Protein AF-D3BR55-F1 (afdb_monomer_lite)

Sequence (523 aa):
MELQQLQPLLLLDELRQHQLASVERQKSLVGGGTTEFDCYLAEEEEYYVKKAKELRVMCASFVQHQRTFVGAIDFNPEFDTQYAMALAQEISQGITIIRTFVDCIRQLVFHAEFVVSYNLLHKCVDLENLSRHLAILLKEIESFQQSGVGCPAAVLVYSRQPFPGILKRYKQIPADEMIVEMLTTSQFPYTYGKLKIHHLNNQSTQYHHNHSLIPNNNSNSNINSSSSSSNNINSSNSSSSINSSSCSNSIKHNNNNNNKNNLFEQQTFDIQLEGSRYLAKVPIKLMHGTTQFSSLGFSLNLIHKSTKHQVLIETEPSDKFIAFVNDSQWVQYFSLLLKEEIYLLDKEQYVYEKVSHSRIINILQKYFHLCLKIYKRMTSHHRPLPIEPLKSMLNKISDKLTIEQFDKFMSVLSPSLKVIKYQRHAKDLWNQGLIFYYIEKEEFSLDHAYCWMIKYFSGGEIKEIIVDMKTDLTGDRQTKSIINYIDSNLQDFTEICQFDYRNNTISFVNKDEILTLPAITTT

Organism: Heterostelium pallidum (strain ATCC 26659 / Pp 5 / PN500) (NCBI:txid670386)

Foldseek 3Di:
DVVVLCVLVVLLVVLVVVLVVLVVVLVVCPPPDPVVLVVSLVVVLVVLLVVLVVLLVQLVVLLVLLLVLVVPCPPPPVVNLVSLVSSLVSLVSSLVSLVSSVVSVVCCVLPVVRDRFPSSVLSNLVSVVSSVLSVLSSQVSVCSVDVDDDRDFKAKGWNAAQPPEEAEAQDKDFLVRTKIWIRGYSDDQWDWDWKFKFWADPVVPPDPPPPPPDPPDDDDDDDDDDDDDDDDDDDDDDDDDDDDDDDDDDPPPPDDDDPPPPQWPDGTFAFDQDPNIGMTRDITHGNDWDPDWIWMKMWMWIARNPPRDIDIHMYDTDHTYGYDHDLVCRLVVVLVVLLCSSQPQDPNDRSHQWGALVSSQSSCQSCLCNLLVHGSVCSVQFDTPDSVQSVLLLVVQDRIDGSVSSVVSSLLVSLLSSCCRQAQCSVVCRRQQLDDPDDDNPDSPPVQRQWDWDWDDDPNDIDIDIGHQPPRQDDDSVRRHPLVSCVPPVVVDQWGWGQDPVVRDIDIDGSVVVSPDPSNVPD

Secondary structure (DSSP, 8-state):
-HHHHHHHHHHHHHHHHHHHHHHHHHHHTTTS-HHHHHHHHHHHHHHHHHHHHHHHHHHHHHHHHHHHHHHT----HHHHHHHHHHHHHHHHHHHHHHHHHHHHHHHHHHHS-----HHHHHHHHHHHHHHHHHHHHHHHHHHHHS--S----EEEEEEE---SEEEETTPEEPTTTSEEEEEE-SS--EEE--EEEEEE--TT-----------------------------------------------------S----SBS--EE--EEETTEEEEE--EEBSS--SS-BEEEEEEEEEETTT--EEEEEPPPPPPEEEESSHHHHHHHHHHHHHHHHTTEETTEES-SEEEHHHHHHHHHHHHHHHHT--GGGGGGSPPPPHHHHHHHHHTT-SEEEHHHHHHHHHHHHHHHHHHHHSBTHHHHHHTT-S-----SS---GGGTTEEEEEEEETTEEEEEEEETTTTS-S-TTT-BHHHHHHHH-TT--EEEEEETTTTEEEEEEHHHHHT-HHHH--

pLDDT: mean 83.22, std 20.59, range [25.64, 98.44]

Radius of gyration: 29.05 Å; chains: 1; bounding box: 83×53×99 Å

Structure (mmCIF, N/CA/C/O backbone):
data_AF-D3BR55-F1
#
_entry.id   AF-D3BR55-F1
#
loop_
_atom_site.group_PDB
_atom_site.id
_atom_site.type_symbol
_atom_site.label_atom_id
_atom_site.label_alt_id
_atom_site.label_comp_id
_atom_site.label_asym_id
_atom_site.label_entity_id
_atom_site.label_seq_id
_atom_site.pdbx_PDB_ins_code
_atom_site.Cartn_x
_atom_site.Cartn_y
_atom_site.Cartn_z
_atom_site.occupancy
_atom_site.B_iso_or_equiv
_atom_site.auth_seq_id
_atom_site.auth_comp_id
_atom_site.auth_asym_id
_atom_site.auth_atom_id
_atom_site.pdbx_PDB_model_num
ATOM 1 N N . MET A 1 1 ? 0.912 8.151 -39.244 1.00 49.25 1 MET A N 1
ATOM 2 C CA . MET A 1 1 ? 2.017 8.181 -38.262 1.00 49.25 1 MET A CA 1
ATOM 3 C C . MET A 1 1 ? 2.011 9.459 -37.429 1.00 49.25 1 MET A C 1
ATOM 5 O O . MET A 1 1 ? 2.064 9.336 -36.218 1.00 49.25 1 MET A O 1
ATOM 9 N N . GLU A 1 2 ? 1.848 10.655 -38.010 1.00 44.94 2 GLU A N 1
ATOM 10 C CA . GLU A 1 2 ? 1.914 11.928 -37.250 1.00 44.94 2 GLU A CA 1
ATOM 11 C C . GLU A 1 2 ? 0.882 12.073 -36.108 1.00 44.94 2 GLU A C 1
ATOM 13 O O . GLU A 1 2 ? 1.207 12.605 -35.052 1.00 44.94 2 GLU A O 1
ATOM 18 N N . LEU A 1 3 ? -0.337 11.532 -36.249 1.00 43.84 3 LEU A N 1
ATOM 19 C CA . LEU A 1 3 ? -1.362 11.601 -35.190 1.00 43.84 3 LEU A CA 1
ATOM 20 C C . LEU A 1 3 ? -1.058 10.737 -33.950 1.00 43.84 3 LEU A C 1
ATOM 22 O O . LEU A 1 3 ? -1.565 11.039 -32.875 1.00 43.84 3 LEU A O 1
ATOM 26 N N . GLN A 1 4 ? -0.236 9.686 -34.068 1.00 57.09 4 GLN A N 1
ATOM 27 C CA . GLN A 1 4 ? 0.139 8.842 -32.920 1.00 57.09 4 GLN A CA 1
ATOM 28 C C . GLN A 1 4 ? 1.275 9.458 -32.087 1.00 57.09 4 GLN A C 1
ATOM 30 O O . GLN A 1 4 ? 1.308 9.263 -30.876 1.00 57.09 4 GLN A O 1
ATOM 35 N N . GLN A 1 5 ? 2.148 10.266 -32.698 1.00 59.69 5 GLN A N 1
ATOM 36 C CA . GLN A 1 5 ? 3.270 10.917 -32.005 1.00 59.69 5 GLN A CA 1
ATOM 37 C C . GLN A 1 5 ? 2.853 12.124 -31.147 1.00 59.69 5 GLN A C 1
ATOM 39 O O . GLN A 1 5 ? 3.572 12.502 -30.226 1.00 59.69 5 GLN A O 1
ATOM 44 N N . LEU A 1 6 ? 1.686 12.725 -31.405 1.00 66.31 6 LEU A N 1
ATOM 45 C CA . LEU A 1 6 ? 1.181 13.867 -30.627 1.00 66.31 6 LEU A CA 1
ATOM 46 C C . LEU A 1 6 ? 0.586 13.463 -29.268 1.00 66.31 6 LEU A C 1
ATOM 48 O O . LEU A 1 6 ? 0.503 14.288 -28.359 1.00 66.31 6 LEU A O 1
ATOM 52 N N . GLN A 1 7 ? 0.186 12.201 -29.100 1.00 80.62 7 GLN A N 1
ATOM 53 C CA . GLN A 1 7 ? -0.556 11.752 -27.921 1.00 80.62 7 GLN A CA 1
ATOM 54 C C . GLN A 1 7 ? 0.230 11.857 -26.591 1.00 80.62 7 GLN A C 1
ATOM 56 O O . GLN A 1 7 ? -0.366 12.290 -25.602 1.00 80.62 7 GLN A O 1
ATOM 61 N N . PRO A 1 8 ? 1.537 11.525 -26.513 1.00 83.00 8 PRO A N 1
ATOM 62 C CA . PRO A 1 8 ? 2.298 11.645 -25.266 1.00 83.00 8 PRO A CA 1
ATOM 63 C C . PRO A 1 8 ? 2.525 13.100 -24.832 1.00 83.00 8 PRO A C 1
ATOM 65 O O . PRO A 1 8 ? 2.440 13.406 -23.643 1.00 83.00 8 PRO A O 1
ATOM 68 N N . LEU A 1 9 ? 2.773 14.008 -25.784 1.00 83.75 9 LEU A N 1
ATOM 69 C CA . LEU A 1 9 ? 2.959 15.436 -25.496 1.00 83.75 9 LEU A CA 1
ATOM 70 C C . LEU A 1 9 ? 1.680 16.061 -24.934 1.00 83.75 9 LEU A C 1
ATOM 72 O O . LEU A 1 9 ? 1.734 16.738 -23.911 1.00 83.75 9 LEU A O 1
ATOM 76 N N . LEU A 1 10 ? 0.529 15.743 -25.536 1.00 89.81 10 LEU A N 1
ATOM 77 C CA . LEU A 1 10 ? -0.772 16.186 -25.033 1.00 89.81 10 LEU A CA 1
ATOM 78 C C . LEU A 1 10 ? -1.025 15.709 -23.598 1.00 89.81 10 LEU A C 1
ATOM 80 O O . LEU A 1 10 ? -1.548 16.471 -22.792 1.00 89.81 10 LEU A O 1
ATOM 84 N N . LEU A 1 11 ? -0.617 14.483 -23.254 1.00 91.38 11 LEU A N 1
ATOM 85 C CA . LEU A 1 11 ? -0.787 13.953 -21.900 1.00 91.38 11 LEU A CA 1
ATOM 86 C C . LEU A 1 11 ? 0.138 14.635 -20.879 1.00 91.38 11 LEU A C 1
ATOM 88 O O . LEU A 1 11 ? -0.264 14.857 -19.738 1.00 91.38 11 LEU A O 1
ATOM 92 N N . LEU A 1 12 ? 1.373 14.967 -21.268 1.00 93.06 12 LEU A N 1
ATOM 93 C CA . LEU A 1 12 ? 2.290 15.715 -20.404 1.00 93.06 12 LEU A CA 1
ATOM 94 C C . LEU A 1 12 ? 1.746 17.114 -20.102 1.00 93.06 12 LEU A C 1
ATOM 96 O O . LEU A 1 12 ? 1.771 17.551 -18.949 1.00 93.06 12 LEU A O 1
ATOM 100 N N . ASP A 1 13 ? 1.255 17.801 -21.131 1.00 93.94 13 ASP A N 1
ATOM 101 C CA . ASP A 1 13 ? 0.670 19.130 -20.989 1.00 93.94 13 ASP A CA 1
ATOM 102 C C . ASP A 1 13 ? -0.634 19.077 -20.188 1.00 93.94 13 ASP A C 1
ATOM 104 O O . ASP A 1 13 ? -0.822 19.908 -19.303 1.00 93.94 13 ASP A O 1
ATOM 108 N N . GLU A 1 14 ? -1.477 18.060 -20.396 1.00 95.94 14 GLU A N 1
ATOM 109 C CA . GLU A 1 14 ? -2.675 17.816 -19.583 1.00 95.94 14 GLU A CA 1
ATOM 110 C C . GLU A 1 14 ? -2.322 17.634 -18.100 1.00 95.94 14 GLU A C 1
ATOM 112 O O . GLU A 1 14 ? -2.927 18.277 -17.245 1.00 95.94 14 GLU A O 1
ATOM 117 N N . LEU A 1 15 ? -1.316 16.812 -17.769 1.00 94.81 15 LEU A N 1
ATOM 118 C CA . LEU A 1 15 ? -0.885 16.617 -16.378 1.00 94.81 15 LEU A CA 1
ATOM 119 C C . LEU A 1 15 ? -0.389 17.919 -15.743 1.00 94.81 15 LEU A C 1
ATOM 121 O O . LEU A 1 15 ? -0.724 18.204 -14.595 1.00 94.81 15 LEU A O 1
ATOM 125 N N . ARG A 1 16 ? 0.379 18.724 -16.485 1.00 95.38 16 ARG A N 1
ATOM 126 C CA . ARG A 1 16 ? 0.868 20.027 -16.011 1.00 95.38 16 ARG A CA 1
ATOM 127 C C . ARG A 1 16 ? -0.264 21.032 -15.829 1.00 95.38 16 ARG A C 1
ATOM 129 O O . ARG A 1 16 ? -0.285 21.748 -14.834 1.00 95.38 16 ARG A O 1
ATOM 136 N N . GLN A 1 17 ? -1.209 21.083 -16.763 1.00 96.50 17 GLN A N 1
ATOM 137 C CA . GLN A 1 17 ? -2.386 21.943 -16.660 1.00 96.50 17 GLN A CA 1
ATOM 138 C C . GLN A 1 17 ? -3.262 21.537 -15.474 1.00 96.50 17 GLN A C 1
ATOM 140 O O . GLN A 1 17 ? -3.645 22.399 -14.685 1.00 96.50 17 GLN A O 1
ATOM 145 N N . HIS A 1 18 ? -3.509 20.236 -15.295 1.00 96.75 18 HIS A N 1
ATOM 146 C CA . HIS A 1 18 ? -4.234 19.711 -14.137 1.00 96.75 18 HIS A CA 1
ATOM 147 C C . HIS A 1 18 ? -3.522 20.063 -12.833 1.00 96.75 18 HIS A C 1
ATOM 149 O O . HIS A 1 18 ? -4.156 20.539 -11.903 1.00 96.75 18 HIS A O 1
ATOM 155 N N . GLN A 1 19 ?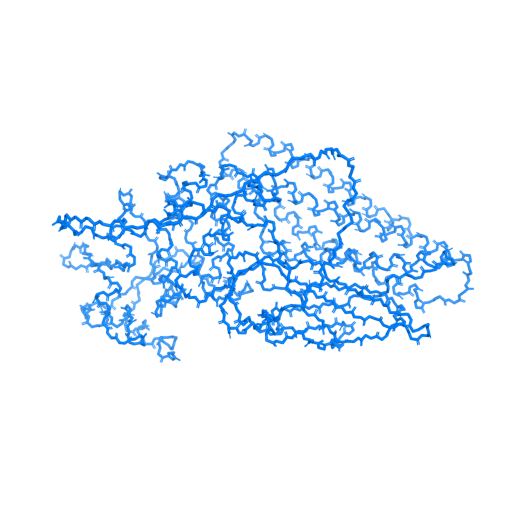 -2.199 19.908 -12.769 1.00 95.44 19 GLN A N 1
ATOM 156 C CA . GLN A 1 19 ? -1.407 20.292 -11.601 1.00 95.44 19 GLN A CA 1
ATOM 157 C C . GLN A 1 19 ? -1.553 21.781 -11.264 1.00 95.44 19 GLN A C 1
ATOM 159 O O . GLN A 1 19 ? -1.765 22.122 -10.101 1.00 95.44 19 GLN A O 1
ATOM 164 N N . LEU A 1 20 ? -1.462 22.670 -12.257 1.00 95.69 20 LEU A N 1
ATOM 165 C CA . LEU A 1 20 ? -1.640 24.109 -12.048 1.00 95.69 20 LEU A CA 1
ATOM 166 C C . LEU A 1 20 ? -3.051 24.426 -11.538 1.00 95.69 20 LEU A C 1
ATOM 168 O O . LEU A 1 20 ? -3.191 25.103 -10.519 1.00 95.69 20 LEU A O 1
ATOM 172 N N . ALA A 1 21 ? -4.078 23.870 -12.184 1.00 96.75 21 ALA A N 1
ATOM 173 C CA . ALA A 1 21 ? -5.471 24.040 -11.779 1.00 96.75 21 ALA A CA 1
ATOM 174 C C . ALA A 1 21 ? -5.737 23.482 -10.370 1.00 96.75 21 ALA A C 1
ATOM 176 O O . ALA A 1 21 ? -6.432 24.104 -9.568 1.00 96.75 21 ALA A O 1
ATOM 177 N N . SER A 1 22 ? -5.138 22.337 -10.041 1.00 95.69 22 SER A N 1
ATOM 178 C CA . SER A 1 22 ? -5.230 21.693 -8.733 1.00 95.69 22 SER A CA 1
ATOM 179 C C . SER A 1 22 ? -4.605 22.566 -7.640 1.00 95.69 22 SER A C 1
ATOM 181 O O . SER A 1 22 ? -5.235 22.802 -6.612 1.00 95.69 22 SER A O 1
ATOM 183 N N . VAL A 1 23 ? -3.429 23.156 -7.887 1.00 94.56 23 VAL A N 1
ATOM 184 C CA . VAL A 1 23 ? -2.773 24.095 -6.957 1.00 94.56 23 VAL A CA 1
ATOM 185 C C . VAL A 1 23 ? -3.587 25.381 -6.769 1.00 94.56 23 VAL A C 1
ATOM 187 O O . VAL A 1 23 ? -3.685 25.894 -5.653 1.00 94.56 23 VAL A O 1
ATOM 190 N N . GLU A 1 24 ? -4.170 25.930 -7.834 1.00 95.44 24 GLU A N 1
ATOM 191 C CA . GLU A 1 24 ? -5.036 27.114 -7.746 1.00 95.44 24 GLU A CA 1
ATOM 192 C C . GLU A 1 24 ? -6.313 26.824 -6.955 1.00 95.44 24 GLU A C 1
ATOM 194 O O . GLU A 1 24 ? -6.654 27.570 -6.031 1.00 95.44 24 GLU A O 1
ATOM 199 N N . ARG A 1 25 ? -6.972 25.697 -7.245 1.00 95.38 25 ARG A N 1
ATOM 200 C CA . ARG A 1 25 ? -8.153 25.247 -6.507 1.00 95.38 25 ARG A CA 1
ATOM 201 C C . ARG A 1 25 ? -7.822 25.005 -5.041 1.00 95.38 25 ARG A C 1
ATOM 203 O O . ARG A 1 25 ? -8.539 25.500 -4.175 1.00 95.38 25 ARG A O 1
ATOM 210 N N . GLN A 1 26 ? -6.703 24.347 -4.752 1.00 93.50 26 GLN A N 1
ATOM 211 C CA . GLN A 1 26 ? -6.232 24.134 -3.390 1.00 93.50 26 GLN A CA 1
ATOM 212 C C . GLN A 1 26 ? -6.098 25.462 -2.636 1.00 93.50 26 GLN A C 1
ATOM 214 O O . GLN A 1 26 ? -6.622 25.584 -1.532 1.00 93.50 26 GLN A O 1
ATOM 219 N N . LYS A 1 27 ? -5.448 26.471 -3.235 1.00 93.62 27 LYS A N 1
ATOM 220 C CA . LYS A 1 27 ? -5.302 27.809 -2.635 1.00 93.62 27 LYS A CA 1
ATOM 221 C C . LYS A 1 27 ? -6.651 28.472 -2.367 1.00 93.62 27 LYS A C 1
ATOM 223 O O . LYS A 1 27 ? -6.814 29.074 -1.311 1.00 93.62 27 LYS A O 1
ATOM 228 N N . SER A 1 28 ? -7.609 28.342 -3.286 1.00 94.44 28 SER A N 1
ATOM 229 C CA . SER A 1 28 ? -8.956 28.907 -3.117 1.00 94.44 28 SER A CA 1
ATOM 230 C C . SER A 1 28 ? -9.747 28.261 -1.973 1.00 94.44 28 SER A C 1
ATOM 232 O O . SER A 1 28 ? -10.592 28.913 -1.369 1.00 94.44 28 SER A O 1
ATOM 234 N N . LEU A 1 29 ? -9.433 27.005 -1.639 1.00 92.69 29 LEU A N 1
ATOM 235 C CA . LEU A 1 29 ? -10.068 26.250 -0.559 1.00 92.69 29 LEU A CA 1
ATOM 236 C C . LEU A 1 29 ? -9.387 26.455 0.805 1.00 92.69 29 LEU A C 1
ATOM 238 O O . LEU A 1 29 ? -9.904 25.979 1.817 1.00 92.69 29 LEU A O 1
ATOM 242 N N . VAL A 1 30 ? -8.255 27.172 0.878 1.00 84.88 30 VAL A N 1
ATOM 243 C CA . VAL A 1 30 ? -7.611 27.531 2.154 1.00 84.88 30 VAL A CA 1
ATOM 244 C C . VAL A 1 30 ? -8.502 28.543 2.886 1.00 84.88 30 VAL A C 1
ATOM 246 O O . VAL A 1 30 ? -8.413 29.746 2.667 1.00 84.88 30 VAL A O 1
ATOM 249 N N . GLY A 1 31 ? -9.387 28.036 3.746 1.00 80.00 31 GLY A N 1
ATOM 250 C CA . GLY A 1 31 ? -10.417 28.810 4.454 1.00 80.00 31 GLY A CA 1
ATOM 251 C C . GLY A 1 31 ? -11.856 28.394 4.124 1.00 80.00 31 GLY A C 1
ATOM 252 O O . GLY A 1 31 ? -12.780 28.869 4.780 1.00 80.00 31 GLY A O 1
ATOM 253 N N . GLY A 1 32 ? -12.044 27.500 3.148 1.00 78.12 32 GLY A N 1
ATOM 254 C CA . GLY A 1 32 ? -13.329 26.873 2.838 1.00 78.12 32 GLY A CA 1
ATOM 255 C C . GLY A 1 32 ? -13.754 25.829 3.878 1.00 78.12 32 GLY A C 1
ATOM 256 O O . GLY A 1 32 ? -12.987 25.445 4.766 1.00 78.12 32 GLY A O 1
ATOM 257 N N . GLY A 1 33 ? -15.000 25.362 3.776 1.00 83.19 33 GLY A N 1
ATOM 258 C CA . GLY A 1 33 ? -15.525 24.307 4.645 1.00 83.19 33 GLY A CA 1
ATOM 259 C C . GLY A 1 33 ? -14.797 22.972 4.439 1.00 83.19 33 GLY A C 1
ATOM 260 O O . GLY A 1 33 ? -14.389 22.638 3.329 1.00 83.19 33 GLY A O 1
ATOM 261 N N . THR A 1 34 ? -14.673 22.171 5.503 1.00 84.31 34 THR A N 1
ATOM 262 C CA . THR A 1 34 ? -13.981 20.863 5.468 1.00 84.31 34 THR A CA 1
ATOM 263 C C . THR A 1 34 ? -14.535 19.918 4.398 1.00 84.31 34 THR A C 1
ATOM 265 O O . THR A 1 34 ? -13.766 19.239 3.727 1.00 84.31 34 THR A O 1
ATOM 268 N N . THR A 1 35 ? -15.850 19.941 4.174 1.00 88.56 35 THR A N 1
ATOM 269 C CA . THR A 1 35 ? -16.527 19.107 3.174 1.00 88.56 35 THR A CA 1
ATOM 270 C C . THR A 1 35 ? -16.077 19.393 1.740 1.00 88.56 35 THR A C 1
ATOM 272 O O . THR A 1 35 ? -15.866 18.458 0.977 1.00 88.56 35 THR A O 1
ATOM 275 N N . GLU A 1 36 ? -15.904 20.662 1.356 1.00 92.75 36 GLU A N 1
ATOM 276 C CA . GLU A 1 36 ? -15.492 21.018 -0.013 1.00 92.75 36 GLU A CA 1
ATOM 277 C C . GLU A 1 36 ? -14.061 20.560 -0.299 1.00 92.75 36 GLU A C 1
ATOM 279 O O . GLU A 1 36 ? -13.761 20.079 -1.393 1.00 92.75 36 GLU A O 1
ATOM 284 N N . PHE A 1 37 ? -13.187 20.666 0.705 1.00 92.12 37 PHE A N 1
ATOM 285 C CA . PHE A 1 37 ? -11.813 20.193 0.605 1.00 92.12 37 PHE A CA 1
ATOM 286 C C . PHE A 1 37 ? -11.742 18.666 0.495 1.00 92.12 37 PHE A C 1
ATOM 288 O O . PHE A 1 37 ? -11.017 18.151 -0.353 1.00 92.12 37 PHE A O 1
ATOM 295 N N . ASP A 1 38 ? -12.536 17.937 1.286 1.00 90.88 38 ASP A N 1
ATOM 296 C CA . ASP A 1 38 ? -12.623 16.476 1.192 1.00 90.88 38 ASP A CA 1
ATOM 297 C C . ASP A 1 38 ? -13.143 16.024 -0.190 1.00 90.88 38 ASP A C 1
ATOM 299 O O . ASP A 1 38 ? -12.596 15.087 -0.776 1.00 90.88 38 ASP A O 1
ATOM 303 N N . CYS A 1 39 ? -14.143 16.716 -0.756 1.00 94.44 39 CYS A N 1
ATOM 304 C CA . CYS A 1 39 ? -14.615 16.467 -2.124 1.00 94.44 39 CYS A CA 1
ATOM 305 C C . CYS A 1 39 ? -13.514 16.700 -3.168 1.00 94.44 39 CYS A C 1
ATOM 307 O O . CYS A 1 39 ? -13.313 15.857 -4.040 1.00 94.44 39 CYS A O 1
ATOM 309 N N . TYR A 1 40 ? -12.761 17.797 -3.052 1.00 95.75 40 TYR A N 1
ATOM 310 C CA . TYR A 1 40 ? -11.618 18.072 -3.925 1.00 95.75 40 TYR A CA 1
ATOM 311 C C . TYR A 1 40 ? -10.574 16.944 -3.883 1.00 95.75 40 TYR A C 1
ATOM 313 O O . TYR A 1 40 ? -10.161 16.462 -4.935 1.00 95.75 40 TYR A O 1
ATOM 321 N N . LEU A 1 41 ? -10.183 16.467 -2.696 1.00 95.31 41 LEU A N 1
ATOM 322 C CA . LEU A 1 41 ? -9.209 15.374 -2.589 1.00 95.31 41 LEU A CA 1
ATOM 323 C C . LEU A 1 41 ? -9.733 14.062 -3.196 1.00 95.31 41 LEU A C 1
ATOM 325 O O . LEU A 1 41 ? -8.957 13.315 -3.792 1.00 95.31 41 LEU A O 1
ATOM 329 N N . ALA A 1 42 ? -11.034 13.782 -3.076 1.00 95.19 42 ALA A N 1
ATOM 330 C CA . ALA A 1 42 ? -11.649 12.615 -3.707 1.00 95.19 42 ALA A CA 1
ATOM 331 C C . ALA A 1 42 ? -11.625 12.706 -5.245 1.00 95.19 42 ALA A C 1
ATOM 333 O O . ALA A 1 42 ? -11.313 11.719 -5.914 1.00 95.19 42 ALA A O 1
ATOM 334 N N . GLU A 1 43 ? -11.895 13.890 -5.804 1.00 96.81 43 GLU A N 1
ATOM 335 C CA . GLU A 1 43 ? -11.799 14.148 -7.246 1.00 96.81 43 GLU A CA 1
ATOM 336 C C . GLU A 1 43 ? -10.356 14.000 -7.759 1.00 96.81 43 GLU A C 1
ATOM 338 O O . GLU A 1 43 ? -10.133 13.387 -8.806 1.00 96.81 43 GLU A O 1
ATOM 343 N N . GLU A 1 44 ? -9.363 14.491 -7.007 1.00 97.62 44 GLU A N 1
ATOM 344 C CA . GLU A 1 44 ? -7.948 14.274 -7.336 1.00 97.62 44 GLU A CA 1
ATOM 345 C C . GLU A 1 44 ? -7.608 12.778 -7.348 1.00 97.62 44 GLU A C 1
ATOM 347 O O . GLU A 1 44 ? -6.985 12.291 -8.294 1.00 97.62 44 GLU A O 1
ATOM 352 N N . GLU A 1 45 ? -8.047 12.013 -6.342 1.00 96.62 45 GLU A N 1
ATOM 353 C CA . GLU A 1 45 ? -7.819 10.567 -6.316 1.00 96.62 45 GLU A CA 1
ATOM 354 C C . GLU A 1 45 ? -8.404 9.875 -7.556 1.00 96.62 45 GLU A C 1
ATOM 356 O O . GLU A 1 45 ? -7.713 9.077 -8.202 1.00 96.62 45 GLU A O 1
ATOM 361 N N . GLU A 1 46 ? -9.651 10.187 -7.915 1.00 97.38 46 GLU A N 1
ATOM 362 C CA . GLU A 1 46 ? -10.307 9.620 -9.094 1.00 97.38 46 GLU A CA 1
ATOM 363 C C . GLU A 1 46 ? -9.535 9.944 -10.381 1.00 97.38 46 GLU A C 1
ATOM 365 O O . GLU A 1 46 ? -9.265 9.043 -11.191 1.00 97.38 46 GLU A O 1
ATOM 370 N N . TYR A 1 47 ? -9.117 11.204 -10.536 1.00 97.94 47 TYR A N 1
ATOM 371 C CA . TYR A 1 47 ? -8.324 11.660 -11.672 1.00 97.94 47 TYR A CA 1
ATOM 372 C C . TYR A 1 47 ? -7.031 10.847 -11.823 1.00 97.94 47 TYR A C 1
ATOM 374 O O . TYR A 1 47 ? -6.804 10.234 -12.874 1.00 97.94 47 TYR A O 1
ATOM 382 N N . TYR A 1 48 ? -6.204 10.754 -10.774 1.00 98.00 48 TYR A N 1
ATOM 383 C CA . TYR A 1 48 ? -4.931 10.030 -10.865 1.00 98.00 48 TYR A CA 1
ATOM 384 C C . TYR A 1 48 ? -5.125 8.519 -11.026 1.00 98.00 48 TYR A C 1
ATOM 386 O O . TYR A 1 48 ? -4.357 7.869 -11.741 1.00 98.00 48 TYR A O 1
ATOM 394 N N . VAL A 1 49 ? -6.174 7.933 -10.438 1.00 97.44 49 VAL A N 1
ATOM 395 C CA . VAL A 1 49 ? -6.512 6.514 -10.642 1.00 97.44 49 VAL A CA 1
ATOM 396 C C . VAL A 1 49 ? -6.864 6.232 -12.102 1.00 97.44 49 VAL A C 1
ATOM 398 O O . VAL A 1 49 ? -6.453 5.192 -12.636 1.00 97.44 49 VAL A O 1
ATOM 401 N N . LYS A 1 50 ? -7.617 7.126 -12.753 1.00 96.88 50 LYS A N 1
ATOM 402 C CA . LYS A 1 50 ? -7.951 7.029 -14.179 1.00 96.88 50 LYS A CA 1
ATOM 403 C C . LYS A 1 50 ? -6.703 7.213 -15.040 1.00 96.88 50 LYS A C 1
ATOM 405 O O . LYS A 1 50 ? -6.394 6.335 -15.849 1.00 96.88 50 LYS A O 1
ATOM 410 N N . LYS A 1 51 ? -5.935 8.277 -14.802 1.00 97.19 51 LYS A N 1
ATOM 411 C CA . LYS A 1 51 ? -4.720 8.589 -15.566 1.00 97.19 51 LYS A CA 1
ATOM 412 C C . LYS A 1 51 ? -3.661 7.503 -15.469 1.00 97.19 51 LYS A C 1
ATOM 414 O O . LYS A 1 51 ? -3.056 7.150 -16.478 1.00 97.19 51 LYS A O 1
ATOM 419 N N . ALA A 1 52 ? -3.503 6.870 -14.311 1.00 97.44 52 ALA A N 1
ATOM 420 C CA . ALA A 1 52 ? -2.572 5.759 -14.185 1.00 97.44 52 ALA A CA 1
ATOM 421 C C . ALA A 1 52 ? -2.936 4.549 -15.065 1.00 97.44 52 ALA A C 1
ATOM 423 O O . ALA A 1 52 ? -2.047 3.840 -15.539 1.00 97.44 52 ALA A O 1
ATOM 424 N N . LYS A 1 53 ? -4.231 4.297 -15.312 1.00 96.31 53 LYS A N 1
ATOM 425 C CA . LYS A 1 53 ? -4.665 3.235 -16.237 1.00 96.31 53 LYS A CA 1
ATOM 426 C C . LYS A 1 53 ? -4.309 3.586 -17.682 1.00 96.31 53 LYS A C 1
ATOM 428 O O . LYS A 1 53 ? -3.795 2.725 -18.390 1.00 96.31 53 LYS A O 1
ATOM 433 N N . GLU A 1 54 ? -4.549 4.831 -18.093 1.00 95.62 54 GLU A N 1
ATOM 434 C CA . GLU A 1 54 ? -4.204 5.334 -19.431 1.00 95.62 54 GLU A CA 1
ATOM 435 C C . GLU A 1 54 ? -2.690 5.233 -19.681 1.00 95.62 54 GLU A C 1
ATOM 437 O O . GLU A 1 54 ? -2.258 4.644 -20.675 1.00 95.62 54 GLU A O 1
ATOM 442 N N . LEU A 1 55 ? -1.880 5.694 -18.720 1.00 96.00 55 LEU A N 1
ATOM 443 C CA . LEU A 1 55 ? -0.416 5.622 -18.770 1.00 96.00 55 LEU A CA 1
ATOM 444 C C . LEU A 1 55 ? 0.107 4.193 -18.882 1.00 96.00 55 LEU A C 1
ATOM 446 O O . LEU A 1 55 ? 1.013 3.921 -19.671 1.00 96.00 55 LEU A O 1
ATOM 450 N N . ARG A 1 56 ? -0.477 3.264 -18.120 1.00 96.25 56 ARG A N 1
ATOM 451 C CA . ARG A 1 56 ? -0.097 1.851 -18.170 1.00 96.25 56 ARG A CA 1
ATOM 452 C C . ARG A 1 56 ? -0.315 1.258 -19.561 1.00 96.25 56 ARG A C 1
ATOM 454 O O . ARG A 1 56 ? 0.547 0.525 -20.036 1.00 96.25 56 ARG A O 1
ATOM 461 N N . VAL A 1 57 ? -1.445 1.559 -20.203 1.00 95.25 57 VAL A N 1
ATOM 462 C CA . VAL A 1 57 ? -1.754 1.068 -21.557 1.00 95.25 57 VAL A CA 1
ATOM 463 C C . VAL A 1 57 ? -0.780 1.655 -22.578 1.00 95.25 57 VAL A C 1
ATOM 465 O O . VAL A 1 57 ? -0.201 0.903 -23.361 1.00 95.25 57 VAL A O 1
ATOM 468 N N . MET A 1 58 ? -0.542 2.969 -22.526 1.00 95.06 58 MET A N 1
ATOM 469 C CA . MET A 1 58 ? 0.414 3.648 -23.407 1.00 95.06 58 MET A CA 1
ATOM 470 C C . MET A 1 58 ? 1.810 3.021 -23.302 1.00 95.06 58 MET A C 1
ATOM 472 O O . MET A 1 58 ? 2.380 2.580 -24.299 1.00 95.06 58 MET A O 1
ATOM 476 N N . CYS A 1 59 ? 2.336 2.914 -22.083 1.00 95.56 59 CYS A N 1
ATOM 477 C CA . CYS A 1 59 ? 3.687 2.418 -21.846 1.00 95.56 59 CYS A CA 1
ATOM 478 C C . CYS A 1 59 ? 3.831 0.921 -22.166 1.00 95.56 59 CYS A C 1
ATOM 480 O O . CYS A 1 59 ? 4.887 0.496 -22.631 1.00 95.56 59 CYS A O 1
ATOM 482 N N . ALA A 1 60 ? 2.775 0.119 -21.988 1.00 94.50 60 ALA A N 1
ATOM 483 C CA . ALA A 1 60 ? 2.768 -1.268 -22.449 1.00 94.50 60 ALA A CA 1
ATOM 484 C C . ALA A 1 60 ? 2.911 -1.368 -23.980 1.00 94.50 60 ALA A C 1
ATOM 486 O O . ALA A 1 60 ? 3.599 -2.268 -24.463 1.00 94.50 60 ALA A O 1
ATOM 487 N N . SER A 1 61 ? 2.326 -0.430 -24.738 1.00 95.31 61 SER A N 1
ATOM 488 C CA . SER A 1 61 ? 2.519 -0.376 -26.193 1.00 95.31 61 SER A CA 1
ATOM 489 C C . SER A 1 61 ? 3.971 -0.067 -26.565 1.00 95.31 61 SER A C 1
ATOM 491 O O . SER A 1 61 ? 4.520 -0.740 -27.432 1.00 95.31 61 SER A O 1
ATOM 493 N N . PHE A 1 62 ? 4.641 0.840 -25.842 1.00 95.25 62 PHE A N 1
ATOM 494 C CA . PHE A 1 62 ? 6.053 1.161 -26.080 1.00 95.25 62 PHE A CA 1
ATOM 495 C C . PHE A 1 62 ? 6.965 -0.044 -25.838 1.00 95.25 62 PHE A C 1
ATOM 497 O O . PHE A 1 62 ? 7.838 -0.332 -26.655 1.00 95.25 62 PHE A O 1
ATOM 504 N N . VAL A 1 63 ? 6.724 -0.808 -24.765 1.00 95.25 63 VAL A N 1
ATOM 505 C CA . VAL A 1 63 ? 7.439 -2.072 -24.512 1.00 95.25 63 VAL A CA 1
ATOM 506 C C . VAL A 1 63 ? 7.231 -3.059 -25.667 1.00 95.25 63 VAL A C 1
ATOM 508 O O . VAL A 1 63 ? 8.179 -3.709 -26.107 1.00 95.25 63 VAL A O 1
ATOM 511 N N . GLN A 1 64 ? 6.005 -3.170 -26.186 1.00 95.38 64 GLN A N 1
ATOM 512 C CA . GLN A 1 64 ? 5.696 -4.077 -27.291 1.00 95.38 64 GLN A CA 1
ATOM 513 C C . GLN A 1 64 ? 6.329 -3.630 -28.617 1.00 95.38 64 GLN A C 1
ATOM 515 O O . GLN A 1 64 ? 6.888 -4.466 -29.332 1.00 95.38 64 GLN A O 1
ATOM 520 N N . HIS A 1 65 ? 6.276 -2.336 -28.942 1.00 94.56 65 HIS A N 1
ATOM 521 C CA . HIS A 1 65 ? 6.935 -1.765 -30.120 1.00 94.56 65 HIS A CA 1
ATOM 522 C C . HIS A 1 65 ? 8.441 -1.996 -30.063 1.00 94.56 65 HIS A C 1
ATOM 524 O O . HIS A 1 65 ? 9.031 -2.403 -31.059 1.00 94.56 65 HIS A O 1
ATOM 530 N N . GLN A 1 66 ? 9.046 -1.832 -28.886 1.00 94.75 66 GLN A N 1
ATOM 531 C CA . GLN A 1 66 ? 10.468 -2.078 -28.698 1.00 94.75 66 GLN A CA 1
ATOM 532 C C . GLN A 1 66 ? 10.855 -3.537 -28.908 1.00 94.75 66 GLN A C 1
ATOM 534 O O . GLN A 1 66 ? 11.799 -3.815 -29.645 1.00 94.75 66 GLN A O 1
ATOM 539 N N . ARG A 1 67 ? 10.096 -4.475 -28.339 1.00 93.44 67 ARG A N 1
ATOM 540 C CA . ARG A 1 67 ? 10.329 -5.911 -28.548 1.00 93.44 67 ARG A CA 1
ATOM 541 C C . ARG A 1 67 ? 10.184 -6.310 -30.008 1.00 93.44 67 ARG A C 1
ATOM 543 O O . ARG A 1 67 ? 10.979 -7.095 -30.514 1.00 93.44 67 ARG A O 1
ATOM 550 N N . THR A 1 68 ? 9.173 -5.757 -30.675 1.00 93.62 68 THR A N 1
ATOM 551 C CA . THR A 1 68 ? 8.917 -6.008 -32.097 1.00 93.62 68 THR A CA 1
ATOM 552 C C . THR A 1 68 ? 10.057 -5.462 -32.950 1.00 93.62 68 THR A C 1
ATOM 554 O O . THR A 1 68 ? 10.553 -6.178 -33.810 1.00 93.62 68 THR A O 1
ATOM 557 N N . PHE A 1 69 ? 10.515 -4.240 -32.664 1.00 92.62 69 PHE A N 1
ATOM 558 C CA . PHE A 1 69 ? 11.652 -3.623 -33.340 1.00 92.62 69 PHE A CA 1
ATOM 559 C C . PHE A 1 69 ? 12.913 -4.469 -33.202 1.00 92.62 69 PHE A C 1
ATOM 561 O O . PHE A 1 69 ? 13.446 -4.910 -34.210 1.00 92.62 69 PHE A O 1
ATOM 568 N N . VAL A 1 70 ? 13.340 -4.777 -31.971 1.00 90.00 70 VAL A N 1
ATOM 569 C CA . VAL A 1 70 ? 14.569 -5.550 -31.723 1.00 90.00 70 VAL A CA 1
ATOM 570 C C . VAL A 1 70 ? 14.499 -6.960 -32.319 1.00 90.00 70 VAL A C 1
ATOM 572 O O . VAL A 1 70 ? 15.521 -7.495 -32.743 1.00 90.00 70 VAL A O 1
ATOM 575 N N . GLY A 1 71 ? 13.308 -7.563 -32.374 1.00 89.12 71 GLY A N 1
ATOM 576 C CA . GLY A 1 71 ? 13.096 -8.868 -33.003 1.00 89.12 71 GLY A CA 1
ATOM 577 C C . GLY A 1 71 ? 13.107 -8.855 -34.536 1.00 89.12 71 GLY A C 1
ATOM 578 O O . GLY A 1 71 ? 13.273 -9.919 -35.123 1.00 89.12 71 GLY A O 1
ATOM 579 N N . ALA A 1 72 ? 12.931 -7.691 -35.166 1.00 88.44 72 ALA A N 1
ATOM 580 C CA . ALA A 1 72 ? 12.828 -7.520 -36.618 1.00 88.44 72 ALA A CA 1
ATOM 581 C C . ALA A 1 72 ? 14.050 -6.824 -37.248 1.00 88.44 72 ALA A C 1
ATOM 583 O O . ALA A 1 72 ? 13.999 -6.462 -38.421 1.00 88.44 72 ALA A O 1
ATOM 584 N N . ILE A 1 73 ? 15.127 -6.598 -36.485 1.00 83.50 73 ILE A N 1
ATOM 585 C CA . ILE A 1 73 ? 16.355 -5.975 -37.001 1.00 83.50 73 ILE A CA 1
ATOM 586 C C . ILE A 1 73 ? 16.997 -6.912 -38.038 1.00 83.50 73 ILE A C 1
ATOM 588 O O . ILE A 1 73 ? 17.691 -7.862 -37.679 1.00 83.50 73 ILE A O 1
ATOM 592 N N . ASP A 1 74 ? 16.789 -6.592 -39.317 1.00 68.75 74 ASP A N 1
ATOM 593 C CA . ASP A 1 74 ? 17.370 -7.273 -40.485 1.00 68.75 74 ASP A CA 1
ATOM 594 C C . ASP A 1 74 ? 18.551 -6.483 -41.107 1.00 68.75 74 ASP A C 1
ATOM 596 O O . ASP A 1 74 ? 19.013 -6.798 -42.204 1.00 68.75 74 ASP A O 1
ATOM 600 N N . PHE A 1 75 ? 19.091 -5.488 -40.388 1.00 63.53 75 PHE A N 1
ATOM 601 C CA . PHE A 1 75 ? 20.260 -4.673 -40.759 1.00 63.53 75 PHE A CA 1
ATOM 602 C C . PHE A 1 75 ? 20.081 -3.817 -42.029 1.00 63.53 75 PHE A C 1
ATOM 604 O O . PHE A 1 75 ? 20.989 -3.759 -42.863 1.00 63.53 75 PHE A O 1
ATOM 611 N N . ASN A 1 76 ? 18.962 -3.093 -42.172 1.00 73.81 76 ASN A N 1
ATOM 612 C CA . ASN A 1 76 ? 18.933 -1.934 -43.072 1.00 73.81 76 ASN A CA 1
ATOM 613 C C . ASN A 1 76 ? 19.315 -0.681 -42.263 1.00 73.81 76 ASN A C 1
ATOM 615 O O . ASN A 1 76 ? 18.450 -0.074 -41.626 1.00 73.81 76 ASN A O 1
ATOM 619 N N . PRO A 1 77 ? 20.596 -0.268 -42.280 1.00 72.56 77 PRO A N 1
ATOM 620 C CA . PRO A 1 77 ? 21.136 0.663 -41.294 1.00 72.56 77 PRO A CA 1
ATOM 621 C C . PRO A 1 77 ? 20.443 2.030 -41.299 1.00 72.56 77 PRO A C 1
ATOM 623 O O . PRO A 1 77 ? 20.314 2.644 -40.242 1.00 72.56 77 PRO A O 1
ATOM 626 N N . GLU A 1 78 ? 19.966 2.516 -42.447 1.00 76.25 78 GLU A N 1
ATOM 627 C CA . GLU A 1 78 ? 19.318 3.831 -42.528 1.00 76.25 78 GLU A CA 1
ATOM 628 C C . GLU A 1 78 ? 17.887 3.814 -41.975 1.00 76.25 78 GLU A C 1
ATOM 630 O O . GLU A 1 78 ? 17.523 4.683 -41.177 1.00 76.25 78 GLU A O 1
ATOM 635 N N . PHE A 1 79 ? 17.087 2.811 -42.351 1.00 77.88 79 PHE A N 1
ATOM 636 C CA . PHE A 1 79 ? 15.708 2.667 -41.872 1.00 77.88 79 PHE A CA 1
ATOM 637 C C . PHE A 1 79 ? 15.669 2.342 -40.374 1.00 77.88 79 PHE A C 1
ATOM 639 O O . PHE A 1 79 ? 14.914 2.960 -39.617 1.00 77.88 79 PHE A O 1
ATOM 646 N N . ASP A 1 80 ? 16.546 1.438 -39.935 1.00 83.75 80 ASP A N 1
ATOM 647 C CA . ASP A 1 80 ? 16.629 1.004 -38.542 1.00 83.75 80 ASP A CA 1
ATOM 648 C C . ASP A 1 80 ? 17.047 2.161 -37.623 1.00 83.75 80 ASP A C 1
ATOM 650 O O . ASP A 1 80 ? 16.519 2.295 -36.519 1.00 83.75 80 ASP A O 1
ATOM 654 N N . THR A 1 81 ? 17.927 3.058 -38.091 1.00 87.50 81 THR A N 1
ATOM 655 C CA . THR A 1 81 ? 18.368 4.224 -37.307 1.00 87.50 81 THR A CA 1
ATOM 656 C C . THR A 1 81 ? 17.236 5.226 -37.085 1.00 87.50 81 THR A C 1
ATOM 658 O O . THR A 1 81 ? 17.030 5.673 -35.955 1.00 87.50 81 THR A O 1
ATOM 661 N N . GLN A 1 82 ? 16.477 5.574 -38.130 1.00 89.31 82 GLN A N 1
ATOM 662 C CA . GLN A 1 82 ? 15.370 6.530 -38.000 1.00 89.31 82 GLN A CA 1
ATOM 663 C C . GLN A 1 82 ? 14.259 5.991 -37.093 1.00 89.31 82 GLN A C 1
ATOM 665 O O . GLN A 1 82 ? 13.767 6.711 -36.220 1.00 89.31 82 GLN A O 1
ATOM 670 N N . TYR A 1 83 ? 13.898 4.716 -37.256 1.00 90.00 83 TYR A N 1
ATOM 671 C CA . TYR A 1 83 ? 12.891 4.082 -36.411 1.00 90.00 83 TYR A CA 1
ATOM 672 C C . TYR A 1 83 ? 13.363 3.965 -34.952 1.00 90.00 83 TYR A C 1
ATOM 674 O O . TYR A 1 83 ? 12.608 4.289 -34.034 1.00 90.00 83 TYR A O 1
ATOM 682 N N . ALA A 1 84 ? 14.628 3.587 -34.724 1.00 91.25 84 ALA A N 1
ATOM 683 C CA . ALA A 1 84 ? 15.234 3.563 -33.394 1.00 91.25 84 ALA A CA 1
ATOM 684 C C . ALA A 1 84 ? 15.181 4.938 -32.712 1.00 91.25 84 ALA A C 1
ATOM 686 O O . ALA A 1 84 ? 14.817 5.023 -31.542 1.00 91.25 84 ALA A O 1
ATOM 687 N N . MET A 1 85 ? 15.502 6.021 -33.432 1.00 92.38 85 MET A N 1
ATOM 688 C CA . MET A 1 85 ? 15.421 7.385 -32.895 1.00 92.38 85 MET A CA 1
ATOM 689 C C . MET A 1 85 ? 13.993 7.757 -32.481 1.00 92.38 85 MET A C 1
ATOM 691 O O . MET A 1 85 ? 13.795 8.273 -31.381 1.00 92.38 85 MET A O 1
ATOM 695 N N . ALA A 1 86 ? 13.000 7.467 -33.328 1.00 92.31 86 ALA A N 1
ATOM 696 C CA . ALA A 1 86 ? 11.598 7.749 -33.025 1.00 92.31 86 ALA A CA 1
ATOM 697 C C . ALA A 1 86 ? 11.117 6.970 -31.789 1.00 92.31 86 ALA A C 1
ATOM 699 O O . ALA A 1 86 ? 10.544 7.550 -30.867 1.00 92.31 86 ALA A O 1
ATOM 700 N N . LEU A 1 87 ? 11.423 5.673 -31.719 1.00 94.06 87 LEU A N 1
ATOM 701 C CA . LEU A 1 87 ? 11.049 4.830 -30.587 1.00 94.06 87 LEU A CA 1
ATOM 702 C C . LEU A 1 87 ? 11.767 5.239 -29.289 1.00 94.06 87 LEU A C 1
ATOM 704 O O . LEU A 1 87 ? 11.156 5.256 -28.220 1.00 94.06 87 LEU A O 1
ATOM 708 N N . ALA A 1 88 ? 13.052 5.598 -29.363 1.00 94.69 88 ALA A N 1
ATOM 709 C CA . ALA A 1 88 ? 13.797 6.121 -28.219 1.00 94.69 88 ALA A CA 1
ATOM 710 C C . ALA A 1 88 ? 13.151 7.406 -27.675 1.00 94.69 88 ALA A C 1
ATOM 712 O O . ALA A 1 88 ? 12.997 7.565 -26.461 1.00 94.69 88 ALA A O 1
ATOM 713 N N . GLN A 1 89 ? 12.706 8.297 -28.567 1.00 94.88 89 GLN A N 1
ATOM 714 C CA . GLN A 1 89 ? 11.982 9.507 -28.191 1.00 94.88 89 GLN A CA 1
ATOM 715 C C . GLN A 1 89 ? 10.641 9.187 -27.509 1.00 94.88 89 GLN A C 1
ATOM 717 O O . GLN A 1 89 ? 10.363 9.757 -26.453 1.00 94.88 89 GLN A O 1
ATOM 722 N N . GLU A 1 90 ? 9.841 8.261 -28.049 1.00 94.50 90 GLU A N 1
ATOM 723 C CA . GLU A 1 90 ? 8.570 7.827 -27.440 1.00 94.50 90 GLU A CA 1
ATOM 724 C C . GLU A 1 90 ? 8.775 7.262 -26.026 1.00 94.50 90 GLU A C 1
ATOM 726 O O . GLU A 1 90 ? 8.093 7.658 -25.076 1.00 94.50 90 GLU A O 1
ATOM 731 N N . ILE A 1 91 ? 9.765 6.382 -25.855 1.00 96.12 91 ILE A N 1
ATOM 732 C CA . ILE A 1 91 ? 10.089 5.778 -24.559 1.00 96.12 91 ILE A CA 1
ATOM 733 C C . ILE A 1 91 ? 10.566 6.839 -23.558 1.00 96.12 91 ILE A C 1
ATOM 735 O O . ILE A 1 91 ? 10.115 6.855 -22.410 1.00 96.12 91 ILE A O 1
ATOM 739 N N . SER A 1 92 ? 11.444 7.749 -23.986 1.00 96.88 92 SER A N 1
ATOM 740 C CA . SER A 1 92 ? 11.942 8.854 -23.157 1.00 96.88 92 SER A CA 1
ATOM 741 C C . SER A 1 92 ? 10.811 9.788 -22.700 1.00 96.88 92 SER A C 1
ATOM 743 O O . SER A 1 92 ? 10.739 10.177 -21.525 1.00 96.88 92 SER A O 1
ATOM 745 N N . GLN A 1 93 ? 9.861 10.084 -23.593 1.00 95.31 93 GLN A N 1
ATOM 746 C CA . GLN A 1 93 ? 8.646 10.825 -23.253 1.00 95.31 93 GLN A CA 1
ATOM 747 C C . GLN A 1 93 ? 7.790 10.055 -22.241 1.00 95.31 93 GLN A C 1
ATOM 749 O O . GLN A 1 93 ? 7.413 10.629 -21.221 1.00 95.31 93 GLN A O 1
ATOM 754 N N . GLY A 1 94 ? 7.557 8.754 -22.443 1.00 96.38 94 GLY A N 1
ATOM 755 C CA . GLY A 1 94 ? 6.825 7.906 -21.494 1.00 96.38 94 GLY A CA 1
ATOM 756 C C . GLY A 1 94 ? 7.418 7.933 -20.078 1.00 96.38 94 GLY A C 1
ATOM 757 O O . GLY A 1 94 ? 6.695 8.140 -19.102 1.00 96.38 94 GLY A O 1
ATOM 758 N N . ILE A 1 95 ? 8.747 7.822 -19.958 1.00 97.56 95 ILE A N 1
ATOM 759 C CA . ILE A 1 95 ? 9.468 7.937 -18.676 1.00 97.56 95 ILE A CA 1
ATOM 760 C C . ILE A 1 95 ? 9.226 9.309 -18.031 1.00 97.56 95 ILE A C 1
ATOM 762 O O . ILE A 1 95 ? 8.960 9.395 -16.830 1.00 97.56 95 ILE A O 1
ATOM 766 N N . THR A 1 96 ? 9.308 10.383 -18.820 1.00 97.31 96 THR A N 1
ATOM 767 C CA . THR A 1 96 ? 9.112 11.763 -18.349 1.00 97.31 96 THR A CA 1
ATOM 768 C C . THR A 1 96 ? 7.686 12.002 -17.853 1.00 97.31 96 THR A C 1
ATOM 770 O O . THR A 1 96 ? 7.490 12.629 -16.809 1.00 97.31 96 THR A O 1
ATOM 773 N N . ILE A 1 97 ? 6.690 11.465 -18.558 1.00 97.06 97 ILE A N 1
ATOM 774 C CA . ILE A 1 97 ? 5.280 11.568 -18.179 1.00 97.06 97 ILE A CA 1
ATOM 775 C C . ILE A 1 97 ? 5.023 10.820 -16.867 1.00 97.06 97 ILE A C 1
ATOM 777 O O . ILE A 1 97 ? 4.400 11.382 -15.969 1.00 97.06 97 ILE A O 1
ATOM 781 N N . ILE A 1 98 ? 5.546 9.595 -16.710 1.00 97.94 98 ILE A N 1
ATOM 782 C CA . ILE A 1 98 ? 5.408 8.840 -15.453 1.00 97.94 98 ILE A CA 1
ATOM 783 C C . ILE A 1 98 ? 6.033 9.607 -14.282 1.00 97.94 98 ILE A C 1
ATOM 785 O O . ILE A 1 98 ? 5.410 9.715 -13.229 1.00 97.94 98 ILE A O 1
ATOM 789 N N . ARG A 1 99 ? 7.240 10.166 -14.454 1.00 97.31 99 ARG A N 1
ATOM 790 C CA . ARG A 1 99 ? 7.885 10.977 -13.405 1.00 97.31 99 ARG A CA 1
ATOM 791 C C . ARG A 1 99 ? 7.027 12.175 -13.017 1.00 97.31 99 ARG A C 1
ATOM 793 O O . ARG A 1 99 ? 6.749 12.357 -11.840 1.00 97.31 99 ARG A O 1
ATOM 800 N N . THR A 1 100 ? 6.535 12.916 -14.010 1.00 97.06 100 THR A N 1
ATOM 801 C CA . THR A 1 100 ? 5.650 14.069 -13.787 1.00 97.06 100 THR A CA 1
ATOM 802 C C . THR A 1 100 ? 4.389 13.653 -13.028 1.00 97.06 100 THR A C 1
ATOM 804 O O . THR A 1 100 ? 4.037 14.285 -12.041 1.00 97.06 100 THR A O 1
ATOM 807 N N . PHE A 1 101 ? 3.747 12.551 -13.426 1.00 97.94 101 PHE A N 1
ATOM 808 C CA . PHE A 1 101 ? 2.571 12.001 -12.749 1.00 97.94 101 PHE A CA 1
ATOM 809 C C . PHE A 1 101 ? 2.836 11.698 -11.263 1.00 97.94 101 PHE A C 1
ATOM 811 O O . PHE A 1 101 ? 2.054 12.103 -10.400 1.00 97.94 101 PHE A O 1
ATOM 818 N N . VAL A 1 102 ? 3.943 11.012 -10.952 1.00 97.25 102 VAL A N 1
ATOM 819 C CA . VAL A 1 102 ? 4.320 10.682 -9.566 1.00 97.25 102 VAL A CA 1
ATOM 820 C C . VAL A 1 102 ? 4.645 11.948 -8.771 1.00 97.25 102 VAL A C 1
ATOM 822 O O . VAL A 1 102 ? 4.214 12.078 -7.623 1.00 97.25 102 VAL A O 1
ATOM 825 N N . ASP A 1 103 ? 5.337 12.909 -9.383 1.00 96.56 103 ASP A N 1
ATOM 826 C CA . ASP A 1 103 ? 5.669 14.188 -8.757 1.00 96.56 103 ASP A CA 1
ATOM 827 C C . ASP A 1 103 ? 4.417 15.020 -8.442 1.00 96.56 103 ASP A C 1
ATOM 829 O O . ASP A 1 103 ? 4.346 15.621 -7.370 1.00 96.56 103 ASP A O 1
ATOM 833 N N . CYS A 1 104 ? 3.398 15.016 -9.309 1.00 97.25 104 CYS A N 1
ATOM 834 C CA . CYS A 1 104 ? 2.119 15.680 -9.039 1.00 97.25 104 CYS A CA 1
ATOM 835 C C . CYS A 1 104 ? 1.427 15.093 -7.798 1.00 97.25 104 CYS A C 1
ATOM 837 O O . CYS A 1 104 ? 1.024 15.837 -6.903 1.00 97.25 104 CYS A O 1
ATOM 839 N N . ILE A 1 105 ? 1.357 13.761 -7.688 1.00 97.69 105 ILE A N 1
ATOM 840 C CA . ILE A 1 105 ? 0.793 13.095 -6.501 1.00 97.69 105 ILE A CA 1
ATOM 841 C C . ILE A 1 105 ? 1.623 13.426 -5.261 1.00 97.69 105 ILE A C 1
ATOM 843 O O . ILE A 1 105 ? 1.067 13.735 -4.207 1.00 97.69 105 ILE A O 1
ATOM 847 N N . ARG A 1 106 ? 2.956 13.401 -5.373 1.00 96.31 106 ARG A N 1
ATOM 848 C CA . ARG A 1 106 ? 3.846 13.768 -4.269 1.00 96.31 106 ARG A CA 1
ATOM 849 C C . ARG A 1 106 ? 3.568 15.194 -3.800 1.00 96.31 106 ARG A C 1
ATOM 851 O O . ARG A 1 106 ? 3.448 15.414 -2.603 1.00 96.31 106 ARG A O 1
ATOM 858 N N . GLN A 1 107 ? 3.406 16.154 -4.704 1.00 95.69 107 GLN A N 1
ATOM 859 C CA . GLN A 1 107 ? 3.082 17.529 -4.320 1.00 95.69 107 GLN A CA 1
ATOM 860 C C . GLN A 1 107 ? 1.761 17.629 -3.554 1.00 95.69 107 GLN A C 1
ATOM 862 O O . GLN A 1 107 ? 1.715 18.327 -2.545 1.00 95.69 107 GLN A O 1
ATOM 867 N N . LEU A 1 108 ? 0.726 16.881 -3.944 1.00 96.38 108 LEU A N 1
ATOM 868 C CA . LEU A 1 108 ? -0.518 16.813 -3.170 1.00 96.38 108 LEU A CA 1
ATOM 869 C C . LEU A 1 108 ? -0.293 16.229 -1.772 1.00 96.38 108 LEU A C 1
ATOM 871 O O . LEU A 1 108 ? -0.812 16.755 -0.788 1.00 96.38 108 LEU A O 1
ATOM 875 N N . VAL A 1 109 ? 0.518 15.173 -1.662 1.00 96.25 109 VAL A N 1
ATOM 876 C CA . VAL A 1 109 ? 0.858 14.559 -0.369 1.00 96.25 109 VAL A CA 1
ATOM 877 C C . VAL A 1 109 ? 1.613 15.518 0.541 1.00 96.25 109 VAL A C 1
ATOM 879 O O . VAL A 1 109 ? 1.413 15.433 1.742 1.00 96.25 109 VAL A O 1
ATOM 882 N N . PHE A 1 110 ? 2.468 16.392 0.002 1.00 95.00 110 PHE A N 1
ATOM 883 C CA . PHE A 1 110 ? 3.253 17.351 0.788 1.00 95.00 110 PHE A CA 1
ATOM 884 C C . PHE A 1 110 ? 2.481 18.641 1.089 1.00 95.00 110 PHE A C 1
ATOM 886 O O . PHE A 1 110 ? 2.606 19.190 2.183 1.00 95.00 110 PHE A O 1
ATOM 893 N N . HIS A 1 111 ? 1.658 19.127 0.162 1.00 94.44 111 HIS A N 1
ATOM 894 C CA . HIS A 1 111 ? 1.047 20.453 0.273 1.00 94.44 111 HIS A CA 1
ATOM 895 C C . HIS A 1 111 ? -0.434 20.430 0.643 1.00 94.44 111 HIS A C 1
ATOM 897 O O . HIS A 1 111 ? -0.899 21.404 1.228 1.00 94.44 111 HIS A O 1
ATOM 903 N N . ALA A 1 112 ? -1.168 19.357 0.343 1.00 93.81 112 ALA A N 1
ATOM 904 C CA . ALA A 1 112 ? -2.626 19.290 0.486 1.00 93.81 112 ALA A CA 1
ATOM 905 C C . ALA A 1 112 ? -3.099 18.263 1.527 1.00 93.81 112 ALA A C 1
ATOM 907 O O . ALA A 1 112 ? -4.274 17.911 1.543 1.00 93.81 112 ALA A O 1
ATOM 908 N N . GLU A 1 113 ? -2.200 17.748 2.376 1.00 94.44 113 GLU A N 1
ATOM 909 C CA . GLU A 1 113 ? -2.503 16.672 3.331 1.00 94.44 113 GLU A CA 1
ATOM 910 C C . GLU A 1 113 ? -3.082 15.405 2.651 1.00 94.44 113 GLU A C 1
ATOM 912 O O . GLU A 1 113 ? -3.645 14.539 3.330 1.00 94.44 113 GLU A O 1
ATOM 917 N N . PHE A 1 114 ? -2.898 15.249 1.330 1.00 96.38 114 PHE A N 1
ATOM 918 C CA . PHE A 1 114 ? -3.490 14.173 0.536 1.00 96.38 114 PHE A CA 1
ATOM 919 C C . PHE A 1 114 ? -3.033 12.799 1.030 1.00 96.38 114 PHE A C 1
ATOM 921 O O . PHE A 1 114 ? -1.853 12.562 1.327 1.00 96.38 114 PHE A O 1
ATOM 928 N N . VAL A 1 115 ? -3.986 11.875 1.123 1.00 96.69 115 VAL A N 1
ATOM 929 C CA . VAL A 1 115 ? -3.746 10.496 1.542 1.00 96.69 115 VAL A CA 1
ATOM 930 C C . VAL A 1 115 ? -3.860 9.592 0.328 1.00 96.69 115 VAL A C 1
ATOM 932 O O . VAL A 1 115 ? -4.950 9.329 -0.163 1.00 96.69 115 VAL A O 1
ATOM 935 N N . VAL A 1 116 ? -2.727 9.055 -0.123 1.00 95.69 116 VAL A N 1
ATOM 936 C CA . VAL A 1 116 ? -2.716 8.090 -1.227 1.00 95.69 116 VAL A CA 1
ATOM 937 C C . VAL A 1 116 ? -3.367 6.786 -0.766 1.00 95.69 116 VAL A C 1
ATOM 939 O O . VAL A 1 116 ? -2.834 6.085 0.111 1.00 95.69 116 VAL A O 1
ATOM 942 N N . SER A 1 117 ? -4.508 6.451 -1.368 1.00 93.38 117 SER A N 1
ATOM 943 C CA . SER A 1 117 ? -5.197 5.181 -1.141 1.00 93.38 117 SER A CA 1
ATOM 944 C C . SER A 1 117 ? -4.372 3.988 -1.626 1.00 93.38 117 SER A C 1
ATOM 946 O O . SER A 1 117 ? -3.434 4.121 -2.414 1.00 93.38 117 SER A O 1
ATOM 948 N N . TYR A 1 118 ? -4.729 2.775 -1.193 1.00 89.31 118 TYR A N 1
ATOM 949 C CA . TYR A 1 118 ? -4.025 1.573 -1.654 1.00 89.31 118 TYR A CA 1
ATOM 950 C C . TYR A 1 118 ? -4.131 1.342 -3.153 1.00 89.31 118 TYR A C 1
ATOM 952 O O . TYR A 1 118 ? -3.173 0.866 -3.754 1.00 89.31 118 TYR A O 1
ATOM 960 N N . ASN A 1 119 ? -5.285 1.649 -3.745 1.00 91.88 119 ASN A N 1
ATOM 961 C CA . ASN A 1 119 ? -5.497 1.456 -5.172 1.00 91.88 119 ASN A CA 1
ATOM 962 C C . ASN A 1 119 ? -4.569 2.372 -5.974 1.00 91.88 119 ASN A C 1
ATOM 964 O O . ASN A 1 119 ? -3.883 1.901 -6.879 1.00 91.88 119 ASN A O 1
ATOM 968 N N . LEU A 1 120 ? -4.505 3.656 -5.609 1.00 95.69 120 LEU A N 1
ATOM 969 C CA . LEU A 1 120 ? -3.618 4.604 -6.271 1.00 95.69 120 LEU A CA 1
ATOM 970 C C . LEU A 1 120 ? -2.142 4.264 -6.020 1.00 95.69 120 LEU A C 1
ATOM 972 O O . LEU A 1 120 ? -1.374 4.196 -6.974 1.00 95.69 120 LEU A O 1
ATOM 976 N N . LEU A 1 121 ? -1.763 3.932 -4.780 1.00 94.25 121 LEU A N 1
ATOM 977 C CA . LEU A 1 121 ? -0.393 3.535 -4.437 1.00 94.25 121 LEU A CA 1
ATOM 978 C C . LEU A 1 121 ? 0.090 2.346 -5.281 1.00 94.25 121 LEU A C 1
ATOM 980 O O . LEU A 1 121 ? 1.186 2.390 -5.832 1.00 94.25 121 LEU A O 1
ATOM 984 N N . HIS A 1 122 ? -0.736 1.305 -5.435 1.00 92.81 122 HIS A N 1
ATOM 985 C CA . HIS A 1 122 ? -0.385 0.144 -6.259 1.00 92.81 122 HIS A CA 1
ATOM 986 C C . HIS A 1 122 ? -0.154 0.524 -7.724 1.00 92.81 122 HIS A C 1
ATOM 988 O O . HIS A 1 122 ? 0.744 -0.009 -8.368 1.00 92.81 122 HIS A O 1
ATOM 994 N N . LYS A 1 123 ? -0.957 1.455 -8.250 1.00 96.12 123 LYS A N 1
ATOM 995 C CA . LYS A 1 123 ? -0.793 1.956 -9.615 1.00 96.12 123 LYS A CA 1
ATOM 996 C C . LYS A 1 123 ? 0.476 2.787 -9.774 1.00 96.12 123 LYS A C 1
ATOM 998 O O . LYS A 1 123 ? 1.135 2.645 -10.796 1.00 96.12 123 LYS A O 1
ATOM 1003 N N . CYS A 1 124 ? 0.831 3.607 -8.785 1.00 96.75 124 CYS A N 1
ATOM 1004 C CA . CYS A 1 124 ? 2.090 4.350 -8.795 1.00 96.75 124 CYS A CA 1
ATOM 1005 C C . CYS A 1 124 ? 3.287 3.396 -8.838 1.00 96.75 124 CYS A C 1
ATOM 1007 O O . CYS A 1 124 ? 4.132 3.540 -9.713 1.00 96.75 124 CYS A O 1
ATOM 1009 N N . VAL A 1 125 ? 3.306 2.367 -7.983 1.00 95.69 125 VAL A N 1
ATOM 1010 C CA . VAL A 1 125 ? 4.374 1.350 -7.976 1.00 95.69 125 VAL A CA 1
ATOM 1011 C C . VAL A 1 125 ? 4.454 0.608 -9.317 1.00 95.69 125 VAL A C 1
ATOM 1013 O O . VAL A 1 125 ? 5.546 0.422 -9.855 1.00 95.69 125 VAL A O 1
ATOM 1016 N N . ASP A 1 126 ? 3.312 0.223 -9.900 1.00 96.69 126 ASP A N 1
ATOM 1017 C CA . ASP A 1 126 ? 3.268 -0.400 -11.232 1.00 96.69 126 ASP A CA 1
ATOM 1018 C C . ASP A 1 126 ? 3.881 0.518 -12.309 1.00 96.69 126 ASP A C 1
ATOM 1020 O O . ASP A 1 126 ? 4.649 0.053 -13.154 1.00 96.69 126 ASP A O 1
ATOM 1024 N N . LEU A 1 127 ? 3.562 1.818 -12.285 1.00 97.88 127 LEU A N 1
ATOM 1025 C CA . LEU A 1 127 ? 4.105 2.797 -13.230 1.00 97.88 127 LEU A CA 1
ATOM 1026 C C . LEU A 1 127 ? 5.596 3.061 -13.006 1.00 97.88 127 LEU A C 1
ATOM 1028 O O . LEU A 1 127 ? 6.340 3.153 -13.977 1.00 97.88 127 LEU A O 1
ATOM 1032 N N . GLU A 1 128 ? 6.064 3.143 -11.764 1.00 97.50 128 GLU A N 1
ATOM 1033 C CA . GLU A 1 128 ? 7.491 3.280 -11.456 1.00 97.50 128 GLU A CA 1
ATOM 1034 C C . GLU A 1 128 ? 8.287 2.072 -11.960 1.00 97.50 128 GLU A C 1
ATOM 1036 O O . GLU A 1 128 ? 9.324 2.232 -12.604 1.00 97.50 128 GLU A O 1
ATOM 1041 N N . ASN A 1 129 ? 7.776 0.856 -11.744 1.00 97.62 129 ASN A N 1
ATOM 1042 C CA . ASN A 1 129 ? 8.372 -0.365 -12.285 1.00 97.62 129 ASN A CA 1
ATOM 1043 C C . ASN A 1 129 ? 8.420 -0.340 -13.816 1.00 97.62 129 ASN A C 1
ATOM 1045 O O . ASN A 1 129 ? 9.441 -0.691 -14.408 1.00 97.62 129 ASN A O 1
ATOM 1049 N N . LEU A 1 130 ? 7.348 0.126 -14.456 1.00 97.44 130 LEU A N 1
ATOM 1050 C CA . LEU A 1 130 ? 7.286 0.275 -15.906 1.00 97.44 130 LEU A CA 1
ATOM 1051 C C . LEU A 1 130 ? 8.261 1.341 -16.420 1.00 97.44 130 LEU A C 1
ATOM 1053 O O . LEU A 1 130 ? 8.935 1.110 -17.415 1.00 97.44 130 LEU A O 1
ATOM 1057 N N . SER A 1 131 ? 8.414 2.461 -15.714 1.00 98.00 131 SER A N 1
ATOM 1058 C CA . SER A 1 131 ? 9.415 3.493 -16.012 1.00 98.00 131 SER A CA 1
ATOM 1059 C C . SER A 1 131 ? 10.840 2.936 -15.932 1.00 98.00 131 SER A C 1
ATOM 1061 O O . SER A 1 131 ? 11.649 3.170 -16.832 1.00 98.00 131 SER A O 1
ATOM 1063 N N . ARG A 1 132 ? 11.144 2.111 -14.917 1.00 97.62 132 ARG A N 1
ATOM 1064 C CA . ARG A 1 132 ? 12.430 1.396 -14.823 1.00 97.62 132 ARG A CA 1
ATOM 1065 C C . ARG A 1 132 ? 12.619 0.400 -15.973 1.00 97.62 132 ARG A C 1
ATOM 1067 O O . ARG A 1 132 ? 13.732 0.285 -16.484 1.00 97.62 132 ARG A O 1
ATOM 1074 N N . HIS A 1 133 ? 11.556 -0.283 -16.415 1.00 97.75 133 HIS A N 1
ATOM 1075 C CA . HIS A 1 133 ? 11.617 -1.158 -17.593 1.00 97.75 133 HIS A CA 1
ATOM 1076 C C . HIS A 1 133 ? 11.941 -0.362 -18.854 1.00 97.75 133 HIS A C 1
ATOM 1078 O O . HIS A 1 133 ? 12.908 -0.656 -19.548 1.00 97.75 133 HIS A O 1
ATOM 1084 N N . LEU A 1 134 ? 11.163 0.684 -19.117 1.00 97.69 134 LEU A N 1
ATOM 1085 C CA . LEU A 1 134 ? 11.353 1.583 -20.246 1.00 97.69 134 LEU A CA 1
ATOM 1086 C C . LEU A 1 134 ? 12.777 2.151 -20.269 1.00 97.69 134 LEU A C 1
ATOM 1088 O O . LEU A 1 134 ? 13.381 2.218 -21.332 1.00 97.69 134 LEU A O 1
ATOM 1092 N N . ALA A 1 135 ? 13.357 2.471 -19.111 1.00 97.44 135 ALA A N 1
ATOM 1093 C CA . ALA A 1 135 ? 14.722 2.979 -19.024 1.00 97.44 135 ALA A CA 1
ATOM 1094 C C . ALA A 1 135 ? 15.791 1.974 -19.492 1.00 97.44 135 ALA A C 1
ATOM 1096 O O . ALA A 1 135 ? 16.758 2.386 -20.130 1.00 97.44 135 ALA A O 1
ATOM 1097 N N . ILE A 1 136 ? 15.651 0.672 -19.204 1.00 96.94 136 ILE A N 1
ATOM 1098 C CA . ILE A 1 136 ? 16.599 -0.333 -19.724 1.00 96.94 136 ILE A CA 1
ATOM 1099 C C . ILE A 1 136 ? 16.373 -0.609 -21.217 1.00 96.94 136 ILE A C 1
ATOM 1101 O O . ILE A 1 136 ? 17.338 -0.800 -21.951 1.00 96.94 136 ILE A O 1
ATOM 1105 N N . LEU A 1 137 ? 15.122 -0.551 -21.688 1.00 96.31 137 LEU A N 1
ATOM 1106 C CA . LEU A 1 137 ? 14.789 -0.705 -23.109 1.00 96.31 137 LEU A CA 1
ATOM 1107 C C . LEU A 1 137 ? 15.275 0.482 -23.951 1.00 96.31 137 LEU A C 1
ATOM 1109 O O . LEU A 1 137 ? 15.757 0.286 -25.062 1.00 96.31 137 LEU A O 1
ATOM 1113 N N . LEU A 1 138 ? 15.195 1.699 -23.408 1.00 95.81 138 LEU A N 1
ATOM 1114 C CA . LEU A 1 138 ? 15.737 2.905 -24.030 1.00 95.81 138 LEU A CA 1
ATOM 1115 C C . LEU A 1 138 ? 17.239 2.760 -24.262 1.00 95.81 138 LEU A C 1
ATOM 1117 O O . LEU A 1 138 ? 17.709 2.948 -25.378 1.00 95.81 138 LEU A O 1
ATOM 1121 N N . LYS A 1 139 ? 17.977 2.338 -23.231 1.00 94.69 139 LYS A N 1
ATOM 1122 C CA . LYS A 1 139 ? 19.422 2.123 -23.340 1.00 94.69 139 LYS A CA 1
ATOM 1123 C C . LYS A 1 139 ? 19.778 0.999 -24.319 1.00 94.69 139 LYS A C 1
ATOM 1125 O O . LYS A 1 139 ? 20.826 1.060 -24.954 1.00 94.69 139 LYS A O 1
ATOM 1130 N N . GLU A 1 140 ? 18.939 -0.035 -24.447 1.00 93.38 140 GLU A N 1
ATOM 1131 C CA . GLU A 1 140 ? 19.103 -1.064 -25.487 1.00 93.38 140 GLU A CA 1
ATOM 1132 C C . GLU A 1 140 ? 18.996 -0.439 -26.884 1.00 93.38 140 GLU A C 1
ATOM 1134 O O . GLU A 1 140 ? 19.868 -0.675 -27.716 1.00 93.38 140 GLU A O 1
ATOM 1139 N N . ILE A 1 141 ? 18.007 0.429 -27.121 1.00 92.19 141 ILE A N 1
ATOM 1140 C CA . ILE A 1 141 ? 17.856 1.133 -28.404 1.00 92.19 141 ILE A CA 1
ATOM 1141 C C . ILE A 1 141 ? 19.042 2.072 -28.675 1.00 92.19 141 ILE A C 1
ATOM 1143 O O . ILE A 1 141 ? 19.623 2.042 -29.758 1.00 92.19 141 ILE A O 1
ATOM 1147 N N . GLU A 1 142 ? 19.435 2.878 -27.687 1.00 91.69 142 GLU A N 1
ATOM 1148 C CA . GLU A 1 142 ? 20.562 3.817 -27.793 1.00 91.69 142 GLU A CA 1
ATOM 1149 C C . GLU A 1 142 ? 21.888 3.095 -28.093 1.00 91.69 142 GLU A C 1
ATOM 1151 O O . GLU A 1 142 ? 22.741 3.626 -28.807 1.00 91.69 142 GLU A O 1
ATOM 1156 N N . SER A 1 143 ? 22.051 1.854 -27.620 1.00 88.81 143 SER A N 1
ATOM 1157 C CA . SER A 1 143 ? 23.251 1.052 -27.887 1.00 88.81 143 SER A CA 1
ATOM 1158 C C . SER A 1 143 ? 23.412 0.627 -29.352 1.00 88.81 143 SER A C 1
ATOM 1160 O O . SER A 1 143 ? 24.533 0.365 -29.780 1.00 88.81 143 SER A O 1
ATOM 1162 N N . PHE A 1 144 ? 22.337 0.614 -30.152 1.00 84.00 144 PHE A N 1
ATOM 1163 C CA . PHE A 1 144 ? 22.452 0.416 -31.605 1.00 84.00 144 PHE A CA 1
ATOM 1164 C C . PHE A 1 144 ? 23.034 1.644 -32.312 1.00 84.00 144 PHE A C 1
ATOM 1166 O O . PHE A 1 144 ? 23.621 1.516 -33.383 1.00 84.00 144 PHE A O 1
ATOM 1173 N N . GLN A 1 145 ? 22.887 2.830 -31.717 1.00 80.69 145 GLN A N 1
ATOM 1174 C CA . GLN A 1 145 ? 23.393 4.087 -32.274 1.00 80.69 145 GLN A CA 1
ATOM 1175 C C . GLN A 1 145 ? 24.838 4.353 -31.851 1.00 80.69 145 GLN A C 1
ATOM 1177 O O . GLN A 1 145 ? 25.614 4.946 -32.600 1.00 80.69 145 GLN A O 1
ATOM 1182 N N . GLN A 1 146 ? 25.202 3.929 -30.641 1.00 81.06 146 GLN A N 1
ATOM 1183 C CA . GLN A 1 146 ? 26.523 4.142 -30.066 1.00 81.06 146 GLN A CA 1
ATOM 1184 C C . GLN A 1 146 ? 27.222 2.797 -29.892 1.00 81.06 146 GLN A C 1
ATOM 1186 O O . GLN A 1 146 ? 26.928 2.043 -28.968 1.00 81.06 146 GLN A O 1
ATOM 1191 N N . SER A 1 147 ? 28.190 2.512 -30.765 1.00 67.44 147 SER A N 1
ATOM 1192 C CA . SER A 1 147 ? 29.071 1.341 -30.688 1.00 67.44 147 SER A CA 1
ATOM 1193 C C . SER A 1 147 ? 29.984 1.420 -29.452 1.00 67.44 147 SER A C 1
ATOM 1195 O O . SER A 1 147 ? 31.180 1.681 -29.567 1.00 67.44 147 SER A O 1
ATOM 1197 N N . GLY A 1 148 ? 29.436 1.257 -28.244 1.00 55.94 148 GLY A N 1
ATOM 1198 C CA . GLY A 1 148 ? 30.178 1.483 -27.007 1.00 55.94 148 GLY A CA 1
ATOM 1199 C C . GLY A 1 148 ? 29.460 1.039 -25.730 1.00 55.94 148 GLY A C 1
ATOM 1200 O O . GLY A 1 148 ? 28.535 1.686 -25.270 1.00 55.94 148 GLY A O 1
ATOM 1201 N N . VAL A 1 149 ? 29.998 -0.029 -25.131 1.00 56.91 149 VAL A N 1
ATOM 1202 C CA . VAL A 1 149 ? 29.962 -0.433 -23.707 1.00 56.91 149 VAL A CA 1
ATOM 1203 C C . VAL A 1 149 ? 28.594 -0.614 -23.011 1.00 56.91 149 VAL A C 1
ATOM 1205 O O . VAL A 1 149 ? 27.924 0.330 -22.618 1.00 56.91 149 VAL A O 1
ATOM 1208 N N . GLY A 1 150 ? 28.302 -1.877 -22.665 1.00 62.25 150 GLY A N 1
ATOM 1209 C CA . GLY A 1 150 ? 27.709 -2.281 -21.379 1.00 62.25 150 GLY A CA 1
ATOM 1210 C C . GLY A 1 150 ? 26.356 -1.680 -20.991 1.00 62.25 150 GLY A C 1
ATOM 1211 O O . GLY A 1 150 ? 26.227 -1.137 -19.895 1.00 62.25 150 GLY A O 1
ATOM 1212 N N . CYS A 1 151 ? 25.338 -1.815 -21.839 1.00 69.38 151 CYS A N 1
ATOM 1213 C CA . CYS A 1 151 ? 23.972 -1.457 -21.468 1.00 69.38 151 CYS A CA 1
ATOM 1214 C C . CYS A 1 151 ? 23.443 -2.376 -20.336 1.00 69.38 151 CYS A C 1
ATOM 1216 O O . CYS A 1 151 ? 23.606 -3.600 -20.415 1.00 69.38 151 CYS A O 1
ATOM 1218 N N . PRO A 1 152 ? 22.816 -1.835 -19.271 1.00 78.81 152 PRO A N 1
ATOM 1219 C CA . PRO A 1 152 ? 22.158 -2.653 -18.259 1.00 78.81 152 PRO A CA 1
ATOM 1220 C C . PRO A 1 152 ? 20.982 -3.417 -18.882 1.00 78.81 152 PRO A C 1
ATOM 1222 O O . PRO A 1 152 ? 19.926 -2.851 -19.139 1.00 78.81 152 PRO A O 1
ATOM 1225 N N . ALA A 1 153 ? 21.159 -4.723 -19.085 1.00 91.19 153 ALA A N 1
ATOM 1226 C CA . ALA A 1 153 ? 20.154 -5.593 -19.702 1.00 91.19 153 ALA A CA 1
ATOM 1227 C C . ALA A 1 153 ? 19.015 -6.015 -18.755 1.00 91.19 153 ALA A C 1
ATOM 1229 O O . ALA A 1 153 ? 18.104 -6.739 -19.159 1.00 91.19 153 ALA A O 1
ATOM 1230 N N . ALA A 1 154 ? 19.081 -5.634 -17.475 1.00 96.81 154 ALA A N 1
ATOM 1231 C CA . ALA A 1 154 ? 18.054 -5.968 -16.499 1.00 96.81 154 ALA A CA 1
ATOM 1232 C C . ALA A 1 154 ? 18.026 -5.025 -15.293 1.00 96.81 154 ALA A C 1
ATOM 1234 O O . ALA A 1 154 ? 19.025 -4.392 -14.952 1.00 96.81 154 ALA A O 1
ATOM 1235 N N . VAL A 1 155 ? 16.879 -5.001 -14.615 1.00 97.62 155 VAL A N 1
ATOM 1236 C CA . VAL A 1 155 ? 16.652 -4.313 -13.339 1.00 97.62 155 VAL A CA 1
ATOM 1237 C C . VAL A 1 155 ? 15.788 -5.187 -12.427 1.00 97.62 155 VAL A C 1
ATOM 1239 O O . VAL A 1 155 ? 14.910 -5.907 -12.906 1.00 97.62 155 VAL A O 1
ATOM 1242 N N . LEU A 1 156 ? 16.039 -5.145 -11.115 1.00 98.44 156 LEU A N 1
ATOM 1243 C CA . LEU A 1 156 ? 15.185 -5.793 -10.118 1.00 98.44 156 LEU A CA 1
ATOM 1244 C C . LEU A 1 156 ? 14.164 -4.798 -9.573 1.00 98.44 156 LEU A C 1
ATOM 1246 O O . LEU A 1 156 ? 14.517 -3.679 -9.204 1.00 98.44 156 LEU A O 1
ATOM 1250 N N . VAL A 1 157 ? 12.913 -5.230 -9.460 1.00 98.25 157 VAL A N 1
ATOM 1251 C CA . VAL A 1 157 ? 11.826 -4.423 -8.903 1.00 98.25 157 VAL A CA 1
ATOM 1252 C C . VAL A 1 157 ? 10.949 -5.230 -7.952 1.00 98.25 157 VAL A C 1
ATOM 1254 O O . VAL A 1 157 ? 10.856 -6.455 -8.051 1.00 98.25 157 VAL A O 1
ATOM 1257 N N . TYR A 1 158 ? 10.253 -4.544 -7.048 1.00 98.00 158 TYR A N 1
ATOM 1258 C CA . TYR A 1 158 ? 9.179 -5.156 -6.271 1.00 98.00 158 TYR A CA 1
ATOM 1259 C C . TYR A 1 158 ? 7.906 -5.191 -7.108 1.00 98.00 158 TYR A C 1
ATOM 1261 O O . TYR A 1 158 ? 7.255 -4.166 -7.296 1.00 98.00 158 TYR A O 1
ATOM 1269 N N . SER A 1 159 ? 7.514 -6.375 -7.581 1.00 96.31 159 SER A N 1
ATOM 1270 C CA . SER A 1 159 ? 6.180 -6.558 -8.165 1.00 96.31 159 SER A CA 1
ATOM 1271 C C . SER A 1 159 ? 5.107 -6.575 -7.070 1.00 96.31 159 SER A C 1
ATOM 1273 O O . SER A 1 159 ? 3.974 -6.155 -7.299 1.00 96.31 159 SER A O 1
ATOM 1275 N N . ARG A 1 160 ? 5.461 -7.040 -5.863 1.00 95.06 160 ARG A N 1
ATOM 1276 C CA . ARG A 1 160 ? 4.590 -7.012 -4.683 1.00 95.06 160 ARG A CA 1
ATOM 1277 C C . ARG A 1 160 ? 5.422 -7.005 -3.403 1.00 95.06 160 ARG A C 1
ATOM 1279 O O . ARG A 1 160 ? 6.407 -7.733 -3.318 1.00 95.06 160 ARG A O 1
ATOM 1286 N N . GLN A 1 161 ? 4.990 -6.238 -2.405 1.00 94.31 161 GLN A N 1
ATOM 1287 C CA . GLN A 1 161 ? 5.565 -6.260 -1.059 1.00 94.31 161 GLN A CA 1
ATOM 1288 C C . GLN A 1 161 ? 4.473 -6.161 0.024 1.00 94.31 161 GLN A C 1
ATOM 1290 O O . GLN A 1 161 ? 3.448 -5.504 -0.191 1.00 94.31 161 GLN A O 1
ATOM 1295 N N . PRO A 1 162 ? 4.664 -6.781 1.206 1.00 91.94 162 PRO A N 1
ATOM 1296 C CA . PRO A 1 162 ? 3.709 -6.706 2.315 1.00 91.94 162 PRO A CA 1
ATOM 1297 C C . PRO A 1 162 ? 3.833 -5.401 3.119 1.00 91.94 162 PRO A C 1
ATOM 1299 O O . PRO A 1 162 ? 3.051 -5.161 4.039 1.00 91.94 162 PRO A O 1
ATOM 1302 N N . PHE A 1 163 ? 4.808 -4.558 2.783 1.00 92.62 163 PHE A N 1
ATOM 1303 C CA . PHE A 1 163 ? 5.169 -3.349 3.514 1.00 92.62 163 PHE A CA 1
ATOM 1304 C C . PHE A 1 163 ? 4.357 -2.115 3.045 1.00 92.62 163 PHE A C 1
ATOM 1306 O O . PHE A 1 163 ? 3.643 -2.214 2.043 1.00 92.62 163 PHE A O 1
ATOM 1313 N N . PRO A 1 164 ? 4.335 -1.006 3.810 1.00 91.56 164 PRO A N 1
ATOM 1314 C CA . PRO A 1 164 ? 4.864 -0.895 5.166 1.00 91.56 164 PRO A CA 1
ATOM 1315 C C . PRO A 1 164 ? 4.126 -1.824 6.136 1.00 91.56 164 PRO A C 1
ATOM 1317 O O . PRO A 1 164 ? 2.949 -2.140 5.936 1.00 91.56 164 PRO A O 1
ATOM 1320 N N . GLY A 1 165 ? 4.841 -2.359 7.130 1.00 88.94 165 GLY A N 1
ATOM 1321 C CA . GLY A 1 165 ? 4.338 -3.499 7.900 1.00 88.94 165 GLY A CA 1
ATOM 1322 C C . GLY A 1 165 ? 4.935 -3.679 9.292 1.00 88.94 165 GLY A C 1
ATOM 1323 O O . GLY A 1 165 ? 6.050 -3.257 9.586 1.00 88.94 165 GLY A O 1
ATOM 1324 N N . ILE A 1 166 ? 4.172 -4.353 10.156 1.00 93.69 166 ILE A N 1
ATOM 1325 C CA . ILE A 1 166 ? 4.564 -4.683 11.531 1.00 93.69 166 ILE A CA 1
ATOM 1326 C C . ILE A 1 166 ? 4.574 -6.199 11.667 1.00 93.69 166 ILE A C 1
ATOM 1328 O O . ILE A 1 166 ? 3.529 -6.855 11.616 1.00 93.69 166 ILE A O 1
ATOM 1332 N N . LEU A 1 167 ? 5.764 -6.759 11.826 1.00 93.81 167 LEU A N 1
ATOM 1333 C CA . LEU A 1 167 ? 6.018 -8.180 11.651 1.00 93.81 167 LEU A CA 1
ATOM 1334 C C . LEU A 1 167 ? 6.322 -8.836 12.991 1.00 93.81 167 LEU A C 1
ATOM 1336 O O . LEU A 1 167 ? 7.070 -8.301 13.803 1.00 93.81 167 LEU A O 1
ATOM 1340 N N . LYS A 1 168 ? 5.757 -10.019 13.227 1.00 94.69 168 LYS A N 1
ATOM 1341 C CA . LYS A 1 168 ? 6.058 -10.800 14.429 1.00 94.69 168 LYS A CA 1
ATOM 1342 C C . LYS A 1 168 ? 7.304 -11.643 14.185 1.00 94.69 168 LYS A C 1
ATOM 1344 O O . LYS A 1 168 ? 7.359 -12.363 13.188 1.00 94.69 168 LYS A O 1
ATOM 1349 N N . ARG A 1 169 ? 8.266 -11.611 15.110 1.00 95.00 169 ARG A N 1
ATOM 1350 C CA . ARG A 1 169 ? 9.438 -12.500 15.079 1.00 95.00 169 ARG A CA 1
ATOM 1351 C C . ARG A 1 169 ? 9.007 -13.964 14.920 1.00 95.00 169 ARG A C 1
ATOM 1353 O O . ARG A 1 169 ? 8.030 -14.395 15.531 1.00 95.00 169 ARG A O 1
ATOM 1360 N N . TYR A 1 170 ? 9.744 -14.708 14.102 1.00 95.31 170 TYR A N 1
ATOM 1361 C CA . TYR A 1 170 ? 9.517 -16.107 13.722 1.00 95.31 170 TYR A CA 1
ATOM 1362 C C . TYR A 1 170 ? 8.234 -16.394 12.942 1.00 95.31 170 TYR A C 1
ATOM 1364 O O . TYR A 1 170 ? 8.041 -17.530 12.507 1.00 95.31 170 TYR A O 1
ATOM 1372 N N . LYS A 1 171 ? 7.373 -15.396 12.709 1.00 94.62 171 LYS A N 1
ATOM 1373 C CA . LYS A 1 171 ? 6.253 -15.556 11.790 1.00 94.62 171 LYS A CA 1
ATOM 1374 C C . LYS A 1 171 ? 6.776 -15.441 10.362 1.00 94.62 171 LYS A C 1
ATOM 1376 O O . LYS A 1 171 ? 7.415 -14.452 10.011 1.00 94.62 171 LYS A O 1
ATOM 1381 N N . GLN A 1 172 ? 6.482 -16.452 9.557 1.00 94.56 172 GLN A N 1
ATOM 1382 C CA . GLN A 1 172 ? 6.785 -16.441 8.135 1.00 94.56 172 GLN A CA 1
ATOM 1383 C C . GLN A 1 172 ? 5.684 -15.699 7.375 1.00 94.56 172 GLN A C 1
ATOM 1385 O O . GLN A 1 172 ? 4.494 -15.968 7.560 1.00 94.56 172 GLN A O 1
ATOM 1390 N N . ILE A 1 173 ? 6.095 -14.759 6.533 1.00 93.19 173 ILE A N 1
ATOM 1391 C CA . ILE A 1 173 ? 5.258 -14.148 5.511 1.00 93.19 173 ILE A CA 1
ATOM 1392 C C . ILE A 1 173 ? 5.165 -15.139 4.338 1.00 93.19 173 ILE A C 1
ATOM 1394 O O . ILE A 1 173 ? 6.204 -15.630 3.881 1.00 93.19 173 ILE A O 1
ATOM 1398 N N . PRO A 1 174 ? 3.953 -15.454 3.857 1.00 92.00 174 PRO A N 1
ATOM 1399 C CA . PRO A 1 174 ? 3.734 -16.223 2.638 1.00 92.00 174 PRO A CA 1
ATOM 1400 C C . PRO A 1 174 ? 4.537 -15.708 1.440 1.00 92.00 174 PRO A C 1
ATOM 1402 O O . PRO A 1 174 ? 4.703 -14.505 1.241 1.00 92.00 174 PRO A O 1
ATOM 1405 N N . ALA A 1 175 ? 5.006 -16.633 0.604 1.00 93.12 175 ALA A N 1
ATOM 1406 C CA . ALA A 1 175 ? 5.853 -16.305 -0.540 1.00 93.12 175 ALA A CA 1
ATOM 1407 C C . ALA A 1 175 ? 5.127 -15.478 -1.622 1.00 93.12 175 ALA A C 1
ATOM 1409 O O . ALA A 1 175 ? 5.780 -14.820 -2.425 1.00 93.12 175 ALA A O 1
ATOM 1410 N N . ASP A 1 176 ? 3.789 -15.486 -1.654 1.00 93.31 176 ASP A N 1
ATOM 1411 C CA . ASP A 1 176 ? 3.004 -14.694 -2.606 1.00 93.31 176 ASP A CA 1
ATOM 1412 C C . ASP A 1 176 ? 2.883 -13.217 -2.210 1.00 93.31 176 ASP A C 1
ATOM 1414 O O . ASP A 1 176 ? 2.474 -12.404 -3.036 1.00 93.31 176 ASP A O 1
ATOM 1418 N N . GLU A 1 177 ? 3.216 -12.848 -0.973 1.00 92.38 177 GLU A N 1
ATOM 1419 C CA . GLU A 1 177 ? 3.143 -11.463 -0.497 1.00 92.38 177 GLU A CA 1
ATOM 1420 C C . GLU A 1 177 ? 4.390 -10.643 -0.811 1.00 92.38 177 GLU A C 1
ATOM 1422 O O . GLU A 1 177 ? 4.303 -9.417 -0.873 1.00 92.38 177 GLU A O 1
ATOM 1427 N N . MET A 1 178 ? 5.520 -11.310 -1.040 1.00 96.31 178 MET A N 1
ATOM 1428 C CA . MET A 1 178 ? 6.768 -10.681 -1.437 1.00 96.31 178 MET A CA 1
ATOM 1429 C C . MET A 1 178 ? 7.243 -11.260 -2.764 1.00 96.31 178 MET A C 1
ATOM 1431 O O . MET A 1 178 ? 7.723 -12.391 -2.825 1.00 96.31 178 MET A O 1
ATOM 1435 N N . ILE A 1 179 ? 7.112 -10.471 -3.827 1.00 97.62 179 ILE A N 1
ATOM 1436 C CA . ILE A 1 179 ? 7.464 -10.876 -5.186 1.00 97.62 179 ILE A CA 1
ATOM 1437 C C . ILE A 1 179 ? 8.456 -9.870 -5.751 1.00 97.62 179 ILE A C 1
ATOM 1439 O O . ILE A 1 179 ? 8.129 -8.695 -5.942 1.00 97.62 179 ILE A O 1
ATOM 1443 N N . VAL A 1 180 ? 9.655 -10.359 -6.050 1.00 98.38 180 VAL A N 1
ATOM 1444 C CA . VAL A 1 180 ? 10.683 -9.612 -6.775 1.00 98.38 180 VAL A CA 1
ATOM 1445 C C . VAL A 1 180 ? 10.643 -10.049 -8.230 1.00 98.38 180 VAL A C 1
ATOM 1447 O O . VAL A 1 180 ? 10.603 -11.242 -8.525 1.00 98.38 180 VAL A O 1
ATOM 1450 N N . GLU A 1 181 ? 10.640 -9.086 -9.138 1.00 98.31 181 GLU A N 1
ATOM 1451 C CA . GLU A 1 181 ? 10.652 -9.321 -10.575 1.00 98.31 181 GLU A CA 1
ATOM 1452 C C . GLU A 1 181 ? 11.948 -8.790 -11.181 1.00 98.31 181 GLU A C 1
ATOM 1454 O O . GLU A 1 181 ? 12.389 -7.686 -10.860 1.00 98.31 181 GLU A O 1
ATOM 1459 N N . MET A 1 182 ? 12.555 -9.582 -12.063 1.00 98.38 182 MET A N 1
ATOM 1460 C CA . MET A 1 182 ? 13.655 -9.138 -12.910 1.00 98.38 182 MET A CA 1
ATOM 1461 C C . MET A 1 182 ? 13.093 -8.742 -14.275 1.00 98.38 182 MET A C 1
ATOM 1463 O O . MET A 1 182 ? 12.693 -9.588 -15.078 1.00 98.38 182 MET A O 1
ATOM 1467 N N . LEU A 1 183 ? 13.073 -7.441 -14.540 1.00 97.81 183 LEU A N 1
ATOM 1468 C CA . LEU A 1 183 ? 12.700 -6.891 -15.837 1.00 97.81 183 LEU A CA 1
ATOM 1469 C C . LEU A 1 183 ? 13.934 -6.910 -16.731 1.00 97.81 183 LEU A C 1
ATOM 1471 O O . LEU A 1 183 ? 15.023 -6.568 -16.276 1.00 97.81 183 LEU A O 1
ATOM 1475 N N . THR A 1 184 ? 13.773 -7.335 -17.980 1.00 97.12 184 THR A N 1
ATOM 1476 C CA . THR A 1 184 ? 14.883 -7.555 -18.917 1.00 97.12 184 THR A CA 1
ATOM 1477 C C . THR A 1 184 ? 14.658 -6.815 -20.230 1.00 97.12 184 THR A C 1
ATOM 1479 O O . THR A 1 184 ? 13.521 -6.482 -20.592 1.00 97.12 184 THR A O 1
ATOM 1482 N N . THR A 1 185 ? 15.761 -6.555 -20.922 1.00 95.69 185 THR A N 1
ATOM 1483 C CA . THR A 1 185 ? 15.796 -6.140 -22.323 1.00 95.69 185 THR A CA 1
ATOM 1484 C C . THR A 1 185 ? 15.354 -7.266 -23.256 1.00 95.69 185 THR A C 1
ATOM 1486 O O . THR A 1 185 ? 15.231 -8.422 -22.841 1.00 95.69 185 THR A O 1
ATOM 1489 N N . SER A 1 186 ? 15.099 -6.937 -24.522 1.00 92.56 186 SER A N 1
ATOM 1490 C CA . SER A 1 186 ? 14.683 -7.920 -25.529 1.00 92.56 186 SER A CA 1
ATOM 1491 C C . SER A 1 186 ? 15.793 -8.934 -25.807 1.00 92.56 186 SER A C 1
ATOM 1493 O O . SER A 1 186 ? 15.550 -10.143 -25.845 1.00 92.56 186 SER A O 1
ATOM 1495 N N . GLN A 1 187 ? 17.035 -8.463 -25.908 1.00 90.31 187 GLN A N 1
ATOM 1496 C CA . GLN A 1 187 ? 18.220 -9.306 -25.913 1.00 90.31 187 GLN A CA 1
ATOM 1497 C C . GLN A 1 187 ? 18.773 -9.396 -24.490 1.00 90.31 187 GLN A C 1
ATOM 1499 O O . GLN A 1 187 ? 19.341 -8.439 -23.967 1.00 90.31 187 GLN A O 1
ATOM 1504 N N . PHE A 1 188 ? 18.625 -10.558 -23.847 1.00 93.25 188 PHE A N 1
ATOM 1505 C CA . PHE A 1 188 ? 19.150 -10.804 -22.500 1.00 93.25 188 PHE A CA 1
ATOM 1506 C C . PHE A 1 188 ? 20.383 -11.740 -22.537 1.00 93.25 188 PHE A C 1
ATOM 1508 O O . PHE A 1 188 ? 20.256 -12.972 -22.450 1.00 93.25 188 PHE A O 1
ATOM 1515 N N . PRO A 1 189 ? 21.613 -11.194 -22.669 1.00 93.19 189 PRO A N 1
ATOM 1516 C CA . PRO A 1 189 ? 22.832 -11.981 -22.876 1.00 93.19 189 PRO A CA 1
ATOM 1517 C C . PRO A 1 189 ? 23.465 -12.498 -21.573 1.00 93.19 189 PRO A C 1
ATOM 1519 O O . PRO A 1 189 ? 24.642 -12.862 -21.555 1.00 93.19 189 PRO A O 1
ATOM 1522 N N . TYR A 1 190 ? 22.709 -12.563 -20.477 1.00 94.75 190 TYR A N 1
ATOM 1523 C CA . TYR A 1 190 ? 23.224 -12.928 -19.159 1.00 94.75 190 TYR A CA 1
ATOM 1524 C C . TYR A 1 190 ? 22.686 -14.279 -18.680 1.00 94.75 190 TYR A C 1
ATOM 1526 O O . TYR A 1 190 ? 21.578 -14.699 -19.008 1.00 94.75 190 TYR A O 1
ATOM 1534 N N . THR A 1 191 ? 23.500 -14.975 -17.894 1.00 95.38 191 THR A N 1
ATOM 1535 C CA . THR A 1 191 ? 23.046 -15.983 -16.925 1.00 95.38 191 THR A CA 1
ATOM 1536 C C . THR A 1 191 ? 22.978 -15.335 -15.547 1.00 95.38 191 THR A C 1
ATOM 1538 O O . THR A 1 191 ? 23.718 -14.386 -15.292 1.00 95.38 191 THR A O 1
ATOM 1541 N N . TYR A 1 192 ? 22.142 -15.839 -14.645 1.00 96.00 192 TYR A N 1
ATOM 1542 C CA . TYR A 1 192 ? 21.962 -15.257 -13.315 1.00 96.00 192 TYR A CA 1
ATOM 1543 C C . TYR A 1 192 ? 22.102 -16.301 -12.205 1.00 96.00 192 TYR A C 1
ATOM 1545 O O . TYR A 1 192 ? 21.833 -17.484 -12.407 1.00 96.00 192 TYR A O 1
ATOM 1553 N N . GLY A 1 193 ? 22.572 -15.850 -11.039 1.00 94.19 193 GLY A N 1
ATOM 1554 C CA . GLY A 1 193 ? 22.671 -16.668 -9.829 1.00 94.19 193 GLY A CA 1
ATOM 1555 C C . GLY A 1 193 ? 21.376 -16.696 -9.010 1.00 94.19 193 GLY A C 1
ATOM 1556 O O . GLY A 1 193 ? 20.283 -16.473 -9.522 1.00 94.19 193 GLY A O 1
ATOM 1557 N N . LYS A 1 194 ? 21.508 -16.940 -7.702 1.00 97.06 194 LYS A N 1
ATOM 1558 C CA . LYS A 1 194 ? 20.394 -16.807 -6.753 1.00 97.06 194 LYS A CA 1
ATOM 1559 C C . LYS A 1 194 ? 20.198 -15.353 -6.337 1.00 97.06 194 LYS A C 1
ATOM 1561 O O . LYS A 1 194 ? 21.179 -14.640 -6.111 1.00 97.06 194 LYS A O 1
ATOM 1566 N N . LEU A 1 195 ? 18.941 -14.956 -6.169 1.00 98.12 195 LEU A N 1
ATOM 1567 C CA . LEU A 1 195 ? 18.553 -13.677 -5.590 1.00 98.12 195 LEU A CA 1
ATOM 1568 C C . LEU A 1 195 ? 18.942 -13.658 -4.108 1.00 98.12 195 LEU A C 1
ATOM 1570 O O . LEU A 1 195 ? 18.616 -14.596 -3.383 1.00 98.12 195 LEU A O 1
ATOM 1574 N N . LYS A 1 196 ? 19.630 -12.613 -3.651 1.00 98.00 196 LYS A N 1
ATOM 1575 C CA . LYS A 1 196 ? 20.068 -12.439 -2.259 1.00 98.00 196 LYS A CA 1
ATOM 1576 C C . LYS A 1 196 ? 19.265 -11.338 -1.587 1.00 98.00 196 LYS A C 1
ATOM 1578 O O . LYS A 1 196 ? 19.113 -10.281 -2.180 1.00 98.00 196 LYS A O 1
ATOM 1583 N N . ILE A 1 197 ? 18.793 -11.568 -0.365 1.00 97.06 197 ILE A N 1
ATOM 1584 C CA . ILE A 1 197 ? 18.150 -10.543 0.473 1.00 97.06 197 ILE A CA 1
ATOM 1585 C C . ILE A 1 197 ? 19.181 -9.857 1.372 1.00 97.06 197 ILE A C 1
ATOM 1587 O O . ILE A 1 197 ? 20.054 -10.514 1.944 1.00 97.06 197 ILE A O 1
ATOM 1591 N N . HIS A 1 198 ? 19.036 -8.549 1.548 1.00 94.69 198 HIS A N 1
ATOM 1592 C CA . HIS A 1 198 ? 19.866 -7.727 2.423 1.00 94.69 198 HIS A CA 1
ATOM 1593 C C . HIS A 1 198 ? 18.984 -6.918 3.362 1.00 94.69 198 HIS A C 1
ATOM 1595 O O . HIS A 1 198 ? 17.926 -6.420 2.978 1.00 94.69 198 HIS A O 1
ATOM 1601 N N . HIS A 1 199 ? 19.424 -6.782 4.609 1.00 93.50 199 HIS A N 1
ATOM 1602 C CA . HIS A 1 199 ? 18.801 -5.876 5.569 1.00 93.50 199 HIS A CA 1
ATOM 1603 C C . HIS A 1 199 ? 19.425 -4.493 5.415 1.00 93.50 199 HIS A C 1
ATOM 1605 O O . HIS A 1 199 ? 20.638 -4.340 5.550 1.00 93.50 199 HIS A O 1
ATOM 1611 N N . LEU A 1 200 ? 18.592 -3.494 5.142 1.00 90.81 200 LEU A N 1
ATOM 1612 C CA . LEU A 1 200 ? 18.999 -2.102 5.059 1.00 90.81 200 LEU A CA 1
ATOM 1613 C C . LEU A 1 200 ? 18.650 -1.439 6.390 1.00 90.81 200 LEU A C 1
ATOM 1615 O O . LEU A 1 200 ? 17.503 -1.071 6.658 1.00 90.81 200 LEU A O 1
ATOM 1619 N N . ASN A 1 201 ? 19.656 -1.327 7.254 1.00 77.81 201 ASN A N 1
ATOM 1620 C CA . ASN A 1 201 ? 19.548 -0.497 8.441 1.00 77.81 201 ASN A CA 1
ATOM 1621 C C . ASN A 1 201 ? 19.722 0.958 8.019 1.00 77.81 201 ASN A C 1
ATOM 1623 O O . ASN A 1 201 ? 20.842 1.400 7.765 1.00 77.81 201 ASN A O 1
ATOM 1627 N N . ASN A 1 202 ? 18.627 1.715 8.013 1.00 63.75 202 ASN A N 1
ATOM 1628 C CA . ASN A 1 202 ? 18.718 3.167 8.056 1.00 63.75 202 ASN A CA 1
ATOM 1629 C C . ASN A 1 202 ? 19.274 3.529 9.440 1.00 63.75 202 ASN A C 1
ATOM 1631 O O . ASN A 1 202 ? 18.534 3.658 10.410 1.00 63.75 202 ASN A O 1
ATOM 1635 N N . GLN A 1 203 ? 20.601 3.608 9.571 1.00 50.56 203 GLN A N 1
ATOM 1636 C CA . GLN A 1 203 ? 21.248 4.035 10.820 1.00 50.56 203 GLN A CA 1
ATOM 1637 C C . GLN A 1 203 ? 20.891 5.478 11.199 1.00 50.56 203 GLN A C 1
ATOM 1639 O O . GLN A 1 203 ? 21.182 5.906 12.310 1.00 50.56 203 GLN A O 1
ATOM 1644 N N . SER A 1 204 ? 20.265 6.217 10.289 1.00 44.38 204 SER A N 1
ATOM 1645 C CA . SER A 1 204 ? 19.975 7.630 10.448 1.00 44.38 204 SER A CA 1
ATOM 1646 C C . SER A 1 204 ? 18.703 7.894 11.280 1.00 44.38 204 SER A C 1
ATOM 1648 O O . SER A 1 204 ? 18.605 8.918 11.940 1.00 44.38 204 SER A O 1
ATOM 1650 N N . THR A 1 205 ? 17.802 6.913 11.443 1.00 44.59 205 THR A N 1
ATOM 1651 C CA . THR A 1 205 ? 16.647 7.023 12.360 1.00 44.59 205 THR A CA 1
ATOM 1652 C C . THR A 1 205 ? 16.942 6.503 13.772 1.00 44.59 205 THR A C 1
ATOM 1654 O O . THR A 1 205 ? 16.125 5.773 14.342 1.00 44.59 205 THR A O 1
ATOM 1657 N N . GLN A 1 206 ? 18.091 6.848 14.368 1.00 42.47 206 GLN A N 1
ATOM 1658 C CA . GLN A 1 206 ? 18.233 6.694 15.820 1.00 42.47 206 GLN A CA 1
ATOM 1659 C C . GLN A 1 206 ? 17.290 7.687 16.504 1.00 42.47 206 GLN A C 1
ATOM 1661 O O . GLN A 1 206 ? 17.625 8.838 16.768 1.00 42.47 206 GLN A O 1
ATOM 1666 N N . TYR A 1 207 ? 16.069 7.230 16.769 1.00 42.88 207 TYR A N 1
ATOM 1667 C CA . TYR A 1 207 ? 15.082 7.964 17.540 1.00 42.88 207 TYR A CA 1
ATOM 1668 C C . TYR A 1 207 ? 15.631 8.261 18.942 1.00 42.88 207 TYR A C 1
ATOM 1670 O O . TYR A 1 207 ? 15.600 7.406 19.828 1.00 42.88 207 TYR A O 1
ATOM 1678 N N . HIS A 1 208 ? 16.064 9.501 19.175 1.00 36.28 208 HIS A N 1
ATOM 1679 C CA . HIS A 1 208 ? 16.201 10.080 20.512 1.00 36.28 208 HIS A CA 1
ATOM 1680 C C . HIS A 1 208 ? 14.810 10.352 21.107 1.00 36.28 208 HIS A C 1
ATOM 1682 O O . HIS A 1 208 ? 14.438 11.485 21.396 1.00 36.28 208 HIS A O 1
ATOM 1688 N N . HIS A 1 209 ? 14.000 9.312 21.306 1.00 43.16 209 HIS A N 1
ATOM 1689 C CA . HIS A 1 209 ? 12.857 9.421 22.205 1.00 43.16 209 HIS A CA 1
ATOM 1690 C C . HIS A 1 209 ? 13.350 9.235 23.643 1.00 43.16 209 HIS A C 1
ATOM 1692 O O . HIS A 1 209 ? 13.187 8.184 24.251 1.00 43.16 209 HIS A O 1
ATOM 1698 N N . ASN A 1 210 ? 13.892 10.316 24.210 1.00 34.66 210 ASN A N 1
ATOM 1699 C CA . ASN A 1 210 ? 13.960 10.529 25.659 1.00 34.66 210 ASN A CA 1
ATOM 1700 C C . ASN A 1 210 ? 12.563 10.850 26.237 1.00 34.66 210 ASN A C 1
ATOM 1702 O O . ASN A 1 210 ? 12.423 11.668 27.137 1.00 34.66 210 ASN A O 1
ATOM 1706 N N . HIS A 1 211 ? 11.508 10.205 25.735 1.00 39.69 211 HIS A N 1
ATOM 1707 C CA . HIS A 1 211 ? 10.236 10.152 26.440 1.00 39.69 211 HIS A CA 1
ATOM 1708 C C . HIS A 1 211 ? 10.232 8.870 27.261 1.00 39.69 211 HIS A C 1
ATOM 1710 O O . HIS A 1 211 ? 9.817 7.806 26.803 1.00 39.69 211 HIS A O 1
ATOM 1716 N N . SER A 1 212 ? 10.712 8.981 28.500 1.00 30.48 212 SER A N 1
ATOM 1717 C CA . SER A 1 212 ? 10.345 8.041 29.549 1.00 30.48 212 SER A CA 1
ATOM 1718 C C . SER A 1 212 ? 8.827 8.114 29.724 1.00 30.48 212 SER A C 1
ATOM 1720 O O . SER A 1 212 ? 8.311 8.940 30.475 1.00 30.48 212 SER A O 1
ATOM 1722 N N . LEU A 1 213 ? 8.089 7.269 29.011 1.00 37.12 213 LEU A N 1
ATOM 1723 C CA . LEU A 1 213 ? 6.737 6.918 29.416 1.00 37.12 213 LEU A CA 1
ATOM 1724 C C . LEU A 1 213 ? 6.893 6.061 30.668 1.00 37.12 213 LEU A C 1
ATOM 1726 O O . LEU A 1 213 ? 7.128 4.856 30.602 1.00 37.12 213 LEU A O 1
ATOM 1730 N N . ILE A 1 214 ? 6.875 6.751 31.807 1.00 32.09 214 ILE A N 1
ATOM 1731 C CA . ILE A 1 214 ? 6.879 6.167 33.141 1.00 32.09 214 ILE A CA 1
ATOM 1732 C C . ILE A 1 214 ? 5.714 5.173 33.185 1.00 32.09 214 ILE A C 1
ATOM 1734 O O . ILE A 1 214 ? 4.567 5.577 32.973 1.00 32.09 214 ILE A O 1
ATOM 1738 N N . PRO A 1 215 ? 5.953 3.878 33.445 1.00 32.59 215 PRO A N 1
ATOM 1739 C CA . PRO A 1 215 ? 4.870 3.023 33.880 1.00 32.59 215 PRO A CA 1
ATOM 1740 C C . PRO A 1 215 ? 4.453 3.541 35.258 1.00 32.59 215 PRO A C 1
ATOM 1742 O O . PRO A 1 215 ? 5.202 3.397 36.223 1.00 32.59 215 PRO A O 1
ATOM 1745 N N . ASN A 1 216 ? 3.289 4.189 35.342 1.00 31.83 216 ASN A N 1
ATOM 1746 C CA . ASN A 1 216 ? 2.644 4.489 36.617 1.00 31.83 216 ASN A CA 1
ATOM 1747 C C . ASN A 1 216 ? 2.361 3.155 37.319 1.00 31.83 216 ASN A C 1
ATOM 1749 O O . ASN A 1 216 ? 1.346 2.509 37.070 1.00 31.83 216 ASN A O 1
ATOM 1753 N N . ASN A 1 217 ? 3.292 2.733 38.169 1.00 30.56 217 ASN A N 1
ATOM 1754 C CA . ASN A 1 217 ? 3.054 1.737 39.194 1.00 30.56 217 ASN A CA 1
ATOM 1755 C C . ASN A 1 217 ? 2.908 2.473 40.523 1.00 30.56 217 ASN A C 1
ATOM 1757 O O . ASN A 1 217 ? 3.781 3.238 40.928 1.00 30.56 217 ASN A O 1
ATOM 1761 N N . ASN A 1 218 ? 1.764 2.220 41.148 1.00 30.45 218 ASN A N 1
ATOM 1762 C CA . ASN A 1 218 ? 1.318 2.716 42.437 1.00 30.45 218 ASN A CA 1
ATOM 1763 C C . ASN A 1 218 ? 2.420 2.858 43.494 1.00 30.45 218 ASN A C 1
ATOM 1765 O O . ASN A 1 218 ? 3.144 1.916 43.811 1.00 30.45 218 ASN A O 1
ATOM 1769 N N . SER A 1 219 ? 2.423 4.047 44.092 1.00 31.02 219 SER A N 1
ATOM 1770 C CA . SER A 1 219 ? 2.433 4.319 45.527 1.00 31.02 219 SER A CA 1
ATOM 1771 C C . SER A 1 219 ? 2.586 3.095 46.435 1.00 31.02 219 SER A C 1
ATOM 1773 O O . SER A 1 219 ? 1.627 2.369 46.686 1.00 31.02 219 SER A O 1
ATOM 1775 N N . ASN A 1 220 ? 3.767 2.947 47.030 1.00 29.38 220 ASN A N 1
ATOM 1776 C CA . ASN A 1 220 ? 3.855 2.466 48.400 1.00 29.38 220 ASN A CA 1
ATOM 1777 C C . ASN A 1 220 ? 4.981 3.212 49.114 1.00 29.38 220 ASN A C 1
ATOM 1779 O O . ASN A 1 220 ? 6.165 3.054 48.823 1.00 29.38 220 ASN A O 1
ATOM 1783 N N . SER A 1 221 ? 4.566 4.082 50.025 1.00 32.03 221 SER A N 1
ATOM 1784 C CA . SER A 1 221 ? 5.402 4.752 51.005 1.00 32.03 221 SER A CA 1
ATOM 1785 C C . SER A 1 221 ? 6.067 3.721 51.912 1.00 32.03 221 SER A C 1
ATOM 1787 O O . SER A 1 221 ? 5.366 2.964 52.578 1.00 32.03 221 SER A O 1
ATOM 1789 N N . ASN A 1 222 ? 7.396 3.740 52.001 1.00 28.30 222 ASN A N 1
ATOM 1790 C CA . ASN A 1 222 ? 8.072 3.436 53.256 1.00 28.30 222 ASN A CA 1
ATOM 1791 C C . ASN A 1 222 ? 9.432 4.132 53.328 1.00 28.30 222 ASN A C 1
ATOM 1793 O O . ASN A 1 222 ? 10.298 3.991 52.468 1.00 28.30 222 ASN A O 1
ATOM 1797 N N . ILE A 1 223 ? 9.557 4.921 54.388 1.00 32.62 223 ILE A N 1
ATOM 1798 C CA . ILE A 1 223 ? 10.734 5.643 54.849 1.00 32.62 223 ILE A CA 1
ATOM 1799 C C . ILE A 1 223 ? 11.660 4.634 55.542 1.00 32.62 223 ILE A C 1
ATOM 1801 O O . ILE A 1 223 ? 11.189 3.908 56.412 1.00 32.62 223 ILE A O 1
ATOM 1805 N N . ASN A 1 224 ? 12.952 4.602 55.185 1.00 28.58 224 ASN A N 1
ATOM 1806 C CA . ASN A 1 224 ? 14.063 4.577 56.152 1.00 28.58 224 ASN A CA 1
ATOM 1807 C C . ASN A 1 224 ? 15.457 4.609 55.489 1.00 28.58 224 ASN A C 1
ATOM 1809 O O . ASN A 1 224 ? 15.877 3.692 54.794 1.00 28.58 224 ASN A O 1
ATOM 1813 N N . SER A 1 225 ? 16.142 5.723 55.752 1.00 29.91 225 SER A N 1
ATOM 1814 C CA . SER A 1 225 ? 17.551 5.905 56.139 1.00 29.91 225 SER A CA 1
ATOM 1815 C C . SER A 1 225 ? 18.664 4.907 55.749 1.00 29.91 225 SER A C 1
ATOM 1817 O O . SER A 1 225 ? 18.688 3.756 56.172 1.00 29.91 225 SER A O 1
ATOM 1819 N N . SER A 1 226 ? 19.738 5.533 55.244 1.00 29.61 226 SER A N 1
ATOM 1820 C CA . SER A 1 226 ? 21.148 5.449 55.685 1.00 29.61 226 SER A CA 1
ATOM 1821 C C . SER A 1 226 ? 22.182 4.609 54.909 1.00 29.61 226 SER A C 1
ATOM 1823 O O . SER A 1 226 ? 22.240 3.391 54.977 1.00 29.61 226 SER A O 1
ATOM 1825 N N . SER A 1 227 ? 23.139 5.379 54.370 1.00 28.33 227 SER A N 1
ATOM 1826 C CA . SER A 1 227 ? 24.602 5.216 54.444 1.00 28.33 227 SER A CA 1
ATOM 1827 C C . SER A 1 227 ? 25.358 4.254 53.515 1.00 28.33 227 SER A C 1
ATOM 1829 O O . SER A 1 227 ? 25.103 3.059 53.456 1.00 28.33 227 SER A O 1
ATOM 1831 N N . SER A 1 228 ? 26.434 4.837 52.959 1.00 28.45 228 SER A N 1
ATOM 1832 C CA . SER A 1 228 ? 27.821 4.333 52.884 1.00 28.45 228 SER A CA 1
ATOM 1833 C C . SER A 1 228 ? 28.421 4.078 51.481 1.00 28.45 228 SER A C 1
ATOM 1835 O O . SER A 1 228 ? 28.203 3.066 50.833 1.00 28.45 228 SER A O 1
ATOM 1837 N N . SER A 1 229 ? 29.207 5.077 51.046 1.00 27.66 229 SER A N 1
ATOM 1838 C CA . SER A 1 229 ? 30.610 5.008 50.579 1.00 27.66 229 SER A CA 1
ATOM 1839 C C . SER A 1 229 ? 31.111 3.840 49.715 1.00 27.66 229 SER A C 1
ATOM 1841 O O . SER A 1 229 ? 31.212 2.718 50.199 1.00 27.66 229 SER A O 1
ATOM 1843 N N . SER A 1 230 ? 31.656 4.165 48.531 1.00 29.19 230 SER A N 1
ATOM 1844 C CA . SER A 1 230 ? 33.058 3.910 48.087 1.00 29.19 230 SER A CA 1
ATOM 1845 C C . SER A 1 230 ? 33.217 4.315 46.602 1.00 29.19 230 SER A C 1
ATOM 1847 O O . SER A 1 230 ? 32.456 3.879 45.751 1.00 29.19 230 SER A O 1
ATOM 1849 N N . ASN A 1 231 ? 33.970 5.377 46.283 1.00 27.62 231 ASN A N 1
ATOM 1850 C CA . ASN A 1 231 ? 35.387 5.400 45.864 1.00 27.62 231 ASN A CA 1
ATOM 1851 C C . ASN A 1 231 ? 35.765 4.432 44.725 1.00 27.62 231 ASN A C 1
ATOM 1853 O O . ASN A 1 231 ? 35.921 3.245 44.987 1.00 27.62 231 ASN A O 1
ATOM 1857 N N . ASN A 1 232 ? 36.055 4.948 43.515 1.00 28.95 232 ASN A N 1
ATOM 1858 C CA . ASN A 1 232 ? 37.439 5.112 43.017 1.00 28.95 232 ASN A CA 1
ATOM 1859 C C . ASN A 1 232 ? 37.545 5.520 41.521 1.00 28.95 232 ASN A C 1
ATOM 1861 O O . ASN A 1 232 ? 36.944 4.862 40.685 1.00 28.95 232 ASN A O 1
ATOM 1865 N N . ILE A 1 233 ? 38.410 6.525 41.241 1.00 28.55 233 ILE A N 1
ATOM 1866 C CA . ILE A 1 233 ? 39.544 6.511 40.266 1.00 28.55 233 ILE A CA 1
ATOM 1867 C C . ILE A 1 233 ? 39.161 6.318 38.766 1.00 28.55 233 ILE A C 1
ATOM 1869 O O . ILE A 1 233 ? 38.484 5.370 38.416 1.00 28.55 233 ILE A O 1
ATOM 1873 N N . ASN A 1 234 ? 39.577 7.097 37.757 1.00 28.20 234 ASN A N 1
ATOM 1874 C CA . ASN A 1 234 ? 40.764 7.926 37.561 1.00 28.20 234 ASN A CA 1
ATOM 1875 C C . ASN A 1 234 ? 40.522 8.983 36.469 1.00 28.20 234 ASN A C 1
ATOM 1877 O O . ASN A 1 234 ? 39.874 8.729 35.456 1.00 28.20 234 ASN A O 1
ATOM 1881 N N . SER A 1 235 ? 41.170 10.125 36.645 1.00 27.33 235 SER A N 1
ATOM 1882 C CA . SER A 1 235 ? 41.423 11.178 35.665 1.00 27.33 235 SER A CA 1
ATOM 1883 C C . SER A 1 235 ? 42.731 10.934 34.899 1.00 27.33 235 SER A C 1
ATOM 1885 O O . SER A 1 235 ? 43.742 10.620 35.527 1.00 27.33 235 SER A O 1
ATOM 1887 N N . SER A 1 236 ? 42.771 11.174 33.583 1.00 28.95 236 SER A N 1
ATOM 1888 C CA . SER A 1 236 ? 43.945 11.775 32.910 1.00 28.95 236 SER A CA 1
ATOM 1889 C C . SER A 1 236 ? 43.658 12.215 31.465 1.00 28.95 236 SER A C 1
ATOM 1891 O O . SER A 1 236 ? 43.381 11.410 30.587 1.00 28.95 236 SER A O 1
ATOM 1893 N N . ASN A 1 237 ? 43.787 13.531 31.281 1.00 28.25 237 ASN A N 1
ATOM 1894 C CA . ASN A 1 237 ? 44.582 14.246 30.277 1.00 28.25 237 ASN A CA 1
ATOM 1895 C C . ASN A 1 237 ? 44.376 14.040 28.761 1.00 28.25 237 ASN A C 1
ATOM 1897 O O . ASN A 1 237 ? 44.909 13.131 28.136 1.00 28.25 237 ASN A O 1
ATOM 1901 N N . SER A 1 238 ? 43.694 15.039 28.190 1.00 29.62 238 SER A N 1
ATOM 1902 C CA . SER A 1 238 ? 44.196 16.015 27.200 1.00 29.62 238 SER A CA 1
ATOM 1903 C C . SER A 1 238 ? 45.174 15.580 26.095 1.00 29.62 238 SER A C 1
ATOM 1905 O O . SER A 1 238 ? 46.348 15.317 26.327 1.00 29.62 238 SER A O 1
ATOM 1907 N N . SER A 1 239 ? 44.745 15.796 24.848 1.00 25.64 239 SER A N 1
ATOM 1908 C CA . SER A 1 239 ? 45.529 16.563 23.869 1.00 25.64 239 SER A CA 1
ATOM 1909 C C . SER A 1 239 ? 44.627 17.150 22.779 1.00 25.64 239 SER A C 1
ATOM 1911 O O . SER A 1 239 ? 43.655 16.549 22.330 1.00 25.64 239 SER A O 1
ATOM 1913 N N . SER A 1 240 ? 44.939 18.391 22.431 1.00 27.81 240 SER A N 1
ATOM 1914 C CA . SER A 1 240 ? 44.287 19.260 21.457 1.00 27.81 240 SER A CA 1
ATOM 1915 C C . SER A 1 240 ? 45.043 19.278 20.125 1.00 27.81 240 SER A C 1
ATOM 1917 O O . SER A 1 240 ? 46.253 19.061 20.126 1.00 27.81 240 SER A O 1
ATOM 1919 N N . SER A 1 241 ? 44.338 19.716 19.070 1.00 27.06 241 SER A N 1
ATOM 1920 C CA . SER A 1 241 ? 44.784 20.309 17.782 1.00 27.06 241 SER A CA 1
ATOM 1921 C C . SER A 1 241 ? 44.508 19.458 16.529 1.00 27.06 241 SER A C 1
ATOM 1923 O O . SER A 1 241 ? 44.621 18.245 16.601 1.00 27.06 241 SER A O 1
ATOM 1925 N N . ILE A 1 242 ? 44.153 19.958 15.333 1.00 28.30 242 ILE A N 1
ATOM 1926 C CA . ILE A 1 242 ? 43.790 21.271 14.747 1.00 28.30 242 ILE A CA 1
ATOM 1927 C C . ILE A 1 242 ? 43.244 20.955 13.309 1.00 28.30 242 ILE A C 1
ATOM 1929 O O . ILE A 1 242 ? 43.672 19.975 12.709 1.00 28.30 242 ILE A O 1
ATOM 1933 N N . ASN A 1 243 ? 42.384 21.823 12.747 1.00 26.83 243 ASN A N 1
ATOM 1934 C CA . ASN A 1 243 ? 42.132 22.104 11.305 1.00 26.83 243 ASN A CA 1
ATOM 1935 C C . ASN A 1 243 ? 41.203 21.268 10.374 1.00 26.83 243 ASN A C 1
ATOM 1937 O O . ASN A 1 243 ? 41.495 20.157 9.954 1.00 26.83 243 ASN A O 1
ATOM 1941 N N . SER A 1 244 ? 40.148 21.980 9.935 1.00 26.12 244 SER A N 1
ATOM 1942 C CA . SER A 1 244 ? 39.775 22.372 8.552 1.00 26.12 244 SER A CA 1
ATOM 1943 C C . SER A 1 244 ? 39.436 21.334 7.460 1.00 26.12 244 SER A C 1
ATOM 1945 O O . SER A 1 244 ? 40.306 20.697 6.879 1.00 26.12 244 SER A O 1
ATOM 1947 N N . SER A 1 245 ? 38.151 21.350 7.077 1.00 29.73 245 SER A N 1
ATOM 1948 C CA . SER A 1 245 ? 37.591 21.420 5.709 1.00 29.73 245 SER A CA 1
ATOM 1949 C C . SER A 1 245 ? 38.234 20.631 4.554 1.00 29.73 245 SER A C 1
ATOM 1951 O O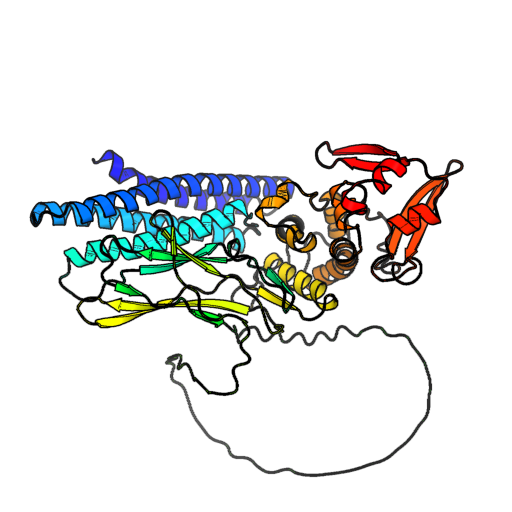 . SER A 1 245 ? 39.250 21.037 3.994 1.00 29.73 245 SER A O 1
ATOM 1953 N N . SER A 1 246 ? 37.504 19.637 4.039 1.00 29.02 246 SER A N 1
ATOM 1954 C CA . SER A 1 246 ? 37.119 19.545 2.614 1.00 29.02 246 SER A CA 1
ATOM 1955 C C . SER A 1 246 ? 36.171 18.360 2.377 1.00 29.02 246 SER A C 1
ATOM 1957 O O . SER A 1 246 ? 36.346 17.266 2.907 1.00 29.02 246 SER A O 1
ATOM 1959 N N . CYS A 1 247 ? 35.117 18.618 1.605 1.00 27.86 247 CYS A N 1
ATOM 1960 C CA . CYS A 1 247 ? 34.026 17.702 1.298 1.00 27.86 247 CYS A CA 1
ATOM 1961 C C . CYS A 1 247 ? 34.415 16.730 0.176 1.00 27.86 247 CYS A C 1
ATOM 1963 O O . CYS A 1 247 ? 34.756 17.160 -0.921 1.00 27.86 247 CYS A O 1
ATOM 1965 N N . SER A 1 248 ? 34.298 15.425 0.424 1.00 27.83 248 SER A N 1
ATOM 1966 C CA . SER A 1 248 ? 34.112 14.395 -0.612 1.00 27.83 248 SER A CA 1
ATOM 1967 C C . SER A 1 248 ? 33.645 13.085 0.039 1.00 27.83 248 SER A C 1
ATOM 1969 O O . SER A 1 248 ? 34.430 12.205 0.387 1.00 27.83 248 SER A O 1
ATOM 1971 N N . ASN A 1 249 ? 32.328 12.954 0.233 1.00 26.88 249 ASN A N 1
ATOM 1972 C CA . ASN A 1 249 ? 31.719 11.730 0.754 1.00 26.88 249 ASN A CA 1
ATOM 1973 C C . ASN A 1 249 ? 31.700 10.645 -0.331 1.00 26.88 249 ASN A C 1
ATOM 1975 O O . ASN A 1 249 ? 30.755 10.531 -1.106 1.00 26.88 249 ASN A O 1
ATOM 1979 N N . SER A 1 250 ? 32.750 9.827 -0.355 1.00 30.50 250 SER A N 1
ATOM 1980 C CA . SER A 1 250 ? 32.692 8.473 -0.904 1.00 30.50 250 SER A CA 1
ATOM 1981 C C . SER A 1 250 ? 32.249 7.531 0.218 1.00 30.50 250 SER A C 1
ATOM 1983 O O . SER A 1 250 ? 32.939 7.363 1.223 1.00 30.50 250 SER A O 1
ATOM 1985 N N . ILE A 1 251 ? 31.057 6.947 0.077 1.00 33.66 251 ILE A N 1
ATOM 1986 C CA . ILE A 1 251 ? 30.517 5.961 1.019 1.00 33.66 251 ILE A CA 1
ATOM 1987 C C . ILE A 1 251 ? 31.351 4.682 0.873 1.00 33.66 251 ILE A C 1
ATOM 1989 O O . ILE A 1 251 ? 31.090 3.833 0.024 1.00 33.66 251 ILE A O 1
ATOM 1993 N N . LYS A 1 252 ? 32.404 4.553 1.684 1.00 31.45 252 LYS A N 1
ATOM 1994 C CA . LYS A 1 252 ? 33.126 3.292 1.863 1.00 31.45 252 LYS A CA 1
ATOM 1995 C C . LYS A 1 252 ? 32.282 2.380 2.750 1.00 31.45 252 LYS A C 1
ATOM 1997 O O . LYS A 1 252 ? 32.208 2.576 3.961 1.00 31.45 252 LYS A O 1
ATOM 2002 N N . HIS A 1 253 ? 31.669 1.366 2.141 1.00 36.88 253 HIS A N 1
ATOM 2003 C CA . HIS A 1 253 ? 31.099 0.225 2.853 1.00 36.88 253 HIS A CA 1
ATOM 2004 C C . HIS A 1 253 ? 32.203 -0.495 3.636 1.00 36.88 253 HIS A C 1
ATOM 2006 O O . HIS A 1 253 ? 32.983 -1.272 3.086 1.00 36.88 253 HIS A O 1
ATOM 2012 N N . ASN A 1 254 ? 32.277 -0.215 4.935 1.00 30.62 254 ASN A N 1
ATOM 2013 C CA . ASN A 1 254 ? 33.194 -0.879 5.846 1.00 30.62 254 ASN A CA 1
ATOM 2014 C C . ASN A 1 254 ? 32.589 -2.238 6.244 1.00 30.62 254 ASN A C 1
ATOM 2016 O O . ASN A 1 254 ? 31.765 -2.333 7.153 1.00 30.62 254 ASN A O 1
ATOM 2020 N N . ASN A 1 255 ? 32.954 -3.291 5.508 1.00 39.69 255 ASN A N 1
ATOM 2021 C CA . ASN A 1 255 ? 32.589 -4.677 5.803 1.00 39.69 255 ASN A CA 1
ATOM 2022 C C . ASN A 1 255 ? 33.441 -5.194 6.972 1.00 39.69 255 ASN A C 1
ATOM 2024 O O . ASN A 1 255 ? 34.477 -5.822 6.763 1.00 39.69 255 ASN A O 1
ATOM 2028 N N . ASN A 1 256 ? 33.004 -4.939 8.207 1.00 33.62 256 ASN A N 1
ATOM 2029 C CA . ASN A 1 256 ? 33.583 -5.586 9.382 1.00 33.62 256 ASN A CA 1
ATOM 2030 C C . ASN A 1 256 ? 32.823 -6.883 9.699 1.00 33.62 256 ASN A C 1
ATOM 2032 O O . ASN A 1 256 ? 31.641 -6.874 10.045 1.00 33.62 256 ASN A O 1
ATOM 2036 N N . ASN A 1 257 ? 33.534 -8.004 9.563 1.00 39.97 257 ASN A N 1
ATOM 2037 C CA . ASN A 1 257 ? 33.134 -9.333 10.012 1.00 39.97 257 ASN A CA 1
ATOM 2038 C C . ASN A 1 257 ? 32.978 -9.344 11.539 1.00 39.97 257 ASN A C 1
ATOM 2040 O O . ASN A 1 257 ? 33.970 -9.416 12.252 1.00 39.97 257 ASN A O 1
ATOM 2044 N N . ASN A 1 258 ? 31.743 -9.331 12.033 1.00 39.88 258 ASN A N 1
ATOM 2045 C CA . ASN A 1 258 ? 31.400 -9.795 13.375 1.00 39.88 258 ASN A CA 1
ATOM 2046 C C . ASN A 1 258 ? 30.056 -10.518 13.285 1.00 39.88 258 ASN A C 1
ATOM 2048 O O . ASN A 1 258 ? 29.097 -9.945 12.774 1.00 39.88 258 ASN A O 1
ATOM 2052 N N . ASN A 1 259 ? 30.043 -11.792 13.702 1.00 44.72 259 ASN A N 1
ATOM 2053 C CA . ASN A 1 259 ? 28.900 -12.708 13.831 1.00 44.72 259 ASN A CA 1
ATOM 2054 C C . ASN A 1 259 ? 27.565 -12.137 13.339 1.00 44.72 259 ASN A C 1
ATOM 2056 O O . ASN A 1 259 ? 26.829 -11.493 14.086 1.00 44.72 259 ASN A O 1
ATOM 2060 N N . LYS A 1 260 ? 27.278 -12.373 12.052 1.00 54.38 260 LYS A N 1
ATOM 2061 C CA . LYS A 1 260 ? 26.053 -11.925 11.394 1.00 54.38 260 LYS A CA 1
ATOM 2062 C C . LYS A 1 260 ? 24.859 -12.598 12.066 1.00 54.38 260 LYS A C 1
ATOM 2064 O O . LYS A 1 260 ? 24.500 -13.721 11.720 1.00 54.38 260 LYS A O 1
ATOM 2069 N N . ASN A 1 261 ? 24.237 -11.898 13.012 1.00 64.69 261 ASN A N 1
ATOM 2070 C CA . ASN A 1 261 ? 22.857 -12.147 13.408 1.00 64.69 261 ASN A CA 1
ATOM 2071 C C . ASN A 1 261 ? 21.998 -11.937 12.162 1.00 64.69 261 ASN A C 1
ATOM 2073 O O . ASN A 1 261 ? 21.562 -10.828 11.854 1.00 64.69 261 ASN A O 1
ATOM 2077 N N . ASN A 1 262 ? 21.853 -13.003 11.383 1.00 87.00 262 ASN A N 1
ATOM 2078 C CA . ASN A 1 262 ? 21.093 -13.005 10.155 1.00 87.00 262 ASN A CA 1
ATOM 2079 C C . ASN A 1 262 ? 19.641 -12.686 10.511 1.00 87.00 262 ASN A C 1
ATOM 2081 O O . ASN A 1 262 ? 18.946 -13.502 11.111 1.00 87.00 262 ASN A O 1
ATOM 2085 N N . LEU A 1 263 ? 19.185 -11.481 10.156 1.00 91.69 263 LEU A N 1
ATOM 2086 C CA . LEU A 1 263 ? 17.815 -11.047 10.429 1.00 91.69 263 LEU A CA 1
ATOM 2087 C C . LEU A 1 263 ? 16.785 -11.985 9.780 1.00 91.69 263 LEU A C 1
ATOM 2089 O O . LEU A 1 263 ? 15.694 -12.153 10.318 1.00 91.69 263 LEU A O 1
ATOM 2093 N N . PHE A 1 264 ? 17.144 -12.617 8.661 1.00 94.38 264 PHE A N 1
ATOM 2094 C CA . PHE A 1 264 ? 16.296 -13.515 7.882 1.00 94.38 264 PHE A CA 1
ATOM 2095 C C . PHE A 1 264 ? 16.770 -14.970 7.984 1.00 94.38 264 PHE A C 1
ATOM 2097 O O . PHE A 1 264 ? 17.973 -15.226 7.919 1.00 94.38 264 PHE A O 1
ATOM 2104 N N . GLU A 1 265 ? 15.826 -15.912 8.096 1.00 95.25 265 GLU A N 1
ATOM 2105 C CA . GLU A 1 265 ? 16.104 -17.361 8.115 1.00 95.25 265 GLU A CA 1
ATOM 2106 C C . GLU A 1 265 ? 16.732 -17.836 6.798 1.00 95.25 265 GLU A C 1
ATOM 2108 O O . GLU A 1 265 ? 17.786 -18.468 6.790 1.00 95.25 265 GLU A O 1
ATOM 2113 N N . GLN A 1 266 ? 16.098 -17.486 5.677 1.00 95.62 266 GLN A N 1
ATOM 2114 C CA . GLN A 1 266 ? 16.581 -17.777 4.333 1.00 95.62 266 GLN A CA 1
ATOM 2115 C C . GLN A 1 266 ? 17.104 -16.493 3.690 1.00 95.62 266 GLN A C 1
ATOM 2117 O O . GLN A 1 266 ? 16.437 -15.460 3.713 1.00 95.62 266 GLN A O 1
ATOM 2122 N N . GLN A 1 267 ? 18.304 -16.565 3.107 1.00 95.56 267 GLN A N 1
ATOM 2123 C CA . GLN A 1 267 ? 18.962 -15.403 2.500 1.00 95.56 267 GLN A CA 1
ATOM 2124 C C . GLN A 1 267 ? 19.054 -15.442 0.977 1.00 95.56 267 GLN A C 1
ATOM 2126 O O . GLN A 1 267 ? 19.409 -14.440 0.359 1.00 95.56 267 GLN A O 1
ATOM 2131 N N . THR A 1 268 ? 18.784 -16.600 0.375 1.00 97.31 268 THR A N 1
ATOM 2132 C CA . THR A 1 268 ? 18.904 -16.804 -1.069 1.00 97.31 268 THR A CA 1
ATOM 2133 C C . THR A 1 268 ? 17.658 -17.461 -1.629 1.00 97.31 268 THR A C 1
ATOM 2135 O O . THR A 1 268 ? 17.110 -18.368 -1.004 1.00 97.31 268 THR A O 1
ATOM 2138 N N . PHE A 1 269 ? 17.230 -17.015 -2.805 1.00 97.62 269 PHE A N 1
ATOM 2139 C CA . PHE A 1 269 ? 15.993 -17.443 -3.449 1.00 97.62 269 PHE A CA 1
ATOM 2140 C C . PHE A 1 269 ? 16.229 -17.656 -4.944 1.00 97.62 269 PHE A C 1
ATOM 2142 O O . PHE A 1 269 ? 17.052 -16.972 -5.557 1.00 97.62 269 PHE A O 1
ATOM 2149 N N . ASP A 1 270 ? 15.522 -18.619 -5.524 1.00 97.25 270 ASP A N 1
ATOM 2150 C CA . ASP A 1 270 ? 15.614 -18.919 -6.950 1.00 97.25 270 ASP A CA 1
ATOM 2151 C C . ASP A 1 270 ? 14.610 -18.054 -7.735 1.00 97.25 270 ASP A C 1
ATOM 2153 O O . ASP A 1 270 ? 13.498 -17.795 -7.271 1.00 97.25 270 ASP A O 1
ATOM 2157 N N . ILE A 1 271 ? 15.015 -17.594 -8.921 1.00 97.31 271 ILE A N 1
ATOM 2158 C CA . ILE A 1 271 ? 14.151 -16.861 -9.856 1.00 97.31 271 ILE A CA 1
ATOM 2159 C C . ILE A 1 271 ? 13.558 -17.867 -10.843 1.00 97.31 271 ILE A C 1
ATOM 2161 O O . ILE A 1 271 ? 14.295 -18.585 -11.522 1.00 97.31 271 ILE A O 1
ATOM 2165 N N . GLN A 1 272 ? 12.232 -17.898 -10.933 1.00 96.31 272 GLN A N 1
ATOM 2166 C CA . GLN A 1 272 ? 11.457 -18.775 -11.805 1.00 96.31 272 GLN A CA 1
ATOM 2167 C C . GLN A 1 272 ? 10.911 -17.995 -13.003 1.00 96.31 272 GLN A C 1
ATOM 2169 O O . GLN A 1 272 ? 10.574 -16.817 -12.892 1.00 96.31 272 GLN A O 1
ATOM 2174 N N . LEU A 1 273 ? 10.815 -18.656 -14.157 1.00 95.31 273 LEU A N 1
ATOM 2175 C CA . LEU A 1 273 ? 10.198 -18.090 -15.353 1.00 95.31 273 LEU A CA 1
ATOM 2176 C C . LEU A 1 273 ? 8.711 -18.479 -15.386 1.00 95.31 273 LEU A C 1
ATOM 2178 O O . LEU A 1 273 ? 8.376 -19.616 -15.707 1.00 95.31 273 LEU A O 1
ATOM 2182 N N . GLU A 1 274 ? 7.820 -17.542 -15.062 1.00 94.50 274 GLU A N 1
ATOM 2183 C CA . GLU A 1 274 ? 6.363 -17.726 -15.079 1.00 94.50 274 GLU A CA 1
ATOM 2184 C C . GLU A 1 274 ? 5.751 -16.850 -16.180 1.00 94.50 274 GLU A C 1
ATOM 2186 O O . GLU A 1 274 ? 5.763 -15.624 -16.085 1.00 94.50 274 GLU A O 1
ATOM 2191 N N . GLY A 1 275 ? 5.227 -17.453 -17.253 1.00 86.62 275 GLY A N 1
ATOM 2192 C CA . GLY A 1 275 ? 4.513 -16.715 -18.306 1.00 86.62 275 GLY A CA 1
ATOM 2193 C C . GLY A 1 275 ? 5.317 -15.558 -18.914 1.00 86.62 275 GLY A C 1
ATOM 2194 O O . GLY A 1 275 ? 4.789 -14.458 -19.039 1.00 86.62 275 GLY A O 1
ATOM 2195 N N . SER A 1 276 ? 6.591 -15.796 -19.258 1.00 90.69 276 SER A N 1
ATOM 2196 C CA . SER A 1 276 ? 7.590 -14.814 -19.743 1.00 90.69 276 SER A CA 1
ATOM 2197 C C . SER A 1 276 ? 8.135 -13.810 -18.715 1.00 90.69 276 SER A C 1
ATOM 2199 O O . SER A 1 276 ? 8.936 -12.948 -19.071 1.00 90.69 276 SER A O 1
ATOM 2201 N N . ARG A 1 277 ? 7.753 -13.929 -17.438 1.00 95.56 277 ARG A N 1
ATOM 2202 C CA . ARG A 1 277 ? 8.234 -13.062 -16.354 1.00 95.56 277 ARG A CA 1
ATOM 2203 C C . ARG A 1 277 ? 9.231 -13.801 -15.474 1.00 95.56 277 ARG A C 1
ATOM 2205 O O . ARG A 1 277 ? 8.989 -14.940 -15.085 1.00 95.56 277 ARG A O 1
ATOM 2212 N N . TYR A 1 278 ? 10.332 -13.142 -15.131 1.00 97.62 278 TYR A N 1
ATOM 2213 C CA . TYR A 1 278 ? 11.324 -13.661 -14.192 1.00 97.62 278 TYR A CA 1
ATOM 2214 C C . TYR A 1 278 ? 10.937 -13.243 -12.773 1.00 97.62 278 TYR A C 1
ATOM 2216 O O . TYR A 1 278 ? 11.178 -12.105 -12.374 1.00 97.62 278 TYR A O 1
ATOM 2224 N N . LEU A 1 279 ? 10.319 -14.148 -12.016 1.00 97.94 279 LEU A N 1
ATOM 2225 C CA . LEU A 1 279 ? 9.757 -13.871 -10.695 1.00 97.94 279 LEU A CA 1
ATOM 2226 C C . LEU A 1 279 ? 10.456 -14.684 -9.604 1.00 97.94 279 LEU A C 1
ATOM 2228 O O . LEU A 1 279 ? 10.704 -15.876 -9.756 1.00 97.94 279 LEU A O 1
ATOM 2232 N N . ALA A 1 280 ? 10.704 -14.055 -8.462 1.00 98.19 280 ALA A N 1
ATOM 2233 C CA . ALA A 1 280 ? 11.071 -14.722 -7.221 1.00 98.19 280 ALA A CA 1
ATOM 2234 C C . ALA A 1 280 ? 9.993 -14.459 -6.168 1.00 98.19 280 ALA A C 1
ATOM 2236 O O . ALA A 1 280 ? 9.758 -13.315 -5.773 1.00 98.19 280 ALA A O 1
ATOM 2237 N N . LYS A 1 281 ? 9.351 -15.532 -5.703 1.00 97.75 281 LYS A N 1
ATOM 2238 C CA . LYS A 1 281 ? 8.417 -15.525 -4.569 1.00 97.75 281 LYS A CA 1
ATOM 2239 C C . LYS A 1 281 ? 9.219 -15.769 -3.294 1.00 97.75 281 LYS A C 1
ATOM 2241 O O . LYS A 1 281 ? 9.836 -16.822 -3.147 1.00 97.75 281 LYS A O 1
ATOM 2246 N N . VAL A 1 282 ? 9.250 -14.789 -2.396 1.00 97.50 282 VAL A N 1
ATOM 2247 C CA . VAL A 1 282 ? 10.203 -14.744 -1.280 1.00 97.50 282 VAL A CA 1
ATOM 2248 C C . VAL A 1 282 ? 9.477 -14.960 0.052 1.00 97.50 282 VAL A C 1
ATOM 2250 O O . VAL A 1 282 ? 8.880 -14.023 0.581 1.00 97.50 282 VAL A O 1
ATOM 2253 N N . PRO A 1 283 ? 9.517 -16.163 0.652 1.00 96.62 283 PRO A N 1
ATOM 2254 C CA . PRO A 1 283 ? 9.023 -16.343 2.010 1.00 96.62 283 PRO A CA 1
ATOM 2255 C C . PRO A 1 283 ? 9.956 -15.632 2.999 1.00 96.62 283 PRO A C 1
ATOM 2257 O O . PRO A 1 283 ? 11.119 -16.001 3.155 1.00 96.62 283 PRO A O 1
ATOM 2260 N N . ILE A 1 284 ? 9.454 -14.605 3.685 1.00 95.19 284 ILE A N 1
ATOM 2261 C CA . ILE A 1 284 ? 10.243 -13.846 4.664 1.00 95.19 284 ILE A CA 1
ATOM 2262 C C . ILE A 1 284 ? 9.934 -14.362 6.064 1.00 95.19 284 ILE A C 1
ATOM 2264 O O . ILE A 1 284 ? 8.809 -14.227 6.538 1.00 95.19 284 ILE A O 1
ATOM 2268 N N . LYS A 1 285 ? 10.940 -14.875 6.774 1.00 96.75 285 LYS A 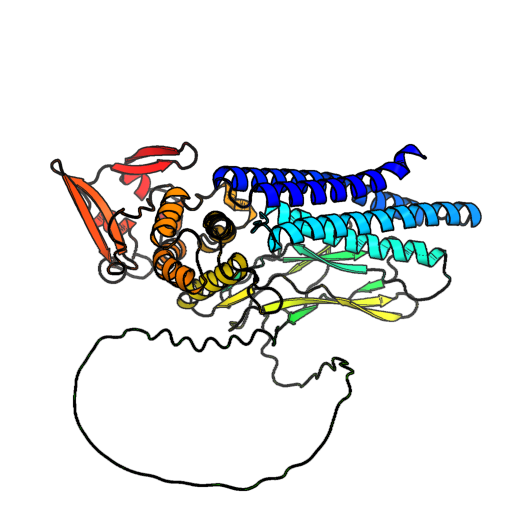N 1
ATOM 2269 C CA . LYS A 1 285 ? 10.851 -15.161 8.211 1.00 96.75 285 LYS A CA 1
ATOM 2270 C C . LYS A 1 285 ? 11.963 -14.440 8.953 1.00 96.75 285 LYS A C 1
ATOM 2272 O O . LYS A 1 285 ? 13.146 -14.652 8.689 1.00 96.75 285 LYS A O 1
ATOM 2277 N N . LEU A 1 286 ? 11.558 -13.583 9.884 1.00 95.00 286 LEU A N 1
ATOM 2278 C CA . LEU A 1 286 ? 12.469 -12.776 10.685 1.00 95.00 286 LEU A CA 1
ATOM 2279 C C . LEU A 1 286 ? 12.902 -13.531 11.938 1.00 95.00 286 LEU A C 1
ATOM 2281 O O . LEU A 1 286 ? 12.062 -13.951 12.735 1.00 95.00 286 LEU A O 1
ATOM 2285 N N . MET A 1 287 ? 14.208 -13.657 12.137 1.00 95.31 287 MET A N 1
ATOM 2286 C CA . MET A 1 287 ? 14.805 -14.344 13.284 1.00 95.31 287 MET A CA 1
ATOM 2287 C C . MET A 1 287 ? 14.981 -13.422 14.493 1.00 95.31 287 MET A C 1
ATOM 2289 O O . MET A 1 287 ? 15.035 -13.885 15.632 1.00 95.31 287 MET A O 1
ATOM 2293 N N . HIS A 1 288 ? 14.989 -12.107 14.270 1.00 93.50 288 HIS A N 1
ATOM 2294 C CA . HIS A 1 288 ? 15.176 -11.101 15.311 1.00 93.50 288 HIS A CA 1
ATOM 2295 C C . HIS A 1 288 ? 14.117 -9.996 15.219 1.00 93.50 288 HIS A C 1
ATOM 2297 O O . HIS A 1 288 ? 13.523 -9.767 14.166 1.00 93.50 288 HIS A O 1
ATOM 2303 N N . GLY A 1 289 ? 13.851 -9.346 16.354 1.00 92.50 289 GLY A N 1
ATOM 2304 C CA . GLY A 1 289 ? 13.088 -8.099 16.373 1.00 92.50 289 GLY A CA 1
ATOM 2305 C C . GLY A 1 289 ? 13.974 -6.923 15.965 1.00 92.50 289 GLY A C 1
ATOM 2306 O O . GLY A 1 289 ? 15.197 -7.006 16.076 1.00 92.50 289 GLY A O 1
ATOM 2307 N N . THR A 1 290 ? 13.359 -5.831 15.530 1.00 91.62 290 THR A N 1
ATOM 2308 C CA . THR A 1 290 ? 14.035 -4.568 15.234 1.00 91.62 290 THR A CA 1
ATOM 2309 C C . THR A 1 290 ? 13.541 -3.501 16.204 1.00 91.62 290 THR A C 1
ATOM 2311 O O . THR A 1 290 ? 12.382 -3.495 16.610 1.00 91.62 290 THR A O 1
ATOM 2314 N N . THR A 1 291 ? 14.432 -2.603 16.610 1.00 86.62 291 THR A N 1
ATOM 2315 C CA . THR A 1 291 ? 14.100 -1.482 17.506 1.00 86.62 291 THR A CA 1
ATOM 2316 C C . THR A 1 291 ? 13.602 -0.252 16.750 1.00 86.62 291 THR A C 1
ATOM 2318 O O . THR A 1 291 ? 13.001 0.630 17.353 1.00 86.62 291 THR A O 1
ATOM 2321 N N . GLN A 1 292 ? 13.835 -0.210 15.439 1.00 88.19 292 GLN A N 1
ATOM 2322 C CA . GLN A 1 292 ? 13.473 0.875 14.535 1.00 88.19 292 GLN A CA 1
ATOM 2323 C C . GLN A 1 292 ? 12.891 0.315 13.235 1.00 88.19 292 GLN A C 1
ATOM 2325 O O . GLN A 1 292 ? 13.056 -0.877 12.923 1.00 88.19 292 GLN A O 1
ATOM 2330 N N . PHE A 1 293 ? 12.238 1.185 12.466 1.00 91.50 293 PHE A N 1
ATOM 2331 C CA . PHE A 1 293 ? 11.855 0.861 11.102 1.00 91.50 293 PHE A CA 1
ATOM 2332 C C . PHE A 1 293 ? 13.093 0.544 10.263 1.00 91.50 293 PHE A C 1
ATOM 2334 O O . PHE A 1 293 ? 14.123 1.209 10.333 1.00 91.50 293 PHE A O 1
ATOM 2341 N N . SER A 1 294 ? 12.992 -0.527 9.496 1.00 92.12 294 SER A N 1
ATOM 2342 C CA . SER A 1 294 ? 14.021 -1.048 8.611 1.00 92.12 294 SER A CA 1
ATOM 2343 C C . SER A 1 294 ? 13.450 -1.191 7.213 1.00 92.12 294 SER A C 1
ATOM 2345 O O . SER A 1 294 ? 12.241 -1.337 7.049 1.00 92.12 294 SER A O 1
ATOM 2347 N N . SER A 1 295 ? 14.326 -1.220 6.221 1.00 94.88 295 SER A N 1
ATOM 2348 C CA . SER A 1 295 ? 13.969 -1.643 4.871 1.00 94.88 295 SER A CA 1
ATOM 2349 C C . SER A 1 295 ? 14.777 -2.881 4.513 1.00 94.88 295 SER A C 1
ATOM 2351 O O . SER A 1 295 ? 15.730 -3.264 5.199 1.00 94.88 295 SER A O 1
ATOM 2353 N N . LEU A 1 296 ? 14.386 -3.544 3.440 1.00 95.44 296 LEU A N 1
ATOM 2354 C CA . LEU A 1 296 ? 15.179 -4.608 2.848 1.00 95.44 296 LEU A CA 1
ATOM 2355 C C . LEU A 1 296 ? 15.495 -4.272 1.394 1.00 95.44 296 LEU A C 1
ATOM 2357 O O . LEU A 1 296 ? 14.871 -3.396 0.800 1.00 95.44 296 LEU A O 1
ATOM 2361 N N . GLY A 1 297 ? 16.493 -4.951 0.850 1.00 97.12 297 GLY A N 1
ATOM 2362 C CA . GLY A 1 297 ? 16.866 -4.884 -0.555 1.00 97.12 297 GLY A CA 1
ATOM 2363 C C . GLY A 1 297 ? 17.154 -6.280 -1.080 1.00 97.12 297 GLY A C 1
ATOM 2364 O O . GLY A 1 297 ? 17.437 -7.194 -0.301 1.00 97.12 297 GLY A O 1
ATOM 2365 N N . PHE A 1 298 ? 17.109 -6.450 -2.395 1.00 98.12 298 PHE A N 1
ATOM 2366 C CA . PHE A 1 298 ? 17.572 -7.666 -3.046 1.00 98.12 298 PHE A CA 1
ATOM 2367 C C . PHE A 1 298 ? 18.670 -7.361 -4.037 1.00 98.12 298 PHE A C 1
ATOM 2369 O O . PHE A 1 298 ? 18.641 -6.327 -4.695 1.00 98.12 298 PHE A O 1
ATOM 2376 N N . SER A 1 299 ? 19.601 -8.298 -4.180 1.00 98.06 299 SER A N 1
ATOM 2377 C CA . SER A 1 299 ? 20.610 -8.230 -5.222 1.00 98.06 299 SER A CA 1
ATOM 2378 C C . SER A 1 299 ? 20.774 -9.539 -5.974 1.00 98.06 299 SER A C 1
ATOM 2380 O O . SER A 1 299 ? 20.516 -10.629 -5.453 1.00 98.06 299 SER A O 1
ATOM 2382 N N . LEU A 1 300 ? 21.197 -9.426 -7.228 1.00 97.75 300 LEU A N 1
ATOM 2383 C CA . LEU A 1 300 ? 21.417 -10.545 -8.128 1.00 97.75 300 LEU A CA 1
ATOM 2384 C C . LEU A 1 300 ? 22.693 -10.307 -8.932 1.00 97.75 300 LEU A C 1
ATOM 2386 O O . LEU A 1 300 ? 22.872 -9.255 -9.541 1.00 97.75 300 LEU A O 1
ATOM 2390 N N . ASN A 1 301 ? 23.562 -11.316 -8.962 1.00 97.12 301 ASN A N 1
ATOM 2391 C CA . ASN A 1 301 ? 24.723 -11.320 -9.844 1.00 97.12 301 ASN A CA 1
ATOM 2392 C C . ASN A 1 301 ? 24.322 -11.866 -11.214 1.00 97.12 301 ASN A C 1
ATOM 2394 O O . ASN A 1 301 ? 23.883 -13.016 -11.329 1.00 97.12 301 ASN A O 1
ATOM 2398 N N . LEU A 1 302 ? 24.529 -11.052 -12.241 1.00 96.00 302 LEU A N 1
ATOM 2399 C CA . LEU A 1 302 ? 24.447 -11.418 -13.645 1.00 96.00 302 LEU A CA 1
ATOM 2400 C C . LEU A 1 302 ? 25.846 -11.714 -14.179 1.00 96.00 302 LEU A C 1
ATOM 2402 O O . LEU A 1 302 ? 26.799 -11.011 -13.857 1.00 96.00 302 LEU A O 1
ATOM 2406 N N . ILE A 1 303 ? 25.969 -12.728 -15.028 1.00 94.88 303 ILE A N 1
ATOM 2407 C CA . ILE A 1 303 ? 27.221 -13.112 -15.686 1.00 94.88 303 ILE A CA 1
ATOM 2408 C C . ILE A 1 303 ? 26.975 -13.115 -17.188 1.00 94.88 303 ILE A C 1
ATOM 2410 O O . ILE A 1 303 ? 26.139 -13.872 -17.684 1.00 94.88 303 ILE A O 1
ATOM 2414 N N . HIS A 1 304 ? 27.684 -12.256 -17.915 1.00 93.88 304 HIS A N 1
ATOM 2415 C CA . HIS A 1 304 ? 27.543 -12.154 -19.361 1.00 93.88 304 HIS A CA 1
ATOM 2416 C C . HIS A 1 304 ? 28.007 -13.455 -20.034 1.00 93.88 304 HIS A C 1
ATOM 2418 O O . HIS A 1 304 ? 29.098 -13.957 -19.751 1.00 93.88 304 HIS A O 1
ATOM 2424 N N . LYS A 1 305 ? 27.199 -14.010 -20.946 1.00 93.50 305 LYS A N 1
ATOM 2425 C CA . LYS A 1 305 ? 27.423 -15.349 -21.524 1.00 93.50 305 LYS A CA 1
ATOM 2426 C C . LYS A 1 305 ? 28.760 -15.464 -22.267 1.00 93.50 305 LYS A C 1
ATOM 2428 O O . LYS A 1 305 ? 29.470 -16.452 -22.058 1.00 93.50 305 LYS A O 1
ATOM 2433 N N . SER A 1 306 ? 29.115 -14.460 -23.077 1.00 93.25 306 SER A N 1
ATOM 2434 C CA . SER A 1 306 ? 30.364 -14.435 -23.861 1.00 93.25 306 SER A CA 1
ATOM 2435 C C . SER A 1 306 ? 31.558 -13.870 -23.083 1.00 93.25 306 SER A C 1
ATOM 2437 O O . SER A 1 306 ? 32.524 -14.586 -22.852 1.00 93.25 306 SER A O 1
ATOM 2439 N N . THR A 1 307 ? 31.482 -12.617 -22.627 1.00 92.44 307 THR A N 1
ATOM 2440 C CA . THR A 1 307 ? 32.601 -11.915 -21.970 1.00 92.44 307 THR A CA 1
ATOM 2441 C C . THR A 1 307 ? 32.907 -12.388 -20.549 1.00 92.44 307 THR A C 1
ATOM 2443 O O . THR A 1 307 ? 33.940 -12.016 -20.003 1.00 92.44 307 THR A O 1
ATOM 2446 N N . LYS A 1 308 ? 32.010 -13.164 -19.918 1.00 93.31 308 LYS A N 1
ATOM 2447 C CA . LYS A 1 308 ? 32.076 -13.567 -18.498 1.00 93.31 308 LYS A CA 1
ATOM 2448 C C . LYS A 1 308 ? 32.097 -12.401 -17.500 1.00 93.31 308 LYS A C 1
ATOM 2450 O O . LYS A 1 308 ? 32.246 -12.634 -16.302 1.00 93.31 308 LYS A O 1
ATOM 2455 N N . HIS A 1 309 ? 31.894 -11.168 -17.969 1.00 92.12 309 HIS A N 1
ATOM 2456 C CA . HIS A 1 309 ? 31.802 -9.985 -17.124 1.00 92.12 309 HIS A CA 1
ATOM 2457 C C . HIS A 1 309 ? 30.618 -10.108 -16.160 1.00 92.12 309 HIS A C 1
ATOM 2459 O O . HIS A 1 309 ? 29.518 -10.495 -16.569 1.00 92.12 309 HIS A O 1
ATOM 2465 N N . GLN A 1 310 ? 30.843 -9.779 -14.887 1.00 92.94 310 GLN A N 1
ATOM 2466 C CA . GLN A 1 310 ? 29.820 -9.854 -13.849 1.00 92.94 310 GLN A CA 1
ATOM 2467 C C . GLN A 1 310 ? 29.226 -8.475 -13.576 1.00 92.94 310 GLN A C 1
ATOM 2469 O O . GLN A 1 310 ? 29.950 -7.489 -13.481 1.00 92.94 310 GLN A O 1
ATOM 2474 N N . VAL A 1 311 ? 27.906 -8.412 -13.435 1.00 93.88 311 VAL A N 1
ATOM 2475 C CA . VAL A 1 311 ? 27.167 -7.194 -13.092 1.00 93.88 311 VAL A CA 1
ATOM 2476 C C . VAL A 1 311 ? 26.273 -7.504 -11.901 1.00 93.88 311 VAL A C 1
ATOM 2478 O O . VAL A 1 311 ? 25.500 -8.458 -11.942 1.00 93.88 311 VAL A O 1
ATOM 2481 N N . LEU A 1 312 ? 26.380 -6.711 -10.840 1.00 95.81 312 LEU A N 1
ATOM 2482 C CA . LEU A 1 312 ? 25.461 -6.759 -9.707 1.00 95.81 312 LEU A CA 1
ATOM 2483 C C . LEU A 1 312 ? 24.296 -5.813 -9.998 1.00 95.81 312 LEU A C 1
ATOM 2485 O O . LEU A 1 312 ? 24.520 -4.632 -10.254 1.00 95.81 312 LEU A O 1
ATOM 2489 N N . ILE A 1 313 ? 23.070 -6.327 -9.954 1.00 96.94 313 ILE A N 1
ATOM 2490 C CA . ILE A 1 313 ? 21.858 -5.504 -9.980 1.00 96.94 313 ILE A CA 1
ATOM 2491 C C . ILE A 1 313 ? 21.160 -5.587 -8.628 1.00 96.94 313 ILE A C 1
ATOM 2493 O O . ILE A 1 313 ? 21.166 -6.642 -7.990 1.00 96.94 313 ILE A O 1
ATOM 2497 N N . GLU A 1 314 ? 20.563 -4.479 -8.198 1.00 97.31 314 GLU A N 1
ATOM 2498 C CA . GLU A 1 314 ? 19.917 -4.349 -6.892 1.00 97.31 314 GLU A CA 1
ATOM 2499 C C . GLU A 1 314 ? 18.534 -3.711 -7.034 1.00 97.31 314 GLU A C 1
ATOM 2501 O O . GLU A 1 314 ? 18.287 -2.942 -7.965 1.00 97.31 314 GLU A O 1
ATOM 2506 N N . THR A 1 315 ? 17.621 -4.048 -6.125 1.00 97.94 315 THR A N 1
ATOM 2507 C CA . THR A 1 315 ? 16.364 -3.311 -5.963 1.00 97.94 315 THR A CA 1
ATOM 2508 C C . THR A 1 315 ? 16.618 -2.006 -5.218 1.00 97.94 315 THR A C 1
ATOM 2510 O O . THR A 1 315 ? 17.536 -1.907 -4.403 1.00 97.94 315 THR A O 1
ATOM 2513 N N . GLU A 1 316 ? 15.713 -1.045 -5.370 1.00 96.25 316 GLU A N 1
ATOM 2514 C CA . GLU A 1 316 ? 15.582 0.024 -4.380 1.00 96.25 316 GLU A CA 1
ATOM 2515 C C . GLU A 1 316 ? 15.199 -0.543 -2.992 1.00 96.25 316 GLU A C 1
ATOM 2517 O O . GLU A 1 316 ? 14.785 -1.710 -2.877 1.00 96.25 316 GLU A O 1
ATOM 2522 N N . PRO A 1 317 ? 15.362 0.238 -1.909 1.00 96.44 317 PRO A N 1
ATOM 2523 C CA . PRO A 1 317 ? 14.865 -0.151 -0.596 1.00 96.44 317 PRO A CA 1
ATOM 2524 C C . PRO A 1 317 ? 13.357 -0.418 -0.631 1.00 96.44 317 PRO A C 1
ATOM 2526 O O . PRO A 1 317 ? 12.601 0.310 -1.266 1.00 96.44 317 PRO A O 1
ATOM 2529 N N . SER A 1 318 ? 12.914 -1.465 0.061 1.00 96.56 318 SER A N 1
ATOM 2530 C CA . SER A 1 318 ? 11.491 -1.730 0.271 1.00 96.56 318 SER A CA 1
ATOM 2531 C C . SER A 1 318 ? 10.833 -0.640 1.118 1.00 96.56 318 SER A C 1
ATOM 2533 O O . SER A 1 318 ? 11.518 0.096 1.843 1.00 96.56 318 SER A O 1
ATOM 2535 N N . ASP A 1 319 ? 9.499 -0.644 1.165 1.00 93.75 319 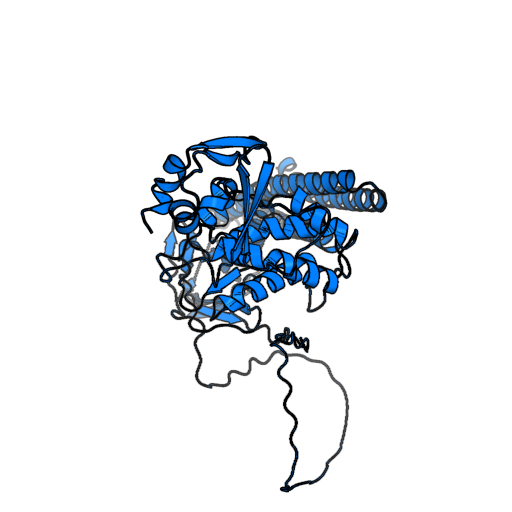ASP A N 1
ATOM 2536 C CA . ASP A 1 319 ? 8.793 0.153 2.164 1.00 93.75 319 ASP A CA 1
ATOM 2537 C C . ASP A 1 319 ? 9.207 -0.315 3.567 1.00 93.75 319 ASP A C 1
ATOM 2539 O O . ASP A 1 319 ? 9.618 -1.465 3.791 1.00 93.75 319 ASP A O 1
ATOM 2543 N N . LYS A 1 320 ? 9.112 0.608 4.522 1.00 92.94 320 LYS A N 1
ATOM 2544 C CA . LYS A 1 320 ? 9.603 0.409 5.882 1.00 92.94 320 LYS A CA 1
ATOM 2545 C C . LYS A 1 320 ? 8.798 -0.652 6.633 1.00 92.94 320 LYS A C 1
ATOM 2547 O O . LYS A 1 320 ? 7.569 -0.665 6.614 1.00 92.94 320 LYS A O 1
ATOM 2552 N N . PHE A 1 321 ? 9.475 -1.486 7.407 1.00 94.31 321 PHE A N 1
ATOM 2553 C CA . PHE A 1 321 ? 8.848 -2.427 8.329 1.00 94.31 321 PHE A CA 1
ATOM 2554 C C . PHE A 1 321 ? 9.511 -2.406 9.702 1.00 94.31 321 PHE A C 1
ATOM 2556 O O . PHE A 1 321 ? 10.662 -2.009 9.848 1.00 94.31 321 PHE A O 1
ATOM 2563 N N . ILE A 1 322 ? 8.794 -2.872 10.720 1.00 94.44 322 ILE A N 1
ATOM 2564 C CA . ILE A 1 322 ? 9.334 -3.049 12.070 1.00 94.44 322 ILE A CA 1
ATOM 2565 C C . ILE A 1 322 ? 8.959 -4.425 12.612 1.00 94.44 322 ILE A C 1
ATOM 2567 O O . ILE A 1 322 ? 7.842 -4.907 12.407 1.00 94.44 322 ILE A O 1
ATOM 2571 N N . ALA A 1 323 ? 9.905 -5.084 13.275 1.00 94.44 323 ALA A N 1
ATOM 2572 C CA . ALA A 1 323 ? 9.747 -6.443 13.762 1.00 94.44 323 ALA A CA 1
ATOM 2573 C C . ALA A 1 323 ? 9.641 -6.469 15.289 1.00 94.44 323 ALA A C 1
ATOM 2575 O O . ALA A 1 323 ? 10.580 -6.102 15.987 1.00 94.44 323 ALA A O 1
ATOM 2576 N N . PHE A 1 324 ? 8.522 -6.951 15.826 1.00 95.06 324 PHE A N 1
ATOM 2577 C CA . PHE A 1 324 ? 8.317 -7.052 17.269 1.00 95.06 324 PHE A CA 1
ATOM 2578 C C . PHE A 1 324 ? 8.553 -8.463 17.800 1.00 95.06 324 PHE A C 1
ATOM 2580 O O . PHE A 1 324 ? 8.324 -9.472 17.125 1.00 95.06 324 PHE A O 1
ATOM 2587 N N . VAL A 1 325 ? 8.987 -8.521 19.057 1.00 94.06 325 VAL A N 1
ATOM 2588 C CA . VAL A 1 325 ? 9.244 -9.764 19.789 1.00 94.06 325 VAL A CA 1
ATOM 2589 C C . VAL A 1 325 ? 8.048 -10.141 20.658 1.00 94.06 325 VAL A C 1
ATOM 2591 O O . VAL A 1 325 ? 7.690 -11.317 20.730 1.00 94.06 325 VAL A O 1
ATOM 2594 N N . ASN A 1 326 ? 7.420 -9.151 21.294 1.00 92.44 326 ASN A N 1
ATOM 2595 C CA . ASN A 1 326 ? 6.290 -9.338 22.199 1.00 92.44 326 ASN A CA 1
ATOM 2596 C C . ASN A 1 326 ? 5.037 -8.640 21.652 1.00 92.44 326 ASN A C 1
ATOM 2598 O O . ASN A 1 326 ? 5.111 -7.510 21.174 1.00 92.44 326 ASN A O 1
ATOM 2602 N N . ASP A 1 327 ? 3.877 -9.293 21.761 1.00 88.50 327 ASP A N 1
ATOM 2603 C CA . ASP A 1 327 ? 2.580 -8.742 21.347 1.00 88.50 327 ASP A CA 1
ATOM 2604 C C . ASP A 1 327 ? 2.261 -7.402 22.054 1.00 88.50 327 ASP A C 1
ATOM 2606 O O . ASP A 1 327 ? 1.516 -6.586 21.508 1.00 88.50 327 ASP A O 1
ATOM 2610 N N . SER A 1 328 ? 2.865 -7.130 23.223 1.00 87.44 328 SER A N 1
ATOM 2611 C CA . SER A 1 328 ? 2.780 -5.832 23.912 1.00 87.44 328 SER A CA 1
ATOM 2612 C C . SER A 1 328 ? 3.375 -4.663 23.116 1.00 87.44 328 SER A C 1
ATOM 2614 O O . SER A 1 328 ? 2.857 -3.554 23.206 1.00 87.44 328 SER A O 1
ATOM 2616 N N . GLN A 1 329 ? 4.410 -4.906 22.307 1.00 92.00 329 GLN A N 1
ATOM 2617 C CA . GLN A 1 329 ? 5.088 -3.882 21.499 1.00 92.00 329 GLN A CA 1
ATOM 2618 C C . GLN A 1 329 ? 4.288 -3.503 20.250 1.00 92.00 329 GLN A C 1
ATOM 2620 O O . GLN A 1 329 ? 4.498 -2.440 19.673 1.00 92.00 329 GLN A O 1
ATOM 2625 N N . TRP A 1 330 ? 3.361 -4.364 19.817 1.00 92.56 330 TRP A N 1
ATOM 2626 C CA . TRP A 1 330 ? 2.645 -4.165 18.559 1.00 92.56 330 TRP A CA 1
ATOM 2627 C C . TRP A 1 330 ? 1.882 -2.841 18.527 1.00 92.56 330 TRP A C 1
ATOM 2629 O O . TRP A 1 330 ? 1.928 -2.142 17.523 1.00 92.56 330 TRP A O 1
ATOM 2639 N N . VAL A 1 331 ? 1.208 -2.493 19.626 1.00 90.81 331 VAL A N 1
ATOM 2640 C CA . VAL A 1 331 ? 0.447 -1.242 19.734 1.00 90.81 331 VAL A CA 1
ATOM 2641 C C . VAL A 1 331 ? 1.367 -0.037 19.581 1.00 90.81 331 VAL A C 1
ATOM 2643 O O . VAL A 1 331 ? 1.070 0.856 18.800 1.00 90.81 331 VAL A O 1
ATOM 2646 N N . GLN A 1 332 ? 2.501 -0.041 20.283 1.00 92.06 332 GLN A N 1
ATOM 2647 C CA . GLN A 1 332 ? 3.484 1.037 20.216 1.00 92.06 332 GLN A CA 1
ATOM 2648 C C . GLN A 1 332 ? 3.996 1.227 18.784 1.00 92.06 332 GLN A C 1
ATOM 2650 O O . GLN A 1 332 ? 4.024 2.345 18.278 1.00 92.06 332 GLN A O 1
ATOM 2655 N N . TYR A 1 333 ? 4.356 0.135 18.110 1.00 94.56 333 TYR A N 1
ATOM 2656 C CA . TYR A 1 333 ? 4.838 0.181 16.730 1.00 94.56 333 TYR A CA 1
ATOM 2657 C C . TYR A 1 333 ? 3.744 0.537 15.724 1.00 94.56 333 TYR A C 1
ATOM 2659 O O . TYR A 1 333 ? 4.034 1.161 14.708 1.00 94.56 333 TYR A O 1
ATOM 2667 N N . PHE A 1 334 ? 2.488 0.192 16.007 1.00 94.81 334 PHE A N 1
ATOM 2668 C CA . PHE A 1 334 ? 1.350 0.607 15.194 1.00 94.81 334 PHE A CA 1
ATOM 2669 C C . PHE A 1 334 ? 1.075 2.100 15.329 1.00 94.81 334 PHE A C 1
ATOM 2671 O O . PHE A 1 334 ? 0.954 2.781 14.316 1.00 94.81 334 PHE A O 1
ATOM 2678 N N . SER A 1 335 ? 1.078 2.633 16.551 1.00 94.50 335 SER A N 1
ATOM 2679 C CA . SER A 1 335 ? 0.991 4.075 16.785 1.00 94.50 335 SER A CA 1
ATOM 2680 C C . SER A 1 335 ? 2.147 4.827 16.125 1.00 94.50 335 SER A C 1
ATOM 2682 O O . SER A 1 335 ? 1.917 5.879 15.539 1.00 94.50 335 SER A O 1
ATOM 2684 N N . LEU A 1 336 ? 3.370 4.283 16.165 1.00 94.12 336 LEU A N 1
ATOM 2685 C CA . LEU A 1 336 ? 4.526 4.887 15.498 1.00 94.12 336 LEU A CA 1
ATOM 2686 C C . LEU A 1 336 ? 4.380 4.875 13.968 1.00 94.12 336 LEU A C 1
ATOM 2688 O O . LEU A 1 336 ? 4.599 5.908 13.348 1.00 94.12 336 LEU A O 1
ATOM 2692 N N . LEU A 1 337 ? 3.951 3.754 13.370 1.00 94.75 337 LEU A N 1
ATOM 2693 C CA . LEU A 1 337 ? 3.662 3.666 11.930 1.00 94.75 337 LEU A CA 1
ATOM 2694 C C . LEU A 1 337 ? 2.646 4.730 11.502 1.00 94.75 337 LEU A C 1
ATOM 2696 O O . LEU A 1 337 ? 2.859 5.445 10.527 1.00 94.75 337 LEU A O 1
ATOM 2700 N N . LEU A 1 338 ? 1.538 4.828 12.243 1.00 96.06 338 LEU A N 1
ATOM 2701 C CA . LEU A 1 338 ? 0.500 5.818 11.979 1.00 96.06 338 LEU A CA 1
ATOM 2702 C C . LEU A 1 338 ? 1.047 7.236 12.128 1.00 96.06 338 LEU A C 1
ATOM 2704 O O . LEU A 1 338 ? 0.768 8.067 11.277 1.00 96.06 338 LEU A O 1
ATOM 2708 N N . LYS A 1 339 ? 1.844 7.507 13.167 1.00 96.00 339 LYS A N 1
ATOM 2709 C CA . LYS A 1 339 ? 2.453 8.820 13.404 1.00 96.00 339 LYS A CA 1
ATOM 2710 C C . LYS A 1 339 ? 3.368 9.238 12.250 1.00 96.00 339 LYS A C 1
ATOM 2712 O O . LYS A 1 339 ? 3.204 10.343 11.744 1.00 96.00 339 LYS A O 1
ATOM 2717 N N . GLU A 1 340 ? 4.283 8.365 11.814 1.00 94.69 340 GLU A N 1
ATOM 2718 C CA . GLU A 1 340 ? 5.188 8.644 10.685 1.00 94.69 340 GLU A CA 1
ATOM 2719 C C . GLU A 1 340 ? 4.422 8.972 9.401 1.00 94.69 340 GLU A C 1
ATOM 2721 O O . GLU A 1 340 ? 4.807 9.877 8.668 1.00 94.69 340 GLU A O 1
ATOM 2726 N N . GLU A 1 341 ? 3.317 8.277 9.141 1.00 95.38 341 GLU A N 1
ATOM 2727 C CA . GLU A 1 341 ? 2.517 8.505 7.940 1.00 95.38 341 GLU A CA 1
ATOM 2728 C C . GLU A 1 341 ? 1.609 9.746 8.062 1.00 95.38 341 GLU A C 1
ATOM 2730 O O . GLU A 1 341 ? 1.523 10.561 7.141 1.00 95.38 341 GLU A O 1
ATOM 2735 N N . ILE A 1 342 ? 0.935 9.923 9.203 1.00 97.19 342 ILE A N 1
ATOM 2736 C CA . ILE A 1 342 ? 0.029 11.050 9.465 1.00 97.19 342 ILE A CA 1
ATOM 2737 C C . ILE A 1 342 ? 0.801 12.364 9.408 1.00 97.19 342 ILE A C 1
ATOM 2739 O O . ILE A 1 342 ? 0.380 13.277 8.709 1.00 97.19 342 ILE A O 1
ATOM 2743 N N . TYR A 1 343 ? 1.943 12.460 10.081 1.00 97.25 343 TYR A N 1
ATOM 2744 C CA . TYR A 1 343 ? 2.733 13.693 10.106 1.00 97.25 343 TYR A CA 1
ATOM 2745 C C . TYR A 1 343 ? 3.751 13.785 8.965 1.00 97.25 343 TYR A C 1
ATOM 2747 O O . TYR A 1 343 ? 4.464 14.781 8.867 1.00 97.25 343 TYR A O 1
ATOM 2755 N N . LEU A 1 344 ? 3.774 12.767 8.095 1.00 95.31 344 LEU A N 1
ATOM 2756 C CA . LEU A 1 344 ? 4.660 12.625 6.945 1.00 95.31 344 LEU A CA 1
ATOM 2757 C C . LEU A 1 344 ? 6.131 12.829 7.333 1.00 95.31 344 LEU A C 1
ATOM 2759 O O . LEU A 1 344 ? 6.681 13.921 7.22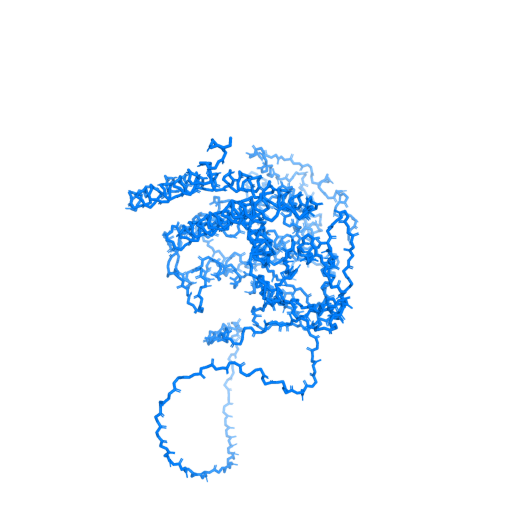2 1.00 95.31 344 LEU A O 1
ATOM 2763 N N . LEU A 1 345 ? 6.770 11.759 7.798 1.00 93.19 345 LEU A N 1
ATOM 2764 C CA . LEU A 1 345 ? 8.196 11.758 8.100 1.00 93.19 345 LEU A CA 1
ATOM 2765 C C . LEU A 1 345 ? 9.022 11.679 6.804 1.00 93.19 345 LEU A C 1
ATOM 2767 O O . LEU A 1 345 ? 9.186 10.596 6.237 1.00 93.19 345 LEU A O 1
ATOM 2771 N N . ASP A 1 346 ? 9.591 12.806 6.375 1.00 91.19 346 ASP A N 1
ATOM 2772 C CA . ASP A 1 346 ? 10.534 12.889 5.254 1.00 91.19 346 ASP A CA 1
ATOM 2773 C C . ASP A 1 346 ? 11.912 13.333 5.754 1.00 91.19 346 ASP A C 1
ATOM 2775 O O . ASP A 1 346 ? 12.028 14.295 6.506 1.00 91.19 346 ASP A O 1
ATOM 2779 N N . LYS A 1 347 ? 12.973 12.620 5.355 1.00 87.81 347 LYS A N 1
ATOM 2780 C CA . LYS A 1 347 ? 14.368 12.911 5.758 1.00 87.81 347 LYS A CA 1
ATOM 2781 C C . LYS A 1 347 ? 14.526 13.233 7.259 1.00 87.81 347 LYS A C 1
ATOM 2783 O O . LYS A 1 347 ? 15.172 14.211 7.617 1.00 87.81 347 LYS A O 1
ATOM 2788 N N . GLU A 1 348 ? 13.917 12.407 8.116 1.00 86.25 348 GLU A N 1
ATOM 2789 C CA . GLU A 1 348 ? 13.932 12.529 9.593 1.00 86.25 348 GLU A CA 1
ATOM 2790 C C . GLU A 1 348 ? 13.200 13.743 10.175 1.00 86.25 348 GLU A C 1
ATOM 2792 O O . GLU A 1 348 ? 13.264 13.982 11.380 1.00 86.25 348 GLU A O 1
ATOM 2797 N N . GLN A 1 349 ? 12.450 14.476 9.358 1.00 91.75 349 GLN A N 1
ATOM 2798 C CA . GLN A 1 349 ? 11.646 15.603 9.803 1.00 91.75 349 GLN A CA 1
ATOM 2799 C C . GLN A 1 349 ? 10.175 15.359 9.485 1.00 91.75 349 GLN A C 1
ATOM 2801 O O . GLN A 1 349 ? 9.815 14.866 8.416 1.00 91.75 349 GLN A O 1
ATOM 2806 N N . TYR A 1 350 ? 9.312 15.679 10.445 1.00 95.38 350 TYR A N 1
ATOM 2807 C CA . TYR A 1 350 ? 7.877 15.692 10.203 1.00 95.38 350 TYR A CA 1
ATOM 2808 C C . TYR A 1 350 ? 7.541 16.918 9.363 1.00 95.38 350 TYR A C 1
ATOM 2810 O O . TYR A 1 350 ? 7.825 18.044 9.767 1.00 95.38 350 TYR A O 1
ATOM 2818 N N . VAL A 1 351 ? 6.956 16.689 8.191 1.00 96.06 351 VAL A N 1
ATOM 2819 C CA . VAL A 1 351 ? 6.545 17.762 7.276 1.00 96.06 351 VAL A CA 1
ATOM 2820 C C . VAL A 1 351 ? 5.367 18.538 7.861 1.00 96.06 351 VAL A C 1
ATOM 2822 O O . VAL A 1 351 ? 5.273 19.751 7.682 1.00 96.06 351 VAL A O 1
ATOM 2825 N N . TYR A 1 352 ? 4.479 17.853 8.584 1.00 96.25 352 TYR A N 1
ATOM 2826 C CA . TYR A 1 352 ? 3.331 18.473 9.233 1.00 96.25 352 TYR A CA 1
ATOM 2827 C C . TYR A 1 352 ? 3.566 18.661 10.728 1.00 96.25 352 TYR A C 1
ATOM 2829 O O . TYR A 1 352 ? 3.832 17.706 11.451 1.00 96.25 352 TYR A O 1
ATOM 2837 N N . GLU A 1 353 ? 3.379 19.887 11.214 1.00 95.69 353 GLU A N 1
ATOM 2838 C CA . GLU A 1 353 ? 3.321 20.173 12.656 1.00 95.69 353 GLU A CA 1
ATOM 2839 C C . GLU A 1 353 ? 1.922 19.913 13.233 1.00 95.69 353 GLU A C 1
ATOM 2841 O O . GLU A 1 353 ? 1.770 19.499 14.385 1.00 95.69 353 GLU A O 1
ATOM 2846 N N . LYS A 1 354 ? 0.891 20.168 12.416 1.00 96.81 354 LYS A N 1
ATOM 2847 C CA . LYS A 1 354 ? -0.527 19.966 12.721 1.00 96.81 354 LYS A CA 1
ATOM 2848 C C . LYS A 1 354 ? -1.228 19.336 11.527 1.00 96.81 354 LYS A C 1
ATOM 2850 O O . LYS A 1 354 ? -0.960 19.728 10.395 1.00 96.81 354 LYS A O 1
ATOM 2855 N N . VAL A 1 355 ? -2.156 18.420 11.779 1.00 96.50 355 VAL A N 1
ATOM 2856 C CA . VAL A 1 355 ? -2.873 17.671 10.731 1.00 96.50 355 VAL A CA 1
ATOM 2857 C C . VAL A 1 355 ? -4.383 17.709 10.937 1.00 96.50 355 VAL A C 1
ATOM 2859 O O . VAL A 1 355 ? -4.868 17.779 12.067 1.00 96.50 355 VAL A O 1
ATOM 2862 N N . SER A 1 356 ? -5.134 17.648 9.842 1.00 95.44 356 SER A N 1
ATOM 2863 C CA . SER A 1 356 ? -6.594 17.555 9.851 1.00 95.44 356 SER A CA 1
ATOM 2864 C C . SER A 1 356 ? -7.107 16.197 10.341 1.00 95.44 356 SER A C 1
ATOM 2866 O O . SER A 1 356 ? -6.440 15.161 10.244 1.00 95.44 356 SER A O 1
ATOM 2868 N N . HIS A 1 357 ? -8.356 16.181 10.815 1.00 95.31 357 HIS A N 1
ATOM 2869 C CA . HIS A 1 357 ? -9.042 14.940 11.193 1.00 95.31 357 HIS A CA 1
ATOM 2870 C C . HIS A 1 357 ? -9.234 13.995 10.011 1.00 95.31 357 HIS A C 1
ATOM 2872 O O . HIS A 1 357 ? -9.080 12.786 10.177 1.00 95.31 357 HIS A O 1
ATOM 2878 N N . SER A 1 358 ? -9.526 14.543 8.827 1.00 94.38 358 SER A N 1
ATOM 2879 C CA . SER A 1 358 ? -9.698 13.771 7.593 1.00 94.38 358 SER A CA 1
ATOM 2880 C C . SER A 1 358 ? -8.447 12.941 7.301 1.00 94.38 358 SER A C 1
ATOM 2882 O O . SER A 1 358 ? -8.527 11.716 7.193 1.00 94.38 358 SER A O 1
ATOM 2884 N N . ARG A 1 359 ? -7.258 13.562 7.333 1.00 95.75 359 ARG A N 1
ATOM 2885 C CA . ARG A 1 359 ? -5.983 12.851 7.162 1.00 95.75 359 ARG A CA 1
ATOM 2886 C C . ARG A 1 359 ? -5.780 11.751 8.204 1.00 95.75 359 ARG A C 1
ATOM 2888 O O . ARG A 1 359 ? -5.462 10.622 7.831 1.00 95.75 359 ARG A O 1
ATOM 2895 N N . ILE A 1 360 ? -5.981 12.048 9.491 1.00 97.25 360 ILE A N 1
ATOM 2896 C CA . ILE A 1 360 ? -5.822 11.060 10.573 1.00 97.25 360 ILE A CA 1
ATOM 2897 C C . ILE A 1 360 ? -6.725 9.845 10.339 1.00 97.25 360 ILE A C 1
ATOM 2899 O O . ILE A 1 360 ? -6.252 8.708 10.374 1.00 97.25 360 ILE A O 1
ATOM 2903 N N . ILE A 1 361 ? -8.012 10.080 10.073 1.00 96.06 361 ILE A N 1
ATOM 2904 C CA . ILE A 1 361 ? -9.000 9.021 9.854 1.00 96.06 361 ILE A CA 1
ATOM 2905 C C . ILE A 1 361 ? -8.653 8.222 8.597 1.00 96.06 361 ILE A C 1
ATOM 2907 O O . ILE A 1 361 ? -8.642 6.994 8.652 1.00 96.06 361 ILE A O 1
ATOM 2911 N N . ASN A 1 362 ? -8.305 8.880 7.493 1.00 95.31 362 ASN A N 1
ATOM 2912 C CA . ASN A 1 362 ? -7.958 8.206 6.243 1.00 95.31 362 ASN A CA 1
ATOM 2913 C C . ASN A 1 362 ? -6.718 7.311 6.405 1.00 95.31 362 ASN A C 1
ATOM 2915 O O . ASN A 1 362 ? -6.718 6.170 5.938 1.00 95.31 362 ASN A O 1
ATOM 2919 N N . ILE A 1 363 ? -5.691 7.761 7.138 1.00 96.44 363 ILE A N 1
ATOM 2920 C CA . ILE A 1 363 ? -4.515 6.933 7.452 1.00 96.44 363 ILE A CA 1
ATOM 2921 C C . ILE A 1 363 ? -4.855 5.786 8.416 1.00 96.44 363 ILE A C 1
ATOM 2923 O O . ILE A 1 363 ? -4.399 4.658 8.213 1.00 96.44 363 ILE A O 1
ATOM 2927 N N . LEU A 1 364 ? -5.692 6.022 9.429 1.00 95.50 364 LEU A N 1
ATOM 2928 C CA . LEU A 1 364 ? -6.188 4.962 10.313 1.00 95.50 364 LEU A CA 1
ATOM 2929 C C . LEU A 1 364 ? -6.935 3.883 9.527 1.00 95.50 364 LEU A C 1
ATOM 2931 O O . LEU A 1 364 ? -6.641 2.702 9.696 1.00 95.50 364 LEU A O 1
ATOM 2935 N N . GLN A 1 365 ? -7.853 4.274 8.640 1.00 92.94 365 GLN A N 1
ATOM 2936 C CA . GLN A 1 365 ? -8.608 3.354 7.785 1.00 92.94 365 GLN A CA 1
ATOM 2937 C C . GLN A 1 365 ? -7.689 2.568 6.859 1.00 92.94 365 GLN A C 1
ATOM 2939 O O . GLN A 1 365 ? -7.796 1.342 6.781 1.00 92.94 365 GLN A O 1
ATOM 2944 N N . LYS A 1 366 ? -6.738 3.263 6.217 1.00 92.00 366 LYS A N 1
ATOM 2945 C CA . LYS A 1 366 ? -5.687 2.656 5.399 1.00 92.00 366 LYS A CA 1
ATOM 2946 C C . LYS A 1 366 ? -5.016 1.533 6.200 1.00 92.00 366 LYS A C 1
ATOM 2948 O O . LYS A 1 366 ? -5.091 0.366 5.825 1.00 92.00 366 LYS A O 1
ATOM 2953 N N . TYR A 1 367 ? -4.479 1.802 7.384 1.00 93.06 367 TYR A N 1
ATOM 2954 C CA . TYR A 1 367 ? -3.722 0.783 8.122 1.00 93.06 367 TYR A CA 1
ATOM 2955 C C . TYR A 1 367 ? -4.535 -0.146 9.035 1.00 93.06 367 TYR A C 1
ATOM 2957 O O . TYR A 1 367 ? -3.967 -1.093 9.583 1.00 93.06 367 TYR A O 1
ATOM 2965 N N . PHE A 1 368 ? -5.855 0.021 9.155 1.00 92.44 368 PHE A N 1
ATOM 2966 C CA . PHE A 1 368 ? -6.681 -0.789 10.061 1.00 92.44 368 PHE A CA 1
ATOM 2967 C C . PHE A 1 368 ? -6.673 -2.290 9.729 1.00 92.44 368 PHE A C 1
ATOM 2969 O O . PHE A 1 368 ? -6.761 -3.143 10.615 1.00 92.44 368 PHE A O 1
ATOM 2976 N N . HIS A 1 369 ? -6.465 -2.648 8.464 1.00 87.88 369 HIS A N 1
ATOM 2977 C CA . HIS A 1 369 ? -6.310 -4.040 8.040 1.00 87.88 369 HIS A CA 1
ATOM 2978 C C . HIS A 1 369 ? -5.151 -4.768 8.766 1.00 87.88 369 HIS A C 1
ATOM 2980 O O . HIS A 1 369 ? -5.237 -5.973 9.030 1.00 87.88 369 HIS A O 1
ATOM 2986 N N . LEU A 1 370 ? -4.100 -4.039 9.178 1.00 86.75 370 LEU A N 1
ATOM 2987 C CA . LEU A 1 370 ? -3.011 -4.579 9.999 1.00 86.75 370 LEU A CA 1
ATOM 2988 C C . LEU A 1 370 ? -3.500 -4.977 11.398 1.00 86.75 370 LEU A C 1
ATOM 2990 O O . LEU A 1 370 ? -3.025 -5.980 11.945 1.00 86.75 370 LEU A O 1
ATOM 2994 N N . CYS A 1 371 ? -4.458 -4.243 11.980 1.00 84.56 371 CYS A N 1
ATOM 2995 C CA . CYS A 1 371 ? -5.121 -4.615 13.235 1.00 84.56 371 CYS A CA 1
ATOM 2996 C C . CYS A 1 371 ? -5.839 -5.953 13.066 1.00 84.56 371 CYS A C 1
ATOM 2998 O O . CYS A 1 371 ? -5.575 -6.894 13.815 1.00 84.56 371 CYS A O 1
ATOM 3000 N N . LEU A 1 372 ? -6.651 -6.064 12.012 1.00 82.44 372 LEU A N 1
ATOM 3001 C CA . LEU A 1 372 ? -7.477 -7.235 11.725 1.00 82.44 372 LEU A CA 1
ATOM 3002 C C . LEU A 1 372 ? -6.671 -8.469 11.281 1.00 82.44 372 LEU A C 1
ATOM 3004 O O . LEU A 1 372 ? -7.236 -9.558 11.189 1.00 82.44 372 LEU A O 1
ATOM 3008 N N . LYS A 1 373 ? -5.358 -8.354 11.028 1.00 81.31 373 LYS A N 1
ATOM 3009 C CA . LYS A 1 373 ? -4.522 -9.449 10.487 1.00 81.31 373 LYS A CA 1
ATOM 3010 C C . LYS A 1 373 ? -5.113 -10.014 9.186 1.00 81.31 373 LYS A C 1
ATOM 3012 O O . LYS A 1 373 ? -5.138 -11.227 8.993 1.00 81.31 373 LYS A O 1
ATOM 3017 N N . ILE A 1 374 ? -5.656 -9.142 8.344 1.00 77.69 374 ILE A N 1
ATOM 3018 C CA . ILE A 1 374 ? -6.231 -9.506 7.046 1.00 77.69 374 ILE A CA 1
ATOM 3019 C C . ILE A 1 374 ? -5.316 -9.009 5.938 1.00 77.69 374 ILE A C 1
ATOM 3021 O O . ILE A 1 374 ? -4.584 -8.031 6.104 1.00 77.69 374 ILE A O 1
ATOM 3025 N N . TYR A 1 375 ? -5.371 -9.676 4.792 1.00 70.88 375 TYR A N 1
ATOM 3026 C CA . TYR A 1 375 ? -4.646 -9.213 3.621 1.00 70.88 375 TYR A CA 1
ATOM 3027 C C . TYR A 1 375 ? -5.220 -7.900 3.108 1.00 70.88 375 TYR A C 1
ATOM 3029 O O . TYR A 1 375 ? -6.438 -7.735 3.055 1.00 70.88 375 TYR A O 1
ATOM 3037 N N . LYS A 1 376 ? -4.337 -7.010 2.637 1.00 68.31 376 LYS A N 1
ATOM 3038 C CA . LYS A 1 376 ? -4.706 -5.730 2.009 1.00 68.31 376 LYS A CA 1
ATOM 3039 C C . LYS A 1 376 ? -5.790 -5.890 0.933 1.00 68.31 376 LYS A C 1
ATOM 3041 O O . LYS A 1 376 ? -6.674 -5.056 0.832 1.00 68.31 376 LYS A O 1
ATOM 3046 N N . ARG A 1 377 ? -5.763 -6.991 0.170 1.00 67.81 377 ARG A N 1
ATOM 3047 C CA . ARG A 1 377 ? -6.745 -7.296 -0.891 1.00 67.81 377 ARG A CA 1
ATOM 3048 C C . ARG A 1 377 ? -8.133 -7.719 -0.397 1.00 67.81 377 ARG A C 1
ATOM 3050 O O . ARG A 1 377 ? -9.061 -7.747 -1.188 1.00 67.81 377 ARG A O 1
ATOM 3057 N N . MET A 1 378 ? -8.267 -8.092 0.875 1.00 70.44 378 MET A N 1
ATOM 3058 C CA . MET A 1 378 ? -9.526 -8.583 1.452 1.00 70.44 378 MET A CA 1
ATOM 3059 C C . MET A 1 378 ? -10.260 -7.508 2.256 1.00 70.44 378 MET A C 1
ATOM 3061 O O . MET A 1 378 ? -11.310 -7.789 2.820 1.00 70.44 378 MET A O 1
ATOM 3065 N N . THR A 1 379 ? -9.732 -6.283 2.329 1.00 71.19 379 THR A N 1
ATOM 3066 C CA . THR A 1 379 ? -10.270 -5.205 3.175 1.00 71.19 379 THR A CA 1
ATOM 3067 C C . THR A 1 379 ? -11.729 -4.875 2.895 1.00 71.19 379 THR A C 1
ATOM 3069 O O . THR A 1 379 ? -12.464 -4.615 3.840 1.00 71.19 379 THR A O 1
ATOM 3072 N N . SER A 1 380 ? -12.176 -4.974 1.641 1.00 73.38 380 SER A N 1
ATOM 3073 C CA . SER A 1 380 ? -13.570 -4.737 1.240 1.00 73.38 380 SER A CA 1
ATOM 3074 C C . SER A 1 380 ? -14.580 -5.698 1.879 1.00 73.38 380 SER A C 1
ATOM 3076 O O . SER A 1 380 ? -15.769 -5.391 1.941 1.00 73.38 380 SER A O 1
ATOM 3078 N N . HIS A 1 381 ? -14.138 -6.859 2.366 1.00 77.62 381 HIS A N 1
ATOM 3079 C CA . HIS A 1 381 ? -15.004 -7.846 3.017 1.00 77.62 381 HIS A CA 1
ATOM 3080 C C . HIS A 1 381 ? -15.101 -7.666 4.531 1.00 77.62 381 HIS A C 1
ATOM 3082 O O . HIS A 1 381 ? -15.892 -8.355 5.172 1.00 77.62 381 HIS A O 1
ATOM 3088 N N . HIS A 1 382 ? -14.313 -6.756 5.100 1.00 85.50 382 HIS A N 1
ATOM 3089 C CA . HIS A 1 382 ? -14.250 -6.525 6.533 1.00 85.50 382 HIS A CA 1
ATOM 3090 C C . HIS A 1 382 ? -14.873 -5.185 6.905 1.00 85.50 382 HIS A C 1
ATOM 3092 O O . HIS A 1 382 ? -14.916 -4.248 6.108 1.00 85.50 382 HIS A O 1
ATOM 3098 N N . ARG A 1 383 ? -15.355 -5.100 8.144 1.00 89.62 383 ARG A N 1
ATOM 3099 C CA . ARG A 1 383 ? -15.951 -3.873 8.663 1.00 89.62 383 ARG A CA 1
ATOM 3100 C C . ARG A 1 383 ? -14.857 -2.814 8.885 1.00 89.62 383 ARG A C 1
ATOM 3102 O O . ARG A 1 383 ? 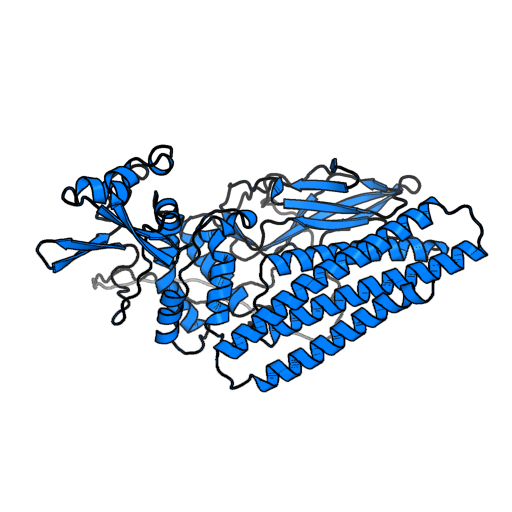-13.918 -3.093 9.644 1.00 89.62 383 ARG A O 1
ATOM 3109 N N . PRO A 1 384 ? -14.965 -1.617 8.275 1.00 91.19 384 PRO A N 1
ATOM 3110 C CA . PRO A 1 384 ? -14.020 -0.525 8.498 1.00 91.19 384 PRO A CA 1
ATOM 3111 C C . PRO A 1 384 ? -14.180 0.067 9.903 1.00 91.19 384 PRO A C 1
ATOM 3113 O O . PRO A 1 384 ? -15.136 -0.241 10.619 1.00 91.19 384 PRO A O 1
ATOM 3116 N N . LEU A 1 385 ? -13.262 0.948 10.306 1.00 91.06 385 LEU A N 1
ATOM 3117 C CA . LEU A 1 385 ? -13.484 1.747 11.511 1.00 91.06 385 LEU A CA 1
ATOM 3118 C C . LEU A 1 385 ? -14.695 2.677 11.306 1.00 91.06 385 LEU A C 1
ATOM 3120 O O . LEU A 1 385 ? -14.915 3.164 10.196 1.00 91.06 385 LEU A O 1
ATOM 3124 N N . PRO A 1 386 ? -15.495 2.954 12.341 1.00 89.94 386 PRO A N 1
ATOM 3125 C CA . PRO A 1 386 ? -16.594 3.896 12.212 1.00 89.94 386 PRO A CA 1
ATOM 3126 C C . PRO A 1 386 ? -16.051 5.328 12.239 1.00 89.94 386 PRO A C 1
ATOM 3128 O O . PRO A 1 386 ? -15.382 5.737 13.188 1.00 89.94 386 PRO A O 1
ATOM 3131 N N . ILE A 1 387 ? -16.331 6.083 11.176 1.00 91.12 387 ILE A N 1
ATOM 3132 C CA . ILE A 1 387 ? -15.777 7.426 10.953 1.00 91.12 387 ILE A CA 1
ATOM 3133 C C . ILE A 1 387 ? -16.347 8.434 11.956 1.00 91.12 387 ILE A C 1
ATOM 3135 O O . ILE A 1 387 ? -15.577 9.144 12.597 1.00 91.12 387 ILE A O 1
ATOM 3139 N N . GLU A 1 388 ? -17.670 8.462 12.146 1.00 89.62 388 GLU A N 1
ATOM 3140 C CA . GLU A 1 388 ? -18.331 9.467 12.994 1.00 89.62 388 GLU A CA 1
ATOM 3141 C C . GLU A 1 388 ? -17.894 9.425 14.469 1.00 89.62 388 GLU A C 1
ATOM 3143 O O . GLU A 1 388 ? -17.524 10.475 15.002 1.00 89.62 388 GLU A O 1
ATOM 3148 N N . PRO A 1 389 ? -17.820 8.256 15.144 1.00 88.31 389 PRO A N 1
ATOM 3149 C CA . PRO A 1 389 ? -17.269 8.187 16.496 1.00 88.31 389 PRO A CA 1
ATOM 3150 C C . PRO A 1 389 ? -15.823 8.689 16.564 1.00 88.31 389 PRO A C 1
ATOM 3152 O O . PRO A 1 389 ? -15.487 9.481 17.441 1.00 88.31 389 PRO A O 1
ATOM 3155 N N . LEU A 1 390 ? -14.963 8.294 15.617 1.00 91.12 390 LEU A N 1
ATOM 3156 C CA . LEU A 1 390 ? -13.568 8.745 15.593 1.00 91.12 390 LEU A CA 1
ATOM 3157 C C . LEU A 1 390 ? -13.454 10.257 15.375 1.00 91.12 390 LEU A C 1
ATOM 3159 O O . LEU A 1 390 ? -12.665 10.913 16.053 1.00 91.12 390 LEU A O 1
ATOM 3163 N N . LYS A 1 391 ? -14.263 10.819 14.474 1.00 91.06 391 LYS A N 1
ATOM 3164 C CA . LYS A 1 391 ? -14.329 12.262 14.230 1.00 91.06 391 LYS A CA 1
ATOM 3165 C C . LYS A 1 391 ? -14.806 13.006 15.474 1.00 91.06 391 LYS A C 1
ATOM 3167 O O . LYS A 1 391 ? -14.204 14.007 15.845 1.00 91.06 391 LYS A O 1
ATOM 3172 N N . SER A 1 392 ? -15.818 12.482 16.168 1.00 88.50 392 SER A N 1
ATOM 3173 C CA . SER A 1 392 ? -16.280 13.028 17.448 1.00 88.50 392 SER A CA 1
ATOM 3174 C C . SER A 1 392 ? -15.172 13.026 18.508 1.00 88.50 392 SER A C 1
ATOM 3176 O O . SER A 1 392 ? -14.983 14.032 19.186 1.00 88.50 392 SER A O 1
ATOM 3178 N N . MET A 1 393 ? -14.385 11.948 18.609 1.00 87.69 393 MET A N 1
ATOM 3179 C CA . MET A 1 393 ? -13.225 11.878 19.509 1.00 87.69 393 MET A CA 1
ATOM 3180 C C . MET A 1 393 ? -12.162 12.925 19.180 1.00 87.69 393 MET A C 1
ATOM 3182 O O . MET A 1 393 ? -11.645 13.571 20.087 1.00 87.69 393 MET A O 1
ATOM 3186 N N . LEU A 1 394 ? -11.845 13.102 17.899 1.00 92.44 394 LEU A N 1
ATOM 3187 C CA . LEU A 1 394 ? -10.858 14.082 17.456 1.00 92.44 394 LEU A CA 1
ATOM 3188 C C . LEU A 1 394 ? -11.325 15.522 17.721 1.00 92.44 394 LEU A C 1
ATOM 3190 O O . LEU A 1 394 ? -10.575 16.293 18.314 1.00 92.44 394 LEU A O 1
ATOM 3194 N N . ASN A 1 395 ? -12.589 15.838 17.413 1.00 90.88 395 ASN A N 1
ATOM 3195 C CA . ASN A 1 395 ? -13.201 17.153 17.653 1.00 90.88 395 ASN A CA 1
ATOM 3196 C C . ASN A 1 395 ? -13.162 17.587 19.129 1.00 90.88 395 ASN A C 1
ATOM 3198 O O . ASN A 1 395 ? -13.183 18.778 19.418 1.00 90.88 395 ASN A O 1
ATOM 3202 N N . LYS A 1 396 ? -13.099 16.642 20.077 1.00 88.88 396 LYS A N 1
ATOM 3203 C CA . LYS A 1 396 ? -12.943 16.954 21.508 1.00 88.88 396 LYS A CA 1
ATOM 3204 C C . LYS A 1 396 ? -11.524 17.382 21.892 1.00 88.88 396 LYS A C 1
ATOM 3206 O O . LYS A 1 396 ? -11.336 17.940 22.968 1.00 88.88 396 LYS A O 1
ATOM 3211 N N . ILE A 1 397 ? -10.522 17.064 21.073 1.00 91.19 397 ILE A N 1
ATOM 3212 C CA . ILE A 1 397 ? -9.114 17.359 21.356 1.00 91.19 397 ILE A CA 1
ATOM 3213 C C . ILE A 1 397 ? -8.736 18.717 20.763 1.00 91.19 397 ILE A C 1
ATOM 3215 O O . ILE A 1 397 ? -8.224 19.578 21.476 1.00 91.19 397 ILE A O 1
ATOM 3219 N N . SER A 1 398 ? -8.948 18.893 19.460 1.00 93.00 398 SER A N 1
ATOM 3220 C CA . SER A 1 398 ? -8.691 20.130 18.714 1.00 93.00 398 SER A CA 1
ATOM 3221 C C . SER A 1 398 ? -9.308 20.010 17.317 1.00 93.00 398 SER A C 1
ATOM 3223 O O . SER A 1 398 ? -9.765 18.933 16.978 1.00 93.00 398 SER A O 1
ATOM 3225 N N . ASP A 1 399 ? -9.292 21.063 16.495 1.00 91.19 399 ASP A N 1
ATOM 3226 C CA . ASP A 1 399 ? -9.696 20.988 15.076 1.00 91.19 399 ASP A CA 1
ATOM 3227 C C . ASP A 1 399 ? -8.602 20.375 14.182 1.00 91.19 399 ASP A C 1
ATOM 3229 O O . ASP A 1 399 ? -8.870 19.771 13.140 1.00 91.19 399 ASP A O 1
ATOM 3233 N N . LYS A 1 400 ? -7.340 20.562 14.588 1.00 95.12 400 LYS A N 1
ATOM 3234 C CA . LYS A 1 400 ? -6.153 19.936 14.003 1.00 95.12 400 LYS A CA 1
ATOM 3235 C C . LYS A 1 400 ? -5.244 19.462 15.124 1.00 95.12 400 LYS A C 1
ATOM 3237 O O . LYS A 1 400 ? -5.018 20.203 16.078 1.00 95.12 400 LYS A O 1
ATOM 3242 N N . LEU A 1 401 ? -4.682 18.266 14.996 1.00 96.81 401 LEU A N 1
ATOM 3243 C CA . LEU A 1 401 ? -3.864 17.680 16.058 1.00 96.81 401 LEU A CA 1
ATOM 3244 C C . LEU A 1 401 ? -2.378 17.936 15.825 1.00 96.81 401 LEU A C 1
ATOM 3246 O O . LEU A 1 401 ? -1.886 17.770 14.710 1.00 96.81 401 LEU A O 1
ATOM 3250 N N . THR A 1 402 ? -1.674 18.294 16.898 1.00 97.56 402 THR A N 1
ATOM 3251 C CA . THR A 1 402 ? -0.213 18.185 17.011 1.00 97.56 402 THR A CA 1
ATOM 3252 C C . THR A 1 402 ? 0.202 16.752 17.351 1.00 97.56 402 THR A C 1
ATOM 3254 O O . THR A 1 402 ? -0.609 15.942 17.811 1.00 97.56 402 THR A O 1
ATOM 3257 N N . ILE A 1 403 ? 1.495 16.444 17.212 1.00 96.00 403 ILE A N 1
ATOM 3258 C CA . ILE A 1 403 ? 2.060 15.127 17.556 1.00 96.00 403 ILE A CA 1
ATOM 3259 C C . ILE A 1 403 ? 1.707 14.703 18.995 1.00 96.00 403 ILE A C 1
ATOM 3261 O O . ILE A 1 403 ? 1.271 13.573 19.209 1.00 96.00 403 ILE A O 1
ATOM 3265 N N . GLU A 1 404 ? 1.831 15.607 19.970 1.00 95.25 404 GLU A N 1
ATOM 3266 C CA . GLU A 1 404 ? 1.507 15.330 21.379 1.00 95.25 404 GLU A CA 1
ATOM 3267 C C . GLU A 1 404 ? 0.011 15.040 21.583 1.00 95.25 404 GLU A C 1
ATOM 3269 O O . GLU A 1 404 ? -0.375 14.114 22.300 1.00 95.25 404 GLU A O 1
ATOM 3274 N N . GLN A 1 405 ? -0.854 15.801 20.907 1.00 95.94 405 GLN A N 1
ATOM 3275 C CA . GLN A 1 405 ? -2.300 15.582 20.938 1.00 95.94 405 GLN A CA 1
ATOM 3276 C C . GLN A 1 405 ? -2.685 14.252 20.282 1.00 95.94 405 GLN A C 1
ATOM 3278 O O . GLN A 1 405 ? -3.596 13.571 20.755 1.00 95.94 405 GLN A O 1
ATOM 3283 N N . PHE A 1 406 ? -1.970 13.842 19.232 1.00 96.00 406 PHE A N 1
ATOM 3284 C CA . PHE A 1 406 ? -2.136 12.524 18.628 1.00 96.00 406 PHE A CA 1
ATOM 3285 C C . PHE A 1 406 ? -1.728 11.392 19.573 1.00 96.00 406 PHE A C 1
ATOM 3287 O O . PHE A 1 406 ? -2.407 10.369 19.611 1.00 96.00 406 PHE A O 1
ATOM 3294 N N . ASP A 1 407 ? -0.684 11.564 20.383 1.00 94.25 407 ASP A N 1
ATOM 3295 C CA . ASP A 1 407 ? -0.330 10.564 21.395 1.00 94.25 407 ASP A CA 1
ATOM 3296 C C . ASP A 1 407 ? -1.427 10.408 22.456 1.00 94.25 407 ASP A C 1
ATOM 3298 O O . ASP A 1 407 ? -1.757 9.281 22.835 1.00 94.25 407 ASP A O 1
ATOM 3302 N N . LYS A 1 408 ? -2.070 11.511 22.865 1.00 91.56 408 LYS A N 1
ATOM 3303 C CA . LYS A 1 408 ? -3.256 11.474 23.739 1.00 91.56 408 LYS A CA 1
ATOM 3304 C C . LYS A 1 408 ? -4.450 10.788 23.066 1.00 91.56 408 LYS A C 1
ATOM 3306 O O . LYS A 1 408 ? -5.156 10.014 23.700 1.00 91.56 408 LYS A O 1
ATOM 3311 N N . PHE A 1 409 ? -4.672 11.035 21.780 1.00 92.25 409 PHE A N 1
ATOM 3312 C CA . PHE A 1 409 ? -5.694 10.330 21.003 1.00 92.25 409 PHE A CA 1
ATOM 3313 C C . PHE A 1 409 ? -5.412 8.818 20.933 1.00 92.25 409 PHE A C 1
ATOM 3315 O O . PHE A 1 409 ? -6.292 7.991 21.179 1.00 92.25 409 PHE A O 1
ATOM 3322 N N . MET A 1 410 ? -4.166 8.433 20.648 1.00 92.81 410 MET A N 1
ATOM 3323 C CA . MET A 1 410 ? -3.770 7.031 20.539 1.00 92.81 410 MET A CA 1
ATOM 3324 C C . MET A 1 410 ? -3.739 6.309 21.884 1.00 92.81 410 MET A C 1
ATOM 3326 O O . MET A 1 410 ? -3.997 5.107 21.909 1.00 92.81 410 MET A O 1
ATOM 3330 N N . SER A 1 411 ? -3.466 6.980 23.006 1.00 88.81 411 SER A N 1
ATOM 3331 C CA . SER A 1 411 ? -3.534 6.342 24.331 1.00 88.81 411 SER A CA 1
ATOM 3332 C C . SER A 1 411 ? -4.950 5.856 24.662 1.00 88.81 411 SER A C 1
ATOM 3334 O O . SER A 1 411 ? -5.108 4.827 25.315 1.00 88.81 411 SER A O 1
ATOM 3336 N N . VAL A 1 412 ? -5.960 6.535 24.119 1.00 86.94 412 VAL A N 1
ATOM 3337 C CA . VAL A 1 412 ? -7.381 6.210 24.260 1.00 86.94 412 VAL A CA 1
ATOM 3338 C C . VAL A 1 412 ? -7.849 5.188 23.220 1.00 86.94 412 VAL A C 1
ATOM 3340 O O . VAL A 1 412 ? -8.574 4.252 23.548 1.00 86.94 412 VAL A O 1
ATOM 3343 N N . LEU A 1 413 ? -7.433 5.335 21.958 1.00 89.56 413 LEU A N 1
ATOM 3344 C CA . LEU A 1 413 ? -7.819 4.423 20.874 1.00 89.56 413 LEU A CA 1
ATOM 3345 C C . LEU A 1 413 ? -7.098 3.070 20.964 1.00 89.56 413 LEU A C 1
ATOM 3347 O O . LEU A 1 413 ? -7.635 2.026 20.605 1.00 89.56 413 LEU A O 1
ATOM 3351 N N . SER A 1 414 ? -5.849 3.052 21.413 1.00 90.19 414 SER A N 1
ATOM 3352 C CA . SER A 1 414 ? -5.022 1.852 21.313 1.00 90.19 414 SER A CA 1
ATOM 3353 C C . SER A 1 414 ? -5.473 0.645 22.148 1.00 90.19 414 SER A C 1
ATOM 3355 O O . SER A 1 414 ? -5.296 -0.478 21.654 1.00 90.19 414 SER A O 1
ATOM 3357 N N . PRO A 1 415 ? -6.082 0.793 23.345 1.00 87.69 415 PRO A N 1
ATOM 3358 C CA . PRO A 1 415 ? -6.658 -0.333 24.063 1.00 87.69 415 PRO A CA 1
ATOM 3359 C C . PRO A 1 415 ? -7.690 -1.086 23.224 1.00 87.69 415 PRO A C 1
ATOM 3361 O O . PRO A 1 415 ? -7.575 -2.304 23.097 1.00 87.69 415 PRO A O 1
ATOM 3364 N N . SER A 1 416 ? -8.620 -0.385 22.567 1.00 87.62 416 SER A N 1
ATOM 3365 C CA . SER A 1 416 ? -9.668 -1.021 21.757 1.00 87.62 416 SER A CA 1
ATOM 3366 C C . SER A 1 416 ? -9.086 -1.756 20.543 1.00 87.62 416 SER A C 1
ATOM 3368 O O . SER A 1 416 ? -9.452 -2.902 20.275 1.00 87.62 416 SER A O 1
ATOM 3370 N N . LEU A 1 417 ? -8.082 -1.176 19.873 1.00 90.19 417 LEU A N 1
ATOM 3371 C CA . LEU A 1 417 ? -7.355 -1.844 18.786 1.00 90.19 417 LEU A CA 1
ATOM 3372 C C . LEU A 1 417 ? -6.655 -3.125 19.260 1.00 90.19 417 LEU A C 1
ATOM 3374 O O . LEU A 1 417 ? -6.636 -4.134 18.546 1.00 90.19 417 LEU A O 1
ATOM 3378 N N . LYS A 1 418 ? -6.088 -3.108 20.472 1.00 88.44 418 LYS A N 1
ATOM 3379 C CA . LYS A 1 418 ? -5.455 -4.282 21.082 1.00 88.44 418 LYS A CA 1
ATOM 3380 C C . LYS A 1 418 ? -6.482 -5.373 21.379 1.00 88.44 418 LYS A C 1
ATOM 3382 O O . LYS A 1 418 ? -6.193 -6.538 21.101 1.00 88.44 418 LYS A O 1
ATOM 3387 N N . VAL A 1 419 ? -7.658 -5.005 21.896 1.00 88.06 419 VAL A N 1
ATOM 3388 C CA . VAL A 1 419 ? -8.772 -5.937 22.128 1.00 88.06 419 VAL A CA 1
ATOM 3389 C C . VAL A 1 419 ? -9.184 -6.587 20.810 1.00 88.06 419 VAL A C 1
ATOM 3391 O O . VAL A 1 419 ? -9.075 -7.804 20.692 1.00 88.06 419 VAL A O 1
ATOM 3394 N N . ILE A 1 420 ? -9.510 -5.796 19.783 1.00 89.19 420 ILE A N 1
ATOM 3395 C CA . ILE A 1 420 ? -9.913 -6.300 18.456 1.00 89.19 420 ILE A CA 1
ATOM 3396 C C . ILE A 1 420 ? -8.873 -7.270 17.873 1.00 89.19 420 ILE A C 1
ATOM 3398 O O . ILE A 1 420 ? -9.218 -8.292 17.280 1.00 89.19 420 ILE A O 1
ATOM 3402 N N . LYS A 1 421 ? -7.580 -6.975 18.043 1.00 89.56 421 LYS A N 1
ATOM 3403 C CA . LYS A 1 421 ? -6.494 -7.768 17.454 1.00 89.56 421 LYS A CA 1
ATOM 3404 C C . LYS A 1 421 ? -6.186 -9.077 18.190 1.00 89.56 421 LYS A C 1
ATOM 3406 O O . LYS A 1 421 ? -5.743 -10.044 17.546 1.00 89.56 421 LYS A O 1
ATOM 3411 N N . TYR A 1 422 ? -6.275 -9.080 19.520 1.00 87.81 422 TYR A N 1
ATOM 3412 C CA . TYR A 1 422 ? -5.714 -10.145 20.362 1.00 87.81 422 TYR A CA 1
ATOM 3413 C C . TYR A 1 422 ? -6.728 -10.876 21.237 1.00 87.81 422 TYR A C 1
ATOM 3415 O O . TYR A 1 422 ? -6.440 -12.009 21.620 1.00 87.81 422 TYR A O 1
ATOM 3423 N N . GLN A 1 423 ? -7.867 -10.267 21.565 1.00 88.00 423 GLN A N 1
ATOM 3424 C CA . GLN A 1 423 ? -8.904 -10.932 22.349 1.00 88.00 423 GLN A CA 1
ATOM 3425 C C . GLN A 1 423 ? -9.616 -11.969 21.465 1.00 88.00 423 GLN A C 1
ATOM 3427 O O . GLN A 1 423 ? -9.918 -11.710 20.297 1.00 88.00 423 GLN A O 1
ATOM 3432 N N . ARG A 1 424 ? -9.816 -13.178 22.006 1.00 86.94 424 ARG A N 1
ATOM 3433 C CA . ARG A 1 424 ? -10.420 -14.301 21.275 1.00 86.94 424 ARG A CA 1
ATOM 3434 C C . ARG A 1 424 ? -11.845 -13.940 20.846 1.00 86.94 424 ARG A C 1
ATOM 3436 O O . ARG A 1 424 ? -12.642 -13.520 21.678 1.00 86.94 424 ARG A O 1
ATOM 3443 N N . HIS A 1 425 ? -12.152 -14.134 19.567 1.00 89.06 425 HIS A N 1
ATOM 3444 C CA . HIS A 1 425 ? -13.415 -13.775 18.909 1.00 89.06 425 HIS A CA 1
ATOM 3445 C C . HIS A 1 425 ? -13.696 -12.272 18.723 1.00 89.06 425 HIS A C 1
ATOM 3447 O O . HIS A 1 425 ? -14.575 -11.954 17.928 1.00 89.06 425 HIS A O 1
ATOM 3453 N N . ALA A 1 426 ? -12.945 -11.328 19.320 1.00 90.12 426 ALA A N 1
ATOM 3454 C CA . ALA A 1 426 ? -13.199 -9.891 19.107 1.00 90.12 426 ALA A CA 1
ATOM 3455 C C . ALA A 1 426 ? -13.204 -9.502 17.625 1.00 90.12 426 ALA A C 1
ATOM 3457 O O . ALA A 1 426 ? -14.051 -8.732 17.184 1.00 90.12 426 ALA A O 1
ATOM 3458 N N . LYS A 1 427 ? -12.262 -10.033 16.839 1.00 89.94 427 LYS A N 1
ATOM 3459 C CA . LYS A 1 427 ? -12.193 -9.775 15.395 1.00 89.94 427 LYS A CA 1
ATOM 3460 C C . LYS A 1 427 ? -13.451 -10.258 14.666 1.00 89.94 427 LYS A C 1
ATOM 3462 O O . LYS A 1 427 ? -13.921 -9.581 13.753 1.00 89.94 427 LYS A O 1
ATOM 3467 N N . ASP A 1 428 ? -13.961 -11.428 15.024 1.00 89.56 428 ASP A N 1
ATOM 3468 C CA . ASP A 1 428 ? -15.109 -12.029 14.346 1.00 89.56 428 ASP A CA 1
ATOM 3469 C C . ASP A 1 428 ? -16.386 -11.277 14.718 1.00 89.56 428 ASP A C 1
ATOM 3471 O O . ASP A 1 428 ? -17.106 -10.828 13.828 1.00 89.56 428 ASP A O 1
ATOM 3475 N N . LEU A 1 429 ? -16.570 -10.991 16.010 1.00 91.50 429 LEU A N 1
ATOM 3476 C CA . LEU A 1 429 ? -17.641 -10.131 16.520 1.00 91.50 429 LEU A CA 1
ATOM 3477 C C . LEU A 1 429 ? -17.596 -8.726 15.893 1.00 91.50 429 LEU A C 1
ATOM 3479 O O . LEU A 1 429 ? -18.630 -8.173 15.518 1.00 91.50 429 LEU A O 1
ATOM 3483 N N . TRP A 1 430 ? -16.399 -8.152 15.717 1.00 92.25 430 TRP A N 1
ATOM 3484 C CA . TRP A 1 430 ? -16.213 -6.870 15.033 1.00 92.25 430 TRP A CA 1
ATOM 3485 C C . TRP A 1 430 ? -16.755 -6.912 13.605 1.00 92.25 430 TRP A C 1
ATOM 3487 O O . TRP A 1 430 ? -17.563 -6.062 13.225 1.00 92.25 430 TRP A O 1
ATOM 3497 N N . ASN A 1 431 ? -16.319 -7.906 12.824 1.00 90.31 431 ASN A N 1
ATOM 3498 C CA . ASN A 1 431 ? -16.702 -8.060 11.420 1.00 90.31 431 ASN A CA 1
ATOM 3499 C C . ASN A 1 431 ? -18.190 -8.365 11.244 1.00 90.31 431 ASN A C 1
ATOM 3501 O O . ASN A 1 431 ? -18.767 -7.952 10.243 1.00 90.31 431 ASN A O 1
ATOM 3505 N N . GLN A 1 432 ? -18.799 -9.047 12.214 1.00 90.44 432 GLN A N 1
ATOM 3506 C CA . GLN A 1 432 ? -20.234 -9.315 12.237 1.00 90.44 432 GLN A CA 1
ATOM 3507 C C . GLN A 1 432 ? -21.067 -8.104 12.663 1.00 90.44 432 GLN A C 1
ATOM 3509 O O . GLN A 1 432 ? -22.284 -8.173 12.591 1.00 90.44 432 GLN A O 1
ATOM 3514 N N . GLY A 1 433 ? -20.464 -6.996 13.102 1.00 91.50 433 GLY A N 1
ATOM 3515 C CA . GLY A 1 433 ? -21.242 -5.834 13.536 1.00 91.50 433 GLY A CA 1
ATOM 3516 C C . GLY A 1 433 ? -21.714 -5.887 14.990 1.00 91.50 433 GLY A C 1
ATOM 3517 O O . GLY A 1 433 ? -22.491 -5.031 15.395 1.00 91.50 433 GLY A O 1
ATOM 3518 N N . LEU A 1 434 ? -21.242 -6.855 15.781 1.00 91.56 434 LEU A N 1
ATOM 3519 C CA . LEU A 1 434 ? -21.682 -7.087 17.165 1.00 91.56 434 LEU A CA 1
ATOM 3520 C C . LEU A 1 434 ? -20.921 -6.240 18.193 1.00 91.56 434 LEU A C 1
ATOM 3522 O O . LEU A 1 434 ? -21.321 -6.131 19.346 1.00 91.56 434 LEU A O 1
ATOM 3526 N N . ILE A 1 435 ? -19.814 -5.623 17.780 1.00 90.69 435 ILE A N 1
ATOM 3527 C CA . ILE A 1 435 ? -19.080 -4.654 18.598 1.00 90.69 435 ILE A CA 1
ATOM 3528 C C . ILE A 1 435 ? -19.469 -3.250 18.152 1.00 90.69 435 ILE A C 1
ATOM 3530 O O . ILE A 1 435 ? -19.176 -2.849 17.025 1.00 90.69 435 ILE A O 1
ATOM 3534 N N . PHE A 1 436 ? -20.084 -2.469 19.031 1.00 86.00 436 PHE A N 1
ATOM 3535 C CA . PHE A 1 436 ? -20.337 -1.056 18.775 1.00 86.00 436 PHE A CA 1
ATOM 3536 C C . PHE A 1 436 ? -19.150 -0.237 19.262 1.00 86.00 436 PHE A C 1
ATOM 3538 O O . PHE A 1 436 ? -18.737 -0.339 20.413 1.00 86.00 436 PHE A O 1
ATOM 3545 N N . TYR A 1 437 ? -18.589 0.580 18.374 1.00 79.50 437 TYR A N 1
ATOM 3546 C CA . TYR A 1 437 ? -17.583 1.554 18.770 1.00 79.50 437 TYR A CA 1
ATOM 3547 C C . TYR A 1 437 ? -18.310 2.815 19.222 1.00 79.50 437 TYR A C 1
ATOM 3549 O O . TYR A 1 437 ? -18.649 3.676 18.408 1.00 79.50 437 TYR A O 1
ATOM 3557 N N . TYR A 1 438 ? -18.622 2.878 20.509 1.00 67.62 438 TYR A N 1
ATOM 3558 C CA . TYR A 1 438 ? -19.295 4.025 21.092 1.00 67.62 438 TYR A CA 1
ATOM 3559 C C . TYR A 1 438 ? -18.300 4.878 21.871 1.00 67.62 438 TYR A C 1
ATOM 3561 O O . TYR A 1 438 ? -17.453 4.364 22.597 1.00 67.62 438 TYR A O 1
ATOM 3569 N N . ILE A 1 439 ? -18.396 6.189 21.680 1.00 59.41 439 ILE A N 1
ATOM 3570 C CA . ILE A 1 439 ? -17.628 7.184 22.418 1.00 59.41 439 ILE A CA 1
ATOM 3571 C C . ILE A 1 439 ? -18.670 8.119 23.019 1.00 59.41 439 ILE A C 1
ATOM 3573 O O . ILE A 1 439 ? -19.313 8.869 22.282 1.00 59.41 439 ILE A O 1
ATOM 3577 N N . GLU A 1 440 ? -18.888 8.038 24.332 1.00 58.19 440 GLU A N 1
ATOM 3578 C CA . GLU A 1 440 ? -19.858 8.902 25.010 1.00 58.19 440 GLU A CA 1
ATOM 3579 C C . GLU A 1 440 ? -19.503 10.374 24.866 1.00 58.19 440 GLU A C 1
ATOM 3581 O O . GLU A 1 440 ? -18.335 10.735 24.728 1.00 58.19 440 GLU A O 1
ATOM 3586 N N . LYS A 1 441 ? -20.522 11.242 24.892 1.00 48.81 441 LYS A N 1
ATOM 3587 C CA . LYS A 1 441 ? -20.350 12.695 24.785 1.00 48.81 441 LYS A CA 1
ATOM 3588 C C . LYS A 1 441 ? -19.534 13.276 25.940 1.00 48.81 441 LYS A C 1
ATOM 3590 O O . LYS A 1 441 ? -18.771 14.202 25.675 1.00 48.81 441 LYS A O 1
ATOM 3595 N N . GLU A 1 442 ? -19.607 12.713 27.143 1.00 43.88 442 GLU A N 1
ATOM 3596 C CA . GLU A 1 442 ? -19.218 13.459 28.346 1.00 43.88 442 GLU A CA 1
ATOM 3597 C C . GLU A 1 442 ? -17.865 13.069 28.948 1.00 43.88 442 GLU A C 1
ATOM 3599 O O . GLU A 1 442 ? -17.089 13.981 29.206 1.00 43.88 442 GLU A O 1
ATOM 3604 N N . GLU A 1 443 ? -17.455 11.801 29.022 1.00 47.78 443 GLU A N 1
ATOM 3605 C CA . GLU A 1 443 ? -16.125 11.476 29.564 1.00 47.78 443 GLU A CA 1
ATOM 3606 C C . GLU A 1 443 ? -15.441 10.331 28.813 1.00 47.78 443 GLU A C 1
ATOM 3608 O O . GLU A 1 443 ? -15.994 9.256 28.588 1.00 47.78 443 GLU A O 1
ATOM 3613 N N . PHE A 1 444 ? -14.185 10.563 28.420 1.00 47.84 444 PHE A N 1
ATOM 3614 C CA . PHE A 1 444 ? -13.271 9.462 28.154 1.00 47.84 444 PHE A CA 1
ATOM 3615 C C . PHE A 1 444 ? -12.892 8.874 29.503 1.00 47.84 444 PHE A C 1
ATOM 3617 O O . PHE A 1 444 ? -11.963 9.368 30.139 1.00 47.84 444 PHE A O 1
ATOM 3624 N N . SER A 1 445 ? -13.590 7.826 29.934 1.00 50.09 445 SER A N 1
ATOM 3625 C CA . SER A 1 445 ? -13.111 7.010 31.045 1.00 50.09 445 SER A CA 1
ATOM 3626 C C . SER A 1 445 ? -11.813 6.318 30.606 1.00 50.09 445 SER A C 1
ATOM 3628 O O . SER A 1 445 ? -11.799 5.219 30.050 1.00 50.09 445 SER A O 1
ATOM 3630 N N . LEU A 1 446 ? -10.687 7.001 30.827 1.00 56.69 446 LEU A N 1
ATOM 3631 C CA . LEU A 1 446 ? -9.356 6.390 30.857 1.00 56.69 446 LEU A CA 1
ATOM 3632 C C . LEU A 1 446 ? -9.290 5.296 31.936 1.00 56.69 446 LEU A C 1
ATOM 3634 O O . LEU A 1 446 ? -8.439 4.408 31.861 1.00 56.69 446 LEU A O 1
ATOM 3638 N N . ASP A 1 447 ? -10.212 5.347 32.897 1.00 66.56 447 ASP A N 1
ATOM 3639 C CA . ASP A 1 447 ? -10.293 4.473 34.063 1.00 66.56 447 ASP A CA 1
ATOM 3640 C C . ASP A 1 447 ? -10.679 3.029 33.709 1.00 66.56 447 ASP A C 1
ATOM 3642 O O . ASP A 1 447 ? -10.411 2.112 34.484 1.00 66.56 447 ASP A O 1
ATOM 3646 N N . HIS A 1 448 ? -11.239 2.795 32.516 1.00 73.94 448 HIS A N 1
ATOM 3647 C CA . HIS A 1 448 ? -11.651 1.465 32.046 1.00 73.94 448 HIS A CA 1
ATOM 3648 C C . HIS A 1 448 ? -10.938 1.030 30.758 1.00 73.94 448 HIS A C 1
ATOM 3650 O O . HIS A 1 448 ? -11.508 0.371 29.881 1.00 73.94 448 HIS A O 1
ATOM 3656 N N . ALA A 1 449 ? -9.654 1.378 30.625 1.00 73.44 449 ALA A N 1
ATOM 3657 C CA . ALA A 1 449 ? -8.827 0.849 29.548 1.00 73.44 449 ALA A CA 1
ATOM 3658 C C . ALA A 1 449 ? -8.807 -0.694 29.586 1.00 73.44 449 ALA A C 1
ATOM 3660 O O . ALA A 1 449 ? -8.493 -1.293 30.610 1.00 73.44 449 ALA A O 1
ATOM 3661 N N . TYR A 1 450 ? -9.060 -1.336 28.439 1.00 79.50 450 TYR A N 1
ATOM 3662 C CA . TYR A 1 450 ? -9.143 -2.802 28.293 1.00 79.50 450 TYR A CA 1
ATOM 3663 C C . TYR A 1 450 ? -10.367 -3.472 28.943 1.00 79.50 450 TYR A C 1
ATOM 3665 O O . TYR A 1 450 ? -10.311 -4.669 29.228 1.00 79.50 450 TYR A O 1
ATOM 3673 N N . CYS A 1 451 ? -11.469 -2.747 29.123 1.00 84.19 451 CYS A N 1
ATOM 3674 C CA . CYS A 1 451 ? -12.743 -3.328 29.543 1.00 84.19 451 CYS A CA 1
ATOM 3675 C C . CYS A 1 451 ? -13.718 -3.470 28.368 1.00 84.19 451 CYS A C 1
ATOM 3677 O O . CYS A 1 451 ? -13.646 -2.733 27.381 1.00 84.19 451 CYS A O 1
ATOM 3679 N N . TRP A 1 452 ? -14.651 -4.412 28.485 1.00 87.69 452 TRP A N 1
ATOM 3680 C CA . TRP A 1 452 ? -15.871 -4.420 27.682 1.00 87.69 452 TRP A CA 1
ATOM 3681 C C . TRP A 1 452 ? -16.965 -3.682 28.434 1.00 87.69 452 TRP A C 1
ATOM 3683 O O . TRP A 1 452 ? -17.104 -3.849 29.641 1.00 87.69 452 TRP A O 1
ATOM 3693 N N . MET A 1 453 ? -17.759 -2.904 27.711 1.00 89.06 453 MET A N 1
ATOM 3694 C CA . MET A 1 453 ? -18.958 -2.272 28.242 1.00 89.06 453 MET A CA 1
ATOM 3695 C C . MET A 1 453 ? -20.163 -2.930 27.582 1.00 89.06 453 MET A C 1
ATOM 3697 O O . MET A 1 453 ? -20.325 -2.857 26.363 1.00 89.06 453 MET A O 1
ATOM 3701 N N . ILE A 1 454 ? -20.983 -3.604 28.381 1.00 90.88 454 ILE A N 1
ATOM 3702 C CA . ILE A 1 454 ? -22.209 -4.256 27.930 1.00 90.88 454 ILE A CA 1
ATOM 3703 C C . ILE A 1 454 ? -23.378 -3.406 28.414 1.00 90.88 454 ILE A C 1
ATOM 3705 O O . ILE A 1 454 ? -23.659 -3.352 29.611 1.00 90.88 454 ILE A O 1
ATOM 3709 N N . LYS A 1 455 ? -24.061 -2.745 27.476 1.00 89.94 455 LYS A N 1
ATOM 3710 C CA . LYS A 1 455 ? -25.307 -2.018 27.744 1.00 89.94 455 LYS A CA 1
ATOM 3711 C C . LYS A 1 455 ? -26.494 -2.870 27.328 1.00 89.94 455 LYS A C 1
ATOM 3713 O O . LYS A 1 455 ? -26.479 -3.453 26.245 1.00 89.94 455 LYS A O 1
ATOM 3718 N N . TYR A 1 456 ? -27.511 -2.946 28.177 1.00 90.62 456 TYR A N 1
ATOM 3719 C CA . TYR A 1 456 ? -28.669 -3.805 27.946 1.00 90.62 456 TYR A CA 1
ATOM 3720 C C . TYR A 1 456 ? -29.940 -3.251 28.567 1.00 90.62 456 TYR A C 1
ATOM 3722 O O . TYR A 1 456 ? -29.891 -2.478 29.518 1.00 90.62 456 TYR A O 1
ATOM 3730 N N . PHE A 1 457 ? -31.086 -3.649 28.023 1.00 90.06 457 PHE A N 1
ATOM 3731 C CA . PHE A 1 457 ? -32.389 -3.211 28.502 1.00 90.06 457 PHE A CA 1
ATOM 3732 C C . PHE A 1 457 ? -32.996 -4.272 29.420 1.00 90.06 457 PHE A C 1
ATOM 3734 O O . PHE A 1 457 ? -33.153 -5.424 29.024 1.00 90.06 457 PHE A O 1
ATOM 3741 N N . SER A 1 458 ? -33.323 -3.901 30.656 1.00 91.19 458 SER A N 1
ATOM 3742 C CA . SER A 1 458 ? -33.884 -4.821 31.648 1.00 91.19 458 SER A CA 1
ATOM 3743 C C . SER A 1 458 ? -34.784 -4.065 32.616 1.00 91.19 458 SER A C 1
ATOM 3745 O O . SER A 1 458 ? -34.345 -3.125 33.274 1.00 91.19 458 SER A O 1
ATOM 3747 N N . GLY A 1 459 ? -36.045 -4.494 32.722 1.00 90.44 459 GLY A N 1
ATOM 3748 C CA . GLY A 1 459 ? -37.003 -3.905 33.663 1.00 90.44 459 GLY A CA 1
ATOM 3749 C C . GLY A 1 459 ? -37.416 -2.467 33.332 1.00 90.44 459 GLY A C 1
ATOM 3750 O O . GLY A 1 459 ? -37.736 -1.718 34.244 1.00 90.44 459 GLY A O 1
ATOM 3751 N N . GLY A 1 460 ? -37.399 -2.074 32.054 1.00 93.06 460 GLY A N 1
ATOM 3752 C CA . GLY A 1 460 ? -37.768 -0.716 31.632 1.00 93.06 460 GLY A CA 1
ATOM 3753 C C . GLY A 1 460 ? -36.608 0.282 31.586 1.00 93.06 460 GLY A C 1
ATOM 3754 O O . GLY A 1 460 ? -36.807 1.411 31.148 1.00 93.06 460 GLY A O 1
ATOM 3755 N N . GLU A 1 461 ? -35.401 -0.124 31.987 1.00 94.56 461 GLU A N 1
ATOM 3756 C CA . GLU A 1 461 ? -34.230 0.751 32.078 1.00 94.56 461 GLU A CA 1
ATOM 3757 C C . GLU A 1 461 ? -33.027 0.177 31.317 1.00 94.56 461 GLU A C 1
ATOM 3759 O O . GLU A 1 461 ? -32.898 -1.039 31.138 1.00 94.56 461 GLU A O 1
ATOM 3764 N N . ILE A 1 462 ? -32.132 1.066 30.872 1.00 89.94 462 ILE A N 1
ATOM 3765 C CA . ILE A 1 462 ? -30.829 0.685 30.319 1.00 89.94 462 ILE A CA 1
ATOM 3766 C C . ILE A 1 462 ? -29.862 0.491 31.485 1.00 89.94 462 ILE A C 1
ATOM 3768 O O . ILE A 1 462 ? -29.586 1.423 32.235 1.00 89.94 462 ILE A O 1
ATOM 3772 N N . LYS A 1 463 ? -29.329 -0.720 31.609 1.00 90.94 463 LYS A N 1
ATOM 3773 C CA . LYS A 1 463 ? -28.295 -1.094 32.570 1.00 90.94 463 LYS A CA 1
ATOM 3774 C C . LYS A 1 463 ? -26.954 -1.246 31.865 1.00 90.94 463 LYS A C 1
ATOM 3776 O O . LYS A 1 463 ? -26.890 -1.515 30.664 1.00 90.94 463 LYS A O 1
ATOM 3781 N N . GLU A 1 464 ? -25.883 -1.101 32.633 1.00 90.94 464 GLU A N 1
ATOM 3782 C CA . GLU A 1 464 ? -24.509 -1.193 32.153 1.00 90.94 464 GLU A CA 1
ATOM 3783 C C . GLU A 1 464 ? -23.701 -2.156 33.022 1.00 90.94 464 GLU A C 1
ATOM 3785 O O . GLU A 1 464 ? -23.813 -2.145 34.248 1.00 90.94 464 GLU A O 1
ATOM 3790 N N . ILE A 1 465 ? -22.900 -3.003 32.376 1.00 91.88 465 ILE A N 1
ATOM 3791 C CA . ILE A 1 465 ? -21.919 -3.877 33.020 1.00 91.88 465 ILE A CA 1
ATOM 3792 C C . ILE A 1 465 ? -20.559 -3.604 32.391 1.00 91.88 465 ILE A C 1
ATOM 3794 O O . ILE A 1 465 ? -20.410 -3.618 31.166 1.00 91.88 465 ILE A O 1
ATOM 3798 N N . ILE A 1 466 ? -19.562 -3.402 33.245 1.00 90.56 466 ILE A N 1
ATOM 3799 C CA . ILE A 1 466 ? -18.161 -3.284 32.855 1.00 90.56 466 ILE A CA 1
ATOM 3800 C C . ILE A 1 466 ? -17.499 -4.632 33.124 1.00 90.56 466 ILE A C 1
ATOM 3802 O O . ILE A 1 466 ? -17.579 -5.144 34.236 1.00 90.56 466 ILE A O 1
ATOM 3806 N N . VAL A 1 467 ? -16.869 -5.202 32.099 1.00 90.88 467 VAL A N 1
ATOM 3807 C CA . VAL A 1 467 ? -16.161 -6.485 32.168 1.00 90.88 467 VAL A CA 1
ATOM 3808 C C . VAL A 1 467 ? -14.676 -6.229 31.950 1.00 90.88 467 VAL A C 1
ATOM 3810 O O . VAL A 1 467 ? -14.225 -6.009 30.819 1.00 90.88 467 VAL A O 1
ATOM 3813 N N . ASP A 1 468 ? -13.903 -6.255 33.027 1.00 88.38 468 ASP A N 1
ATOM 3814 C CA . ASP A 1 468 ? -12.452 -6.134 32.986 1.00 88.38 468 ASP A CA 1
ATOM 3815 C C . ASP A 1 468 ? -11.842 -7.414 32.400 1.00 88.38 468 ASP A C 1
ATOM 3817 O O . ASP A 1 468 ? -12.048 -8.546 32.855 1.00 88.38 468 ASP A O 1
ATOM 3821 N N . MET A 1 469 ? -11.052 -7.246 31.339 1.00 84.56 469 MET A N 1
ATOM 3822 C CA . MET A 1 469 ? -10.477 -8.383 30.630 1.00 84.56 469 MET A CA 1
ATOM 3823 C C . MET A 1 469 ? -9.489 -9.198 31.465 1.00 84.56 469 MET A C 1
ATOM 3825 O O . MET A 1 469 ? -9.232 -10.355 31.135 1.00 84.56 469 MET A O 1
ATOM 3829 N N . LYS A 1 470 ? -8.865 -8.627 32.492 1.00 83.81 470 LYS A N 1
ATOM 3830 C CA . LYS A 1 470 ? -7.929 -9.326 33.372 1.00 83.81 470 LYS A CA 1
ATOM 3831 C C . LYS A 1 470 ? -8.669 -10.070 34.472 1.00 83.81 470 LYS A C 1
ATOM 3833 O O . LYS A 1 470 ? -8.355 -11.250 34.637 1.00 83.81 470 LYS A O 1
ATOM 3838 N N . THR A 1 471 ? -9.602 -9.423 35.166 1.00 87.50 471 THR A N 1
ATOM 3839 C CA . THR A 1 471 ? -10.248 -9.992 36.360 1.00 87.50 471 THR A CA 1
ATOM 3840 C C . THR A 1 471 ? -11.491 -10.813 36.046 1.00 87.50 471 THR A C 1
ATOM 3842 O O . THR A 1 471 ? -11.651 -11.883 36.627 1.00 87.50 471 THR A O 1
ATOM 3845 N N . ASP A 1 472 ? -12.322 -10.375 35.099 1.00 87.75 472 ASP A N 1
ATOM 3846 C CA . ASP A 1 472 ? -13.691 -10.896 34.971 1.00 87.75 472 ASP A CA 1
ATOM 3847 C C . ASP A 1 472 ? -13.804 -11.986 33.906 1.00 87.75 472 ASP A C 1
ATOM 3849 O O . ASP A 1 472 ? -14.603 -12.916 34.022 1.00 87.75 472 ASP A O 1
ATOM 3853 N N . LEU A 1 473 ? -12.967 -11.918 32.868 1.00 86.12 473 LEU A N 1
ATOM 3854 C CA . LEU A 1 473 ? -12.852 -13.012 31.908 1.00 86.12 473 LEU A CA 1
ATOM 3855 C C . LEU A 1 473 ? -12.065 -14.161 32.557 1.00 86.12 473 LEU A C 1
ATOM 3857 O O . LEU A 1 473 ? -10.833 -14.124 32.625 1.00 86.12 473 LEU A O 1
ATOM 3861 N N . THR A 1 474 ? -12.771 -15.173 33.049 1.00 70.31 474 THR A N 1
ATOM 3862 C CA . THR A 1 474 ? -12.188 -16.370 33.667 1.00 70.31 474 THR A CA 1
ATOM 3863 C C . THR A 1 474 ? -11.748 -17.394 32.612 1.00 70.31 474 THR A C 1
ATOM 3865 O O . THR A 1 474 ? -12.104 -17.297 31.437 1.00 70.31 474 THR A O 1
ATOM 3868 N N . GLY A 1 475 ? -10.921 -18.361 33.020 1.00 70.62 475 GLY A N 1
ATOM 3869 C CA . GLY A 1 475 ? -10.432 -19.434 32.150 1.00 70.62 475 GLY A CA 1
ATOM 3870 C C . GLY A 1 475 ? -8.981 -19.279 31.690 1.00 70.62 475 GLY A C 1
ATOM 3871 O O . GLY A 1 475 ? -8.307 -18.274 31.934 1.00 70.62 475 GLY A O 1
ATOM 3872 N N . ASP A 1 476 ? -8.480 -20.326 31.042 1.00 71.88 476 ASP A N 1
ATOM 3873 C CA . ASP A 1 476 ? -7.169 -20.321 30.402 1.00 71.88 476 ASP A CA 1
ATOM 3874 C C . ASP A 1 476 ? -7.176 -19.464 29.123 1.00 71.88 476 ASP A C 1
ATOM 3876 O O . ASP A 1 476 ? -8.206 -18.966 28.671 1.00 71.88 476 ASP A O 1
ATOM 3880 N N . ARG A 1 477 ? -6.011 -19.262 28.498 1.00 69.50 477 ARG A N 1
ATOM 3881 C CA . ARG A 1 477 ? -5.905 -18.412 27.296 1.00 69.50 477 ARG A CA 1
ATOM 3882 C C . ARG A 1 477 ? -6.828 -18.868 26.156 1.00 69.50 477 ARG A C 1
ATOM 3884 O O . ARG A 1 477 ? -7.153 -18.054 25.295 1.00 69.50 477 ARG A O 1
ATOM 3891 N N . GLN A 1 478 ? -7.204 -20.146 26.136 1.00 72.56 478 GLN A N 1
ATOM 3892 C CA . GLN A 1 478 ? -8.142 -20.679 25.163 1.00 72.56 478 GLN A CA 1
ATOM 3893 C C . GLN A 1 478 ? -9.564 -20.279 25.558 1.00 72.56 478 GLN A C 1
ATOM 3895 O O . GLN A 1 478 ? -10.225 -19.591 24.800 1.00 72.56 478 GLN A O 1
ATOM 3900 N N . THR A 1 479 ? -10.025 -20.590 26.759 1.00 77.00 479 THR A N 1
ATOM 3901 C CA . THR A 1 479 ? -11.417 -20.380 27.201 1.00 77.00 479 THR A CA 1
ATOM 3902 C C . THR A 1 479 ? -11.767 -18.942 27.597 1.00 77.00 479 THR A C 1
ATOM 3904 O O . THR A 1 479 ? -12.945 -18.595 27.650 1.00 77.00 479 THR A O 1
ATOM 3907 N N . LYS A 1 480 ? -10.780 -18.070 27.807 1.00 82.19 480 LYS A N 1
ATOM 3908 C CA . LYS A 1 480 ? -10.985 -16.671 28.205 1.00 82.19 480 LYS A CA 1
ATOM 3909 C C . LYS A 1 480 ? -11.541 -15.818 27.054 1.00 82.19 480 LYS A C 1
ATOM 3911 O O . LYS A 1 480 ? -10.788 -15.222 26.276 1.00 82.19 480 LYS A O 1
ATOM 3916 N N . SER A 1 481 ? -12.870 -15.738 26.941 1.00 88.75 481 SER A N 1
ATOM 3917 C CA . SER A 1 481 ? -13.569 -14.978 25.896 1.00 88.75 481 SER A CA 1
ATOM 3918 C C . SER A 1 481 ? -14.782 -14.201 26.425 1.00 88.75 481 SER A C 1
ATOM 3920 O O . SER A 1 481 ? -15.427 -14.614 27.385 1.00 88.75 481 SER A O 1
ATOM 3922 N N . ILE A 1 482 ? -15.107 -13.075 25.776 1.00 90.69 482 ILE A N 1
ATOM 3923 C CA . ILE A 1 482 ? -16.315 -12.292 26.088 1.00 90.69 482 ILE A CA 1
ATOM 3924 C C . ILE A 1 482 ? -17.600 -13.080 25.804 1.00 90.69 482 ILE A C 1
ATOM 3926 O O . ILE A 1 482 ? -18.592 -12.924 26.502 1.00 90.69 482 ILE A O 1
ATOM 3930 N N . ILE A 1 483 ? -17.550 -13.981 24.823 1.00 90.56 483 ILE A N 1
ATOM 3931 C CA . ILE A 1 483 ? -18.645 -14.879 24.450 1.00 90.56 483 ILE A CA 1
ATOM 3932 C C . ILE A 1 483 ? -19.014 -15.786 25.629 1.00 90.56 483 ILE A C 1
ATOM 3934 O O . ILE A 1 483 ? -20.172 -15.830 26.029 1.00 90.56 483 ILE A O 1
ATOM 3938 N N . ASN A 1 484 ? -18.018 -16.422 26.249 1.00 90.31 484 ASN A N 1
ATOM 3939 C CA . ASN A 1 484 ? -18.235 -17.298 27.401 1.00 90.31 484 ASN A CA 1
ATOM 3940 C C . ASN A 1 484 ? -18.749 -16.523 28.619 1.00 90.31 484 ASN A C 1
ATOM 3942 O O . ASN A 1 484 ? -19.568 -17.036 29.381 1.00 90.31 484 ASN A O 1
ATOM 3946 N N . TYR A 1 485 ? -18.287 -15.281 28.797 1.00 92.19 485 TYR A N 1
ATOM 3947 C CA . TYR A 1 485 ? -18.794 -14.406 29.850 1.00 92.19 485 TYR A CA 1
ATOM 3948 C C . TYR A 1 485 ? -20.280 -14.088 29.649 1.00 92.19 485 TYR A C 1
ATOM 3950 O O . TYR A 1 485 ? -21.046 -14.208 30.604 1.00 92.19 485 TYR A O 1
ATOM 3958 N N . ILE A 1 486 ? -20.685 -13.718 28.428 1.00 91.19 486 ILE A N 1
ATOM 3959 C CA . ILE A 1 486 ? -22.088 -13.442 28.087 1.00 91.19 486 ILE A CA 1
ATOM 3960 C C . ILE A 1 486 ? -22.942 -14.691 28.331 1.00 91.19 486 ILE A C 1
ATOM 3962 O O . ILE A 1 486 ? -23.964 -14.605 29.000 1.00 91.19 486 ILE A O 1
ATOM 3966 N N . ASP A 1 487 ? -22.504 -15.858 27.865 1.00 90.31 487 ASP A N 1
ATOM 3967 C CA . ASP A 1 487 ? -23.247 -17.109 28.048 1.00 90.31 487 ASP A CA 1
ATOM 3968 C C . ASP A 1 487 ? -23.428 -17.474 29.536 1.00 90.31 487 ASP A C 1
ATOM 3970 O O . ASP A 1 487 ? -24.524 -17.802 29.988 1.00 90.31 487 ASP A O 1
ATOM 3974 N N . SER A 1 488 ? -22.368 -17.317 30.335 1.00 91.00 488 SER A N 1
ATOM 3975 C CA . SER A 1 488 ? -22.371 -17.725 31.746 1.00 91.00 488 SER A CA 1
ATOM 3976 C C . SER A 1 488 ? -23.107 -16.752 32.669 1.00 91.00 488 SER A C 1
ATOM 3978 O O . SER A 1 488 ? -23.727 -17.186 33.637 1.00 91.00 488 SER A O 1
ATOM 3980 N N . ASN A 1 489 ? -23.011 -15.444 32.409 1.00 92.12 489 ASN A N 1
ATOM 3981 C CA . ASN A 1 489 ? -23.464 -14.402 33.340 1.00 92.12 489 ASN A CA 1
ATOM 3982 C C . ASN A 1 489 ? -24.728 -13.674 32.869 1.00 92.12 489 ASN A C 1
ATOM 3984 O O . ASN A 1 489 ? -25.390 -13.028 33.676 1.00 92.12 489 ASN A O 1
ATOM 3988 N N . LEU A 1 490 ? -25.064 -13.763 31.580 1.00 90.44 490 LEU A N 1
ATOM 3989 C CA . LEU A 1 490 ? -26.163 -13.032 30.948 1.00 90.44 490 LEU A CA 1
ATOM 3990 C C . LEU A 1 490 ? -27.166 -14.024 30.329 1.00 90.44 490 LEU A C 1
ATOM 3992 O O . LEU A 1 490 ? -27.506 -13.960 29.145 1.00 90.44 490 LEU A O 1
ATOM 3996 N N . GLN A 1 491 ? -27.631 -14.981 31.139 1.00 87.12 491 GLN A N 1
ATOM 3997 C CA . GLN A 1 491 ? -28.536 -16.050 30.691 1.00 87.12 491 GLN A CA 1
ATOM 3998 C C . GLN A 1 491 ? -29.893 -15.513 30.223 1.00 87.12 491 GLN A C 1
ATOM 4000 O O . GLN A 1 491 ? -30.396 -15.969 29.200 1.00 87.12 491 GLN A O 1
ATOM 4005 N N . ASP A 1 492 ? -30.410 -14.476 30.886 1.00 88.44 492 ASP A N 1
ATOM 4006 C CA . ASP A 1 492 ? -31.712 -13.859 30.585 1.00 88.44 492 ASP A CA 1
ATOM 4007 C C . ASP A 1 492 ? -31.755 -13.106 29.241 1.00 88.44 492 ASP A C 1
ATOM 4009 O O . ASP A 1 492 ? -32.797 -12.596 28.832 1.00 88.44 492 ASP A O 1
ATOM 4013 N N . PHE A 1 493 ? -30.624 -13.002 28.545 1.00 86.88 493 PHE A N 1
ATOM 4014 C CA . PHE A 1 493 ? -30.511 -12.266 27.295 1.00 86.88 493 PHE A CA 1
ATOM 4015 C C . PHE A 1 493 ? -30.865 -13.183 26.129 1.00 86.88 493 PHE A C 1
ATOM 4017 O O . PHE A 1 493 ? -30.181 -14.183 25.895 1.00 86.88 493 PHE A O 1
ATOM 4024 N N . THR A 1 494 ? -31.910 -12.818 25.387 1.00 91.31 494 THR A N 1
ATOM 4025 C CA . THR A 1 494 ? -32.402 -13.567 24.221 1.00 91.31 494 THR A CA 1
ATOM 4026 C C . THR A 1 494 ? -31.889 -13.012 22.899 1.00 91.31 494 THR A C 1
ATOM 4028 O O . THR A 1 494 ? -31.695 -13.768 21.952 1.00 91.31 494 THR A O 1
ATOM 4031 N N . GLU A 1 495 ? -31.648 -11.703 22.824 1.00 94.19 495 GLU A N 1
ATOM 4032 C CA . GLU A 1 495 ? -31.273 -11.006 21.594 1.00 94.19 495 GLU A CA 1
ATOM 4033 C C . GLU A 1 495 ? -30.035 -10.129 21.800 1.00 94.19 495 GLU A C 1
ATOM 4035 O O . GLU A 1 495 ? -29.820 -9.550 22.867 1.00 94.19 495 GLU A O 1
ATOM 4040 N N . ILE A 1 496 ? -29.224 -10.016 20.752 1.00 93.44 496 ILE A N 1
ATOM 4041 C CA . ILE A 1 496 ? -28.053 -9.149 20.683 1.00 93.44 496 ILE A CA 1
ATOM 4042 C C . ILE A 1 496 ? -28.254 -8.164 19.534 1.00 93.44 496 ILE A C 1
ATOM 4044 O O . ILE A 1 496 ? -28.659 -8.525 18.429 1.00 93.44 496 ILE A O 1
ATOM 4048 N N . CYS A 1 497 ? -27.949 -6.899 19.803 1.00 93.38 497 CYS A N 1
ATOM 4049 C CA . CYS A 1 497 ? -27.956 -5.845 18.801 1.00 93.38 497 CYS A CA 1
ATOM 4050 C C . CYS A 1 497 ? -26.789 -6.039 17.818 1.00 93.38 497 CYS A C 1
ATOM 4052 O O . CYS A 1 497 ? -25.641 -6.218 18.229 1.00 93.38 497 CYS A O 1
ATOM 4054 N N . GLN A 1 498 ? -27.071 -5.970 16.521 1.00 93.31 498 GLN A N 1
ATOM 4055 C CA . GLN A 1 498 ? -26.106 -6.122 15.440 1.00 93.31 498 GLN A CA 1
ATOM 4056 C C . GLN A 1 498 ? -26.191 -4.933 14.483 1.00 93.31 498 GLN A C 1
ATOM 4058 O O . GLN A 1 498 ? -27.264 -4.580 13.992 1.00 93.31 498 GLN A O 1
ATOM 4063 N N . PHE A 1 499 ? -25.039 -4.331 14.187 1.00 91.25 499 PHE A N 1
ATOM 4064 C CA . PHE A 1 499 ? -24.921 -3.265 13.198 1.00 91.25 499 PHE A CA 1
ATOM 4065 C C . PHE A 1 499 ? -24.499 -3.805 11.832 1.00 91.25 499 PHE A C 1
ATOM 4067 O O . PHE A 1 499 ? -23.341 -4.184 11.628 1.00 91.25 499 PHE A O 1
ATOM 4074 N N . ASP A 1 500 ? -25.412 -3.758 10.867 1.00 90.75 500 ASP A N 1
ATOM 4075 C CA . ASP A 1 500 ? -25.082 -4.008 9.472 1.00 90.75 500 ASP A CA 1
ATOM 4076 C C . ASP A 1 500 ? -24.473 -2.745 8.855 1.00 90.75 500 ASP A C 1
ATOM 4078 O O . ASP A 1 500 ? -25.167 -1.825 8.418 1.00 90.75 500 ASP A O 1
ATOM 4082 N N . TYR A 1 501 ? -23.142 -2.718 8.797 1.00 86.25 501 TYR A N 1
ATOM 4083 C CA . TYR A 1 501 ? -22.388 -1.587 8.260 1.00 86.25 501 TYR A CA 1
ATOM 4084 C C . TYR A 1 501 ? -22.551 -1.390 6.747 1.00 86.25 501 TYR A C 1
ATOM 4086 O O . TYR A 1 501 ? -22.202 -0.323 6.249 1.00 86.25 501 TYR A O 1
ATOM 4094 N N . ARG A 1 502 ? -23.035 -2.396 6.004 1.00 87.19 502 ARG A N 1
ATOM 4095 C CA . ARG A 1 502 ? -23.239 -2.282 4.551 1.00 87.19 502 ARG A CA 1
ATOM 4096 C C . ARG A 1 502 ? -24.534 -1.550 4.246 1.00 87.19 502 ARG A C 1
ATOM 4098 O O . ARG A 1 502 ? -24.560 -0.705 3.360 1.00 87.19 502 ARG A O 1
ATOM 4105 N N . ASN A 1 503 ? -25.575 -1.865 5.011 1.00 90.94 503 ASN A N 1
ATOM 4106 C CA . ASN A 1 503 ? -26.890 -1.246 4.878 1.00 90.94 503 ASN A CA 1
ATOM 4107 C C . ASN A 1 503 ? -27.080 -0.044 5.815 1.00 90.94 503 ASN A C 1
ATOM 4109 O O . ASN A 1 503 ? -28.084 0.652 5.712 1.00 90.94 503 ASN A O 1
ATOM 4113 N N . ASN A 1 504 ? -26.128 0.203 6.721 1.00 88.44 504 ASN A N 1
ATOM 4114 C CA . ASN A 1 504 ? -26.225 1.200 7.786 1.00 88.44 504 ASN A CA 1
ATOM 4115 C C . ASN A 1 504 ? -27.511 1.030 8.619 1.00 88.44 504 ASN A C 1
ATOM 4117 O O . ASN A 1 504 ? -28.224 1.991 8.901 1.00 88.44 504 ASN A O 1
ATOM 4121 N N . THR A 1 505 ? -27.823 -0.216 8.980 1.00 92.44 505 THR A N 1
ATOM 4122 C CA . THR A 1 505 ? -29.021 -0.568 9.755 1.00 92.44 505 THR A CA 1
ATOM 4123 C C . THR A 1 505 ? -28.652 -1.296 11.039 1.00 92.44 505 THR A C 1
ATOM 4125 O O . THR A 1 505 ? -27.570 -1.872 11.173 1.00 92.44 505 THR A O 1
ATOM 4128 N N . ILE A 1 506 ? -29.563 -1.240 12.006 1.00 93.00 506 ILE A N 1
ATOM 4129 C CA . ILE A 1 506 ? -29.476 -1.986 13.256 1.00 93.00 506 ILE A CA 1
ATOM 4130 C C . ILE A 1 506 ? -30.538 -3.079 13.214 1.00 93.00 506 ILE A C 1
ATOM 4132 O O . ILE A 1 506 ? -31.684 -2.819 12.850 1.00 93.00 506 ILE A O 1
ATOM 4136 N N . SER A 1 507 ? -30.149 -4.288 13.597 1.00 94.81 507 SER A N 1
ATOM 4137 C CA . SER A 1 507 ? -31.041 -5.436 13.743 1.00 94.81 507 SER A CA 1
ATOM 4138 C C . SER A 1 507 ? -30.790 -6.125 15.081 1.00 94.81 507 SER A C 1
ATOM 4140 O O . SER A 1 507 ? -29.740 -5.935 15.695 1.00 94.81 507 SER A O 1
ATOM 4142 N N . PHE A 1 508 ? -31.766 -6.899 15.543 1.00 94.56 508 PHE A N 1
ATOM 4143 C CA . PHE A 1 508 ? -31.635 -7.747 16.721 1.00 94.56 508 PHE A CA 1
ATOM 4144 C C . PHE A 1 508 ? -31.611 -9.194 16.250 1.00 94.56 508 PHE A C 1
ATOM 4146 O O . PHE A 1 508 ? -32.455 -9.605 15.455 1.00 94.56 508 PHE A O 1
ATOM 4153 N N . VAL A 1 509 ? -30.607 -9.934 16.700 1.00 94.44 509 VAL A N 1
ATOM 4154 C CA . VAL A 1 509 ? -30.389 -11.337 16.344 1.00 94.44 509 VAL A CA 1
ATOM 4155 C C . VAL A 1 509 ? -30.396 -12.183 17.601 1.00 94.44 509 VAL A C 1
ATOM 4157 O O . VAL A 1 509 ? -29.978 -11.725 18.666 1.00 94.44 509 VAL A O 1
ATOM 4160 N N . ASN A 1 510 ? -30.878 -13.416 17.489 1.00 94.44 510 ASN A N 1
ATOM 4161 C CA . ASN A 1 510 ? -30.951 -14.308 18.634 1.00 94.44 510 ASN A CA 1
ATOM 4162 C C . ASN A 1 510 ? -29.535 -14.601 19.170 1.00 94.44 510 ASN A C 1
ATOM 4164 O O . ASN A 1 510 ? -28.605 -14.853 18.399 1.00 94.44 510 ASN A O 1
ATOM 4168 N N . LYS A 1 511 ? -29.364 -14.559 20.496 1.00 92.38 511 LYS A N 1
ATOM 4169 C CA . LYS A 1 511 ? -28.082 -14.826 21.160 1.00 92.38 511 LYS A CA 1
ATOM 4170 C C . LYS A 1 511 ? -27.507 -16.177 20.729 1.00 92.38 511 LYS A C 1
ATOM 4172 O O . LYS A 1 511 ? -26.332 -16.251 20.376 1.00 92.38 511 LYS A O 1
ATOM 4177 N N . ASP A 1 512 ? -28.331 -17.218 20.701 1.00 90.81 512 ASP A N 1
ATOM 4178 C CA . ASP A 1 512 ? -27.891 -18.589 20.440 1.00 90.81 512 ASP A CA 1
ATOM 4179 C C . ASP A 1 512 ? -27.407 -18.768 18.992 1.00 90.81 512 ASP A C 1
ATOM 4181 O O . ASP A 1 512 ? -26.472 -19.529 18.734 1.00 90.81 512 ASP A O 1
ATOM 4185 N N . GLU A 1 513 ? -27.963 -18.009 18.042 1.00 89.69 513 GLU A N 1
ATOM 4186 C CA . GLU A 1 513 ? -27.483 -17.989 16.654 1.00 89.69 513 GLU A CA 1
ATOM 4187 C C . GLU A 1 513 ? -26.054 -17.445 16.562 1.00 89.69 513 GLU A C 1
ATOM 4189 O O . GLU A 1 513 ? -25.233 -17.994 15.831 1.00 89.69 513 GLU A O 1
ATOM 4194 N N . ILE A 1 514 ? -25.718 -16.412 17.341 1.00 85.56 514 ILE A N 1
ATOM 4195 C CA . ILE A 1 514 ? -24.356 -15.865 17.384 1.00 85.56 514 ILE A CA 1
ATOM 4196 C C . ILE A 1 514 ? -23.398 -16.857 18.043 1.00 85.56 514 ILE A C 1
ATOM 4198 O O . ILE A 1 514 ? -22.304 -17.089 17.525 1.00 85.56 514 ILE A O 1
ATOM 4202 N N . LEU A 1 515 ? -23.792 -17.440 19.180 1.00 82.50 515 LEU A N 1
ATOM 4203 C CA . LEU A 1 515 ? -22.938 -18.341 19.961 1.00 82.50 515 LEU A CA 1
ATOM 4204 C C . LEU A 1 515 ? -22.601 -19.637 19.202 1.00 82.50 515 LEU A C 1
ATOM 4206 O O . LEU A 1 515 ? -21.534 -20.214 19.411 1.00 82.50 515 LEU A O 1
ATOM 4210 N N . THR A 1 516 ? -23.475 -20.073 18.291 1.00 81.25 516 THR A N 1
ATOM 4211 C CA . THR A 1 516 ? -23.314 -21.316 17.517 1.00 81.25 516 THR A CA 1
ATOM 4212 C C . THR A 1 516 ? -22.560 -21.151 16.194 1.00 81.25 516 THR A C 1
ATOM 4214 O O . THR A 1 516 ? -22.275 -22.152 15.527 1.00 81.25 516 THR A O 1
ATOM 4217 N N . LEU A 1 517 ? -22.183 -19.927 15.800 1.00 71.06 517 LEU A N 1
ATOM 4218 C CA . LEU A 1 517 ? -21.526 -19.690 14.512 1.00 71.06 517 LEU A CA 1
ATOM 4219 C C . LEU A 1 517 ? -20.218 -20.502 14.375 1.00 71.06 517 LEU A C 1
ATOM 4221 O O . LEU A 1 517 ? -19.361 -20.460 15.263 1.00 71.06 517 LEU A O 1
ATOM 4225 N N . PRO A 1 518 ? -19.983 -21.172 13.226 1.00 59.97 518 PRO A N 1
ATOM 4226 C CA . PRO A 1 518 ? -18.808 -22.023 13.007 1.00 59.97 518 PRO A CA 1
ATOM 4227 C C . PRO A 1 518 ? -17.471 -21.307 13.221 1.00 59.97 518 PRO A C 1
ATOM 4229 O O . PRO A 1 518 ? -16.495 -21.915 13.653 1.00 59.97 518 PRO A O 1
ATOM 4232 N N . ALA A 1 519 ? -17.425 -19.999 12.945 1.00 59.78 519 ALA A N 1
ATOM 4233 C CA . ALA A 1 519 ? -16.247 -19.157 13.157 1.00 59.78 519 ALA A CA 1
ATOM 4234 C C . ALA A 1 519 ? -15.848 -19.033 14.640 1.00 59.78 519 ALA A C 1
ATOM 4236 O O . ALA A 1 519 ? -14.698 -18.726 14.939 1.00 59.78 519 ALA A O 1
ATOM 4237 N N . ILE A 1 520 ? -16.781 -19.277 15.563 1.00 58.81 520 ILE A N 1
ATOM 4238 C CA . ILE A 1 520 ? -16.555 -19.232 17.010 1.00 58.81 520 ILE A CA 1
ATOM 4239 C C . ILE A 1 520 ? -16.199 -20.628 17.550 1.00 58.81 520 ILE A C 1
ATOM 4241 O O . ILE A 1 520 ? -15.407 -20.734 18.484 1.00 58.81 520 ILE A O 1
ATOM 4245 N N . THR A 1 521 ? -16.694 -21.703 16.930 1.00 48.81 521 THR A N 1
ATOM 4246 C CA . THR A 1 521 ? -16.502 -23.085 17.409 1.00 48.81 521 THR A CA 1
ATOM 4247 C C . THR A 1 521 ? -15.260 -23.800 16.851 1.00 48.81 521 THR A C 1
ATOM 4249 O O . THR A 1 521 ? -14.831 -24.792 17.435 1.00 48.81 521 THR A O 1
ATOM 4252 N N . THR A 1 522 ? -14.645 -23.316 15.760 1.00 43.38 522 THR A N 1
ATOM 4253 C CA . THR A 1 522 ? -13.581 -24.048 15.019 1.00 43.38 522 THR A CA 1
ATOM 4254 C C . THR A 1 522 ? -12.131 -23.569 15.213 1.00 43.38 522 THR A C 1
ATOM 4256 O O . THR A 1 522 ? -11.241 -24.008 14.483 1.00 43.38 522 THR A O 1
ATOM 4259 N N . THR A 1 523 ? -11.839 -22.727 16.205 1.00 42.78 523 THR A N 1
ATOM 4260 C CA . THR A 1 523 ? -10.459 -22.288 16.534 1.00 42.78 523 THR A CA 1
ATOM 4261 C C . THR A 1 523 ? -10.177 -22.421 18.007 1.00 42.78 523 THR A C 1
ATOM 4263 O O . THR A 1 523 ? -9.042 -22.785 18.374 1.00 42.78 523 THR A O 1
#

InterPro domains:
  IPR008967 p53-like transcription factor, DNA-binding domain superfamily [SSF49417] (154-422)
  IPR037059 Rel homology domain (RHD), DNA-binding domain superfamily [G3DSA:2.60.40.340] (146-327)
  IPR041410 STATa immunoglobulin-like domain [PF18214] (154-323)